Protein AF-A0A8J2AU71-F1 (afdb_monomer_lite)

Sequence (513 aa):
MVTVAEPLSDFKDLGPVVYQESKILDNEIHLLCVHDSREKKFVNFEAYSFETGKVSRIQWDYVNFDSHFRFNAELMNPNNREGRYHWVCERLNFVSDGKGGRKLELCEPTDDMPQVADRARNFKIPTGRMNYADRQRLRLEMERLPKKRVENIDRMAAEFKAAFVQEVTEMQEMDRKKAEIRAQRIEEERKVRYNEICEVRQAENMLKQDYGDKERKREQIIKNKDDARNAASLAEIRQLLKEHDVQRKATQVKVAEQRKAKKEEREETKRAAEERFATDQAAEDRRLENWEKREDRLEQKAIRLQAERASFLEGIERTEISRSERKKELAHDLQVIRQNLWAKASAKDEKRKADNKAALDALAQQKEHAKQAALLGMTKKKRERKSDARMDAVEAEMRQQLEAEGKQNENAKKRDSKFIRIEAKKNDREVQKVIGWKESKIEEAYAKQRERQEKAAQLAEAIKEKLAEEARSRDVQERKDKMRNMAQDRKLGERMRRLVPGFKSEGSVFRPQ

pLDDT: mean 79.45, std 15.44, range [31.78, 96.12]

Foldseek 3Di:
DDDDDDPDPDPPPQADFPDWDWDQAPNFIWIWTWHQDPPQQKIKIWTATPPPRDIAIDMDHNVRLLVVCPPPPVLNDPVPPHVSVVVQVVQWYWDDPVPRDTHIDGHDDDPPDDDDDDPDDPDDDDPDDDDPVVVVVVVVVVVVVVVVVVVVVVVVVVVVVVVVVVVVVVVVVVVVVVVVVVVVVVVVVVVVVVVVVVVVVVVVVVVVVVVVVVVVVVVVVVVVVVVVVVVVVVVVVVVCVVVVVPPPPDCPPVVVVVVVVVVVVVVVVVVVVVVVVVVVVVVVVVVVVVVVVVVVVVVVVVVVVVVVVVVVVVVVVVVVVVVVVVVVVVVVVVVVVVVVVVVVVVVVVVVVVVVVVVVVVVVVVVVVVVVVCVVVPPDDDDDDDDDPPPVVVVVVVVVVVVVVVVVVVVVVVVVVVVVVVVVVVVVVVVVVVVVVVVVVVVVVVVVVVVVVVVVVVVVVVVVVVVVVVVVVVVVVVVVVVVVVVVVVVVVVQVVVCVVDVPDDPPDPPPDDD

Radius of gyration: 54.49 Å; chains: 1; bounding box: 108×82×171 Å

Structure (mmCIF, N/CA/C/O backbone):
data_AF-A0A8J2AU71-F1
#
_entry.id   AF-A0A8J2AU71-F1
#
loop_
_atom_site.group_PDB
_atom_site.id
_atom_site.type_symbol
_atom_site.label_atom_id
_atom_site.label_alt_id
_atom_site.label_comp_id
_atom_site.label_asym_id
_atom_site.label_entity_id
_atom_site.label_seq_id
_atom_site.pdbx_PDB_ins_code
_atom_site.Cartn_x
_atom_site.Cartn_y
_atom_site.Cartn_z
_atom_site.occupancy
_atom_site.B_iso_or_equiv
_atom_site.auth_seq_id
_atom_site.auth_comp_id
_atom_site.auth_asym_id
_atom_site.auth_atom_id
_atom_site.pdbx_PDB_model_num
ATOM 1 N N . MET A 1 1 ? 13.182 -50.235 -29.108 1.00 32.91 1 MET A N 1
ATOM 2 C CA . MET A 1 1 ? 14.279 -50.214 -28.117 1.00 32.91 1 MET A CA 1
ATOM 3 C C . MET A 1 1 ? 13.877 -49.228 -27.039 1.00 32.91 1 MET A C 1
ATOM 5 O O . MET A 1 1 ? 13.787 -48.047 -27.334 1.00 32.91 1 MET A O 1
ATOM 9 N N . VAL A 1 2 ? 13.512 -49.725 -25.857 1.00 31.78 2 VAL A N 1
ATOM 10 C CA . VAL A 1 2 ? 13.038 -48.909 -24.730 1.00 31.78 2 VAL A CA 1
ATOM 11 C C . VAL A 1 2 ? 14.256 -48.541 -23.892 1.00 31.78 2 VAL A C 1
ATOM 13 O O . VAL A 1 2 ? 14.796 -49.385 -23.183 1.00 31.78 2 VAL A O 1
ATOM 16 N N . THR A 1 3 ? 14.737 -47.309 -24.023 1.00 31.88 3 THR A N 1
ATOM 17 C CA . THR A 1 3 ? 15.756 -46.749 -23.131 1.00 31.88 3 THR A CA 1
ATOM 18 C C . THR A 1 3 ? 15.059 -46.218 -21.885 1.00 31.88 3 THR A C 1
ATOM 20 O O . THR A 1 3 ? 14.395 -45.186 -21.928 1.00 31.88 3 THR A O 1
ATOM 23 N N . VAL A 1 4 ? 15.177 -46.965 -20.789 1.00 35.28 4 VAL A N 1
ATOM 24 C CA . VAL A 1 4 ? 14.758 -46.544 -19.448 1.00 35.28 4 VAL A CA 1
ATOM 25 C C . VAL A 1 4 ? 15.741 -45.475 -18.972 1.00 35.28 4 VAL A C 1
ATOM 27 O O . VAL A 1 4 ? 16.933 -45.747 -18.861 1.00 35.28 4 VAL A O 1
ATOM 30 N N . ALA A 1 5 ? 15.256 -44.256 -18.740 1.00 33.91 5 ALA A N 1
ATOM 31 C CA . ALA A 1 5 ? 16.051 -43.178 -18.165 1.00 33.91 5 ALA A CA 1
ATOM 32 C C . ALA A 1 5 ? 16.221 -43.408 -16.653 1.00 33.91 5 ALA A C 1
ATOM 34 O O . ALA A 1 5 ? 15.237 -43.514 -15.920 1.00 33.91 5 ALA A O 1
ATOM 35 N N . GLU A 1 6 ? 17.468 -43.513 -16.196 1.00 33.56 6 GLU A N 1
ATOM 36 C CA . GLU A 1 6 ? 17.825 -43.577 -14.776 1.00 33.56 6 GLU A CA 1
ATOM 37 C C . GLU A 1 6 ? 17.594 -42.217 -14.082 1.00 33.56 6 GLU A C 1
ATOM 39 O O . GLU A 1 6 ? 17.840 -41.169 -14.688 1.00 33.56 6 GLU A O 1
ATOM 44 N N . PRO A 1 7 ? 17.168 -42.187 -12.804 1.00 37.22 7 PRO A N 1
ATOM 45 C CA . PRO A 1 7 ? 17.030 -40.945 -12.053 1.00 37.22 7 PRO A CA 1
ATOM 46 C C . PRO A 1 7 ? 18.406 -40.488 -11.535 1.00 37.22 7 PRO A C 1
ATOM 48 O O . PRO A 1 7 ? 18.841 -40.876 -10.453 1.00 37.22 7 PRO A O 1
ATOM 51 N N . LEU A 1 8 ? 19.101 -39.659 -12.317 1.00 41.38 8 LEU A N 1
ATOM 52 C CA . LEU A 1 8 ? 20.375 -39.032 -11.937 1.00 41.38 8 LEU A CA 1
ATOM 53 C C . LEU A 1 8 ? 20.160 -37.922 -10.899 1.00 41.38 8 LEU A C 1
ATOM 55 O O . LEU A 1 8 ? 19.524 -36.916 -11.167 1.00 41.38 8 LEU A O 1
ATOM 59 N N . SER A 1 9 ? 20.729 -38.088 -9.711 1.00 41.44 9 SER A N 1
ATOM 60 C CA . SER A 1 9 ? 20.565 -37.260 -8.509 1.00 41.44 9 SER A CA 1
ATOM 61 C C . SER A 1 9 ? 21.235 -35.867 -8.520 1.00 41.44 9 SER A C 1
ATOM 63 O O . SER A 1 9 ? 21.542 -35.347 -7.449 1.00 41.44 9 SER A O 1
ATOM 65 N N . ASP A 1 10 ? 21.425 -35.220 -9.676 1.00 47.16 10 ASP A N 1
ATOM 66 C CA . ASP A 1 10 ? 22.234 -33.990 -9.810 1.00 47.16 10 ASP A CA 1
ATOM 67 C C . ASP A 1 10 ? 21.461 -32.809 -10.438 1.00 47.16 10 ASP A C 1
ATOM 69 O O . ASP A 1 10 ? 21.820 -32.271 -11.485 1.00 47.16 10 ASP A O 1
ATOM 73 N N . PHE A 1 11 ? 20.387 -32.346 -9.790 1.00 61.31 11 PHE A N 1
ATOM 74 C CA . PHE A 1 11 ? 19.498 -31.308 -10.350 1.00 61.31 11 PHE A CA 1
ATOM 75 C C . PHE A 1 11 ? 19.623 -29.921 -9.691 1.00 61.31 11 PHE A C 1
ATOM 77 O O . PHE A 1 11 ? 18.617 -29.298 -9.352 1.00 61.31 11 PHE A O 1
ATOM 84 N N . LYS A 1 12 ? 20.851 -29.411 -9.503 1.00 58.50 12 LYS A N 1
ATOM 85 C CA . LYS A 1 12 ? 21.095 -28.030 -9.017 1.00 58.50 12 LYS A CA 1
ATOM 86 C C . LYS A 1 12 ? 21.267 -26.975 -10.121 1.00 58.50 12 LYS A C 1
ATOM 88 O O . LYS A 1 12 ? 21.196 -25.789 -9.821 1.00 58.50 12 LYS A O 1
ATOM 93 N N . ASP A 1 13 ? 21.390 -27.384 -11.385 1.00 66.06 13 ASP A N 1
ATOM 94 C CA . ASP A 1 13 ? 21.726 -26.482 -12.499 1.00 66.06 13 ASP A CA 1
ATOM 95 C C . ASP A 1 13 ? 20.699 -26.557 -13.641 1.00 66.06 13 ASP A C 1
ATOM 97 O O . ASP A 1 13 ? 21.009 -26.981 -14.753 1.00 66.06 13 ASP A O 1
ATOM 101 N N . LEU A 1 14 ? 19.456 -26.155 -13.365 1.00 70.25 14 LEU A N 1
ATOM 102 C CA . LEU A 1 14 ? 18.347 -26.219 -14.329 1.00 70.25 14 LEU A CA 1
ATOM 103 C C . LEU A 1 14 ? 18.512 -25.246 -15.512 1.00 70.25 14 LEU A C 1
ATOM 105 O O . LEU A 1 14 ? 17.994 -25.510 -16.589 1.00 70.25 14 LEU A O 1
ATOM 109 N N . GLY A 1 15 ? 19.280 -24.165 -15.353 1.00 78.25 15 GLY A N 1
ATOM 110 C CA . GLY A 1 15 ? 19.360 -23.081 -16.339 1.00 78.25 15 GLY A CA 1
ATOM 111 C C . GLY A 1 15 ? 18.178 -22.099 -16.236 1.00 78.25 15 GLY A C 1
ATOM 112 O O . GLY A 1 15 ? 17.236 -22.323 -15.468 1.00 78.25 15 GLY A O 1
ATOM 113 N N . PRO A 1 16 ? 18.230 -20.959 -16.951 1.00 88.69 16 PRO A N 1
ATOM 114 C CA . PRO A 1 16 ? 17.146 -19.980 -16.945 1.00 88.69 16 PRO A CA 1
ATOM 115 C C . PRO A 1 16 ? 15.885 -20.542 -17.612 1.00 88.69 16 PRO A C 1
ATOM 117 O O . PRO A 1 16 ? 15.979 -21.277 -18.595 1.00 88.69 16 PRO A O 1
ATOM 120 N N . VAL A 1 17 ? 14.713 -20.142 -17.111 1.00 90.06 17 VAL A N 1
ATOM 121 C CA . VAL A 1 17 ? 13.434 -20.368 -17.799 1.00 90.06 17 VAL A CA 1
ATOM 122 C C . VAL A 1 17 ? 13.438 -19.550 -19.091 1.00 90.06 17 VAL A C 1
ATOM 124 O O . VAL A 1 17 ? 13.675 -18.342 -19.058 1.00 90.06 17 VAL A O 1
ATOM 127 N N . VAL A 1 18 ? 13.221 -20.210 -20.226 1.00 92.06 18 VAL A N 1
ATOM 128 C CA . VAL A 1 18 ? 13.206 -19.588 -21.563 1.00 92.06 18 VAL A CA 1
ATOM 129 C C . VAL A 1 18 ? 11.802 -19.558 -22.159 1.00 92.06 18 VAL A C 1
ATOM 131 O O . VAL A 1 18 ? 11.518 -18.690 -22.978 1.00 92.06 18 VAL A O 1
ATOM 134 N N . TYR A 1 19 ? 10.921 -20.466 -21.741 1.00 92.62 19 TYR A N 1
ATOM 135 C CA . TYR A 1 19 ? 9.548 -20.544 -22.229 1.00 92.62 19 TYR A CA 1
ATOM 136 C C . TYR A 1 19 ? 8.612 -21.018 -21.116 1.00 92.62 19 TYR A C 1
ATOM 138 O O . TYR A 1 19 ? 9.015 -21.823 -20.274 1.00 92.62 19 TYR A O 1
ATOM 146 N N . GLN A 1 20 ? 7.384 -20.502 -21.098 1.00 93.06 20 GLN A N 1
ATOM 147 C CA . GLN A 1 20 ? 6.390 -20.817 -20.078 1.00 93.06 20 GLN A CA 1
ATOM 148 C C . GLN A 1 20 ? 4.983 -20.776 -20.678 1.00 93.06 20 GLN A C 1
ATOM 150 O O . GLN A 1 20 ? 4.637 -19.823 -21.374 1.00 93.06 20 GLN A O 1
ATOM 155 N N . GLU A 1 21 ? 4.176 -21.793 -20.390 1.00 91.94 21 GLU A N 1
ATOM 156 C CA . GLU A 1 21 ? 2.809 -21.929 -20.898 1.00 91.94 21 GLU A CA 1
ATOM 157 C C . GLU A 1 21 ? 1.936 -22.685 -19.883 1.00 91.94 21 GLU A C 1
ATOM 159 O O . GLU A 1 21 ? 2.420 -23.557 -19.164 1.00 91.94 21 GLU A O 1
ATOM 164 N N . SER A 1 22 ? 0.648 -22.352 -19.791 1.00 91.00 22 SER A N 1
ATOM 165 C CA . SER A 1 22 ? -0.312 -23.096 -18.965 1.00 91.00 22 SER A CA 1
ATOM 166 C C . SER A 1 22 ? -1.021 -24.165 -19.792 1.00 91.00 22 SER A C 1
ATOM 168 O O . SER A 1 22 ? -1.550 -23.851 -20.858 1.00 91.00 22 SER A O 1
ATOM 170 N N . LYS A 1 23 ? -1.111 -25.393 -19.278 1.00 89.94 23 LYS A N 1
ATOM 171 C CA . LYS A 1 23 ? -1.805 -26.503 -19.939 1.00 89.94 23 LYS A CA 1
ATOM 172 C C . LYS A 1 23 ? -2.618 -27.319 -18.941 1.00 89.94 23 LYS A C 1
ATOM 174 O O . LYS A 1 23 ? -2.180 -27.545 -17.818 1.00 89.94 23 LYS A O 1
ATOM 179 N N . ILE A 1 24 ? -3.787 -27.787 -19.365 1.00 88.50 24 ILE A N 1
ATOM 180 C CA . ILE A 1 24 ? -4.595 -28.729 -18.587 1.00 88.50 24 ILE A CA 1
ATOM 181 C C . ILE A 1 24 ? -4.063 -30.143 -18.852 1.00 88.50 24 ILE A C 1
ATOM 183 O O . ILE A 1 24 ? -4.066 -30.601 -19.994 1.00 88.50 24 ILE A O 1
ATOM 187 N N . LEU A 1 25 ? -3.584 -30.813 -17.805 1.00 86.56 25 LEU A N 1
ATOM 188 C CA . LEU A 1 25 ? -3.110 -32.201 -17.823 1.00 86.56 25 LEU A CA 1
ATOM 189 C C . LEU A 1 25 ? -3.870 -32.966 -16.736 1.00 86.56 25 LEU A C 1
ATOM 191 O O . LEU A 1 25 ? -3.957 -32.472 -15.617 1.00 86.56 25 LEU A O 1
ATOM 195 N N . ASP A 1 26 ? -4.424 -34.143 -17.044 1.00 84.38 26 ASP A N 1
ATOM 196 C CA . ASP A 1 26 ? -5.243 -34.931 -16.099 1.00 84.38 26 ASP A CA 1
ATOM 197 C C . ASP A 1 26 ? -6.381 -34.118 -15.428 1.00 84.38 26 ASP A C 1
ATOM 199 O O . ASP A 1 26 ? -6.647 -34.269 -14.241 1.00 84.38 26 ASP A O 1
ATOM 203 N N . ASN A 1 27 ? -7.060 -33.239 -16.181 1.00 84.56 27 ASN A N 1
ATOM 204 C CA . ASN A 1 27 ? -8.095 -32.308 -15.685 1.00 84.56 27 ASN A CA 1
ATOM 205 C C . ASN A 1 27 ? -7.622 -31.282 -14.635 1.00 84.56 27 ASN A C 1
ATOM 207 O O . ASN A 1 27 ? -8.442 -30.543 -14.096 1.00 84.56 27 ASN A O 1
ATOM 211 N N . GLU A 1 28 ? -6.317 -31.172 -14.401 1.00 86.38 28 GLU A N 1
ATOM 212 C CA . GLU A 1 28 ? -5.709 -30.184 -13.514 1.00 86.38 28 GLU A CA 1
ATOM 213 C C . GLU A 1 28 ? -4.920 -29.151 -14.331 1.00 86.38 28 GLU A C 1
ATOM 215 O O . GLU A 1 28 ? -4.210 -29.478 -15.292 1.00 86.38 28 GLU A O 1
ATOM 220 N N . ILE A 1 29 ? -4.991 -27.880 -13.930 1.00 89.06 29 ILE A N 1
ATOM 221 C CA . ILE A 1 29 ? -4.186 -26.825 -14.552 1.00 89.06 29 ILE A CA 1
ATOM 222 C C . ILE A 1 29 ? -2.737 -26.978 -14.086 1.00 89.06 29 ILE A C 1
ATOM 224 O O . ILE A 1 29 ? -2.432 -26.897 -12.895 1.00 89.06 29 ILE A O 1
ATOM 228 N N . HIS A 1 30 ? -1.840 -27.154 -15.049 1.00 90.31 30 HIS A N 1
ATOM 229 C CA . HIS A 1 30 ? -0.407 -27.224 -14.839 1.00 90.31 30 HIS A CA 1
ATOM 230 C C . HIS A 1 30 ? 0.292 -26.041 -15.505 1.00 90.31 30 HIS A C 1
ATOM 232 O O . HIS A 1 30 ? -0.074 -25.599 -16.597 1.00 90.31 30 HIS A O 1
ATOM 238 N N . LEU A 1 31 ? 1.337 -25.541 -14.853 1.00 93.31 31 LEU A N 1
ATOM 239 C CA . LEU A 1 31 ? 2.248 -24.568 -15.435 1.00 93.31 31 LEU A CA 1
ATOM 240 C C . LEU A 1 31 ? 3.475 -25.297 -15.986 1.00 93.31 31 LEU A C 1
ATOM 242 O O . LEU A 1 31 ? 4.222 -25.910 -15.223 1.00 93.31 31 LEU A O 1
ATOM 246 N N . LEU A 1 32 ? 3.668 -25.239 -17.303 1.00 93.12 32 LEU A N 1
ATOM 247 C CA . LEU A 1 32 ? 4.817 -25.814 -17.991 1.00 93.12 32 LEU A CA 1
ATOM 248 C C . LEU A 1 32 ? 5.931 -24.771 -18.089 1.00 93.12 32 LEU A C 1
ATOM 250 O O . LEU A 1 32 ? 5.748 -23.718 -18.699 1.00 93.12 32 LEU A O 1
ATOM 254 N N . CYS A 1 33 ? 7.089 -25.077 -17.513 1.00 93.00 33 CYS A N 1
ATOM 255 C CA . CYS A 1 33 ? 8.288 -24.248 -17.544 1.00 93.00 33 CYS A CA 1
ATOM 256 C C . CYS A 1 33 ? 9.396 -24.972 -18.307 1.00 93.00 33 CYS A C 1
ATOM 258 O O . CYS A 1 33 ? 9.735 -26.113 -17.993 1.00 93.00 33 CYS A O 1
ATOM 260 N N . VAL A 1 34 ? 9.994 -24.298 -19.288 1.00 93.25 34 VAL A N 1
ATOM 261 C CA . VAL A 1 34 ? 11.106 -24.837 -20.076 1.00 93.25 34 VAL A CA 1
ATOM 262 C C . VAL A 1 34 ? 12.391 -24.136 -19.677 1.00 93.25 34 VAL A C 1
ATOM 264 O O . VAL A 1 34 ? 12.517 -22.919 -19.832 1.00 93.25 34 VAL A O 1
ATOM 267 N N . HIS A 1 35 ? 13.363 -24.907 -19.206 1.00 92.00 35 HIS A N 1
ATOM 268 C CA . HIS A 1 35 ? 14.689 -24.424 -18.857 1.00 92.00 35 HIS A CA 1
ATOM 269 C C . HIS A 1 35 ? 15.712 -24.864 -19.908 1.00 92.00 35 HIS A C 1
ATOM 271 O O . HIS A 1 35 ? 15.823 -26.050 -20.220 1.00 92.00 35 HIS A O 1
ATOM 277 N N . ASP A 1 36 ? 16.474 -23.909 -20.448 1.00 90.56 36 ASP A N 1
ATOM 278 C CA . ASP A 1 36 ? 17.513 -24.167 -21.455 1.00 90.56 36 ASP A CA 1
ATOM 279 C C . ASP A 1 36 ? 18.906 -23.958 -20.843 1.00 90.56 36 ASP A C 1
ATOM 281 O O . ASP A 1 36 ? 19.352 -22.822 -20.634 1.00 90.56 36 ASP A O 1
ATOM 285 N N . SER A 1 37 ? 19.618 -25.055 -20.572 1.00 88.38 37 SER A N 1
ATOM 286 C CA . SER A 1 37 ? 20.986 -25.008 -20.054 1.00 88.38 37 SER A CA 1
ATOM 287 C C . SER A 1 37 ? 21.998 -25.102 -21.193 1.00 88.38 37 SER A C 1
ATOM 289 O O . SER A 1 37 ? 22.473 -26.176 -21.565 1.00 88.38 37 SER A O 1
ATOM 291 N N . ARG A 1 38 ? 22.382 -23.941 -21.738 1.00 83.62 38 ARG A N 1
ATOM 292 C CA . ARG A 1 38 ? 23.356 -23.853 -22.847 1.00 83.62 38 ARG A CA 1
ATOM 293 C C . ARG A 1 38 ? 24.735 -24.417 -22.507 1.00 83.62 38 ARG A C 1
ATOM 295 O O . ARG A 1 38 ? 25.441 -24.864 -23.405 1.00 83.62 38 ARG A O 1
ATOM 302 N N . GLU A 1 39 ? 25.129 -24.360 -21.237 1.00 82.31 39 GLU A N 1
ATOM 303 C CA . GLU A 1 39 ? 26.439 -24.834 -20.775 1.00 82.31 39 GLU A CA 1
ATOM 304 C C . GLU A 1 39 ? 26.511 -26.362 -20.771 1.00 82.31 39 GLU A C 1
ATOM 306 O O . GLU A 1 39 ? 27.522 -26.933 -21.174 1.00 82.31 39 GLU A O 1
ATOM 311 N N . LYS A 1 40 ? 25.414 -27.019 -20.377 1.00 82.00 40 LYS A N 1
ATOM 312 C CA . LYS A 1 40 ? 25.338 -28.477 -20.246 1.00 82.00 40 LYS A CA 1
ATOM 313 C C . LYS A 1 40 ? 24.624 -29.176 -21.414 1.00 82.00 40 LYS A C 1
ATOM 315 O O . LYS A 1 40 ? 24.644 -30.398 -21.474 1.00 82.00 40 LYS A O 1
ATOM 320 N N . LYS A 1 41 ? 24.068 -28.416 -22.368 1.00 86.56 41 LYS A N 1
ATOM 321 C CA . LYS A 1 41 ? 23.417 -28.894 -23.606 1.00 86.56 41 LYS A CA 1
ATOM 322 C C . LYS A 1 41 ? 22.203 -29.812 -23.383 1.00 86.56 41 LYS A C 1
ATOM 324 O O . LYS A 1 41 ? 21.972 -30.734 -24.167 1.00 86.56 41 LYS A O 1
ATOM 329 N N . PHE A 1 42 ? 21.407 -29.520 -22.358 1.00 89.69 42 PHE A N 1
ATOM 330 C CA . PHE A 1 42 ? 20.106 -30.151 -22.131 1.00 89.69 42 PHE A CA 1
ATOM 331 C C . PHE A 1 42 ? 18.990 -29.109 -22.026 1.00 89.69 42 PHE A C 1
ATOM 333 O O . PHE A 1 42 ? 19.225 -27.948 -21.675 1.00 89.69 42 PHE A O 1
ATOM 340 N N . VAL A 1 43 ? 17.772 -29.550 -22.324 1.00 90.69 43 VAL A N 1
ATOM 341 C CA . VAL A 1 43 ? 16.527 -28.807 -22.129 1.00 90.69 43 VAL A CA 1
ATOM 342 C C . VAL A 1 43 ? 15.672 -29.572 -21.124 1.00 90.69 43 VAL A C 1
ATOM 344 O O . VAL A 1 43 ? 15.446 -30.772 -21.288 1.00 90.69 43 VAL A O 1
ATOM 347 N N . ASN A 1 44 ? 15.187 -28.870 -20.102 1.00 92.31 44 ASN A N 1
ATOM 348 C CA . ASN A 1 44 ? 14.319 -29.432 -19.071 1.00 92.31 44 ASN A CA 1
ATOM 349 C C . ASN A 1 44 ? 12.920 -28.848 -19.191 1.00 92.31 44 ASN A C 1
ATOM 351 O O . ASN A 1 44 ? 12.765 -27.633 -19.294 1.00 92.31 44 ASN A O 1
ATOM 355 N N . PHE A 1 45 ? 11.913 -29.706 -19.119 1.00 93.38 45 PHE A N 1
ATOM 356 C CA . PHE A 1 45 ? 10.514 -29.316 -19.041 1.00 93.38 45 PHE A CA 1
ATOM 357 C C . PHE A 1 45 ? 9.989 -29.703 -17.662 1.00 93.38 45 PHE A C 1
ATOM 359 O O . PHE A 1 45 ? 10.072 -30.866 -17.264 1.00 93.38 45 PHE A O 1
ATOM 366 N N . GLU A 1 46 ? 9.459 -28.727 -16.935 1.00 92.75 46 GLU A N 1
ATOM 367 C CA . GLU A 1 46 ? 8.846 -28.914 -15.624 1.00 92.75 46 GLU A CA 1
ATOM 368 C C . GLU A 1 46 ? 7.349 -28.625 -15.711 1.00 92.75 46 GLU A C 1
ATOM 370 O O . GLU A 1 46 ? 6.952 -27.567 -16.188 1.00 92.75 46 GLU A O 1
ATOM 375 N N . ALA A 1 47 ? 6.524 -29.551 -15.232 1.00 92.50 47 ALA A N 1
ATOM 376 C CA . ALA A 1 47 ? 5.092 -29.369 -15.054 1.00 92.50 47 ALA A CA 1
ATOM 377 C C . ALA A 1 47 ? 4.795 -29.171 -13.566 1.00 92.50 47 ALA A C 1
ATOM 379 O O . ALA A 1 47 ? 4.971 -30.091 -12.761 1.00 92.50 47 ALA A O 1
ATOM 380 N N . TYR A 1 48 ? 4.359 -27.966 -13.208 1.00 91.62 48 TYR A N 1
ATOM 381 C CA . TYR A 1 48 ? 3.978 -27.592 -11.850 1.00 91.62 48 TYR A CA 1
ATOM 382 C C . TYR A 1 48 ? 2.456 -27.692 -11.684 1.00 91.62 48 TYR A C 1
ATOM 384 O O . TYR A 1 48 ? 1.724 -26.963 -12.353 1.00 91.62 48 TYR A O 1
ATOM 392 N N . SER A 1 49 ? 1.982 -28.584 -10.808 1.00 88.19 49 SER A N 1
ATOM 393 C CA . SER A 1 49 ? 0.555 -28.682 -10.448 1.00 88.19 49 SER A CA 1
ATOM 394 C C . SER A 1 49 ? 0.202 -27.608 -9.419 1.00 88.19 49 SER A C 1
ATOM 396 O O . SER A 1 49 ? 0.815 -27.549 -8.349 1.00 88.19 49 SER A O 1
ATOM 398 N N . PHE A 1 50 ? -0.803 -26.780 -9.716 1.00 85.19 50 PHE A N 1
ATOM 399 C CA . PHE A 1 50 ? -1.297 -25.772 -8.769 1.00 85.19 50 PHE A CA 1
ATOM 400 C C . PHE A 1 50 ? -2.073 -26.379 -7.594 1.00 85.19 50 PHE A C 1
ATOM 402 O O . PHE A 1 50 ? -2.095 -25.787 -6.518 1.00 85.19 50 PHE A O 1
ATOM 409 N N . GLU A 1 51 ? -2.687 -27.549 -7.776 1.00 84.44 51 GLU A N 1
ATOM 410 C CA . GLU A 1 51 ? -3.506 -28.186 -6.738 1.00 84.44 51 GLU A CA 1
ATOM 411 C C . GLU A 1 51 ? -2.670 -29.040 -5.786 1.00 84.44 51 GLU A C 1
ATOM 413 O O . GLU A 1 51 ? -2.827 -28.971 -4.568 1.00 84.44 51 GLU A O 1
ATOM 418 N N . THR A 1 52 ? -1.754 -29.843 -6.333 1.00 81.44 52 THR A N 1
ATOM 419 C CA . THR A 1 52 ? -0.988 -30.812 -5.535 1.00 81.44 52 THR A CA 1
ATOM 420 C C . THR A 1 52 ? 0.391 -30.305 -5.118 1.00 81.44 52 THR A C 1
ATOM 422 O O . THR A 1 52 ? 1.050 -30.945 -4.296 1.00 81.44 52 THR A O 1
ATOM 425 N N . GLY A 1 53 ? 0.863 -29.194 -5.700 1.00 82.88 53 GLY A N 1
ATOM 426 C CA . GLY A 1 53 ? 2.210 -28.655 -5.485 1.00 82.88 53 GLY A CA 1
ATOM 427 C C . GLY A 1 53 ? 3.334 -29.583 -5.965 1.00 82.88 53 GLY A C 1
ATOM 428 O O . GLY A 1 53 ? 4.505 -29.348 -5.660 1.00 82.88 53 GLY A O 1
ATOM 429 N N . LYS A 1 54 ? 3.000 -30.662 -6.688 1.00 85.06 54 LYS A N 1
ATOM 430 C CA . LYS A 1 54 ? 3.970 -31.619 -7.223 1.00 85.06 54 LYS A CA 1
ATOM 431 C C . LYS A 1 54 ? 4.584 -31.082 -8.509 1.00 85.06 54 LYS A C 1
ATOM 433 O O . LYS A 1 54 ? 3.892 -30.526 -9.361 1.00 85.06 54 LYS A O 1
ATOM 438 N N . VAL A 1 55 ? 5.888 -31.308 -8.651 1.00 88.38 55 VAL A N 1
ATOM 439 C CA . VAL A 1 55 ? 6.655 -30.943 -9.845 1.00 88.38 55 VAL A CA 1
ATOM 440 C C . VAL A 1 55 ? 7.082 -32.213 -10.554 1.00 88.38 55 VAL A C 1
ATOM 442 O O . VAL A 1 55 ? 7.824 -33.021 -9.996 1.00 88.38 55 VAL A O 1
ATOM 445 N N . SER A 1 56 ? 6.612 -32.381 -11.783 1.00 89.31 56 SER A N 1
ATOM 446 C CA . SER A 1 56 ? 7.021 -33.482 -12.655 1.00 89.31 56 SER A CA 1
ATOM 447 C C . SER A 1 56 ? 7.964 -32.955 -13.723 1.00 89.31 56 SER A C 1
ATOM 449 O O . SER A 1 56 ? 7.753 -31.860 -14.237 1.00 89.31 56 SER A O 1
ATOM 451 N N . ARG A 1 57 ? 9.024 -33.700 -14.041 1.00 89.00 57 ARG A N 1
ATOM 452 C CA . ARG A 1 57 ? 10.108 -33.207 -14.899 1.00 89.00 57 ARG A CA 1
ATOM 453 C C . ARG A 1 57 ? 10.469 -34.217 -15.975 1.00 89.00 57 ARG A C 1
ATOM 455 O O . ARG A 1 57 ? 10.483 -35.416 -15.707 1.00 89.00 57 ARG A O 1
ATOM 462 N N . ILE A 1 58 ? 10.806 -33.716 -17.157 1.00 90.69 58 ILE A N 1
ATOM 463 C CA . ILE A 1 58 ? 11.430 -34.479 -18.240 1.00 90.69 58 ILE A CA 1
ATOM 464 C C . ILE A 1 58 ? 12.635 -33.700 -18.771 1.00 90.69 58 ILE A C 1
ATOM 466 O O . ILE A 1 58 ? 12.575 -32.482 -18.952 1.00 90.69 58 ILE A O 1
ATOM 470 N N . GLN A 1 59 ? 13.740 -34.407 -18.984 1.00 90.62 59 GLN A N 1
ATOM 471 C CA . GLN A 1 59 ? 14.996 -33.848 -19.469 1.00 90.62 59 GLN A CA 1
ATOM 472 C C . GLN A 1 59 ? 15.370 -34.508 -20.792 1.00 90.62 59 GLN A C 1
ATOM 474 O O . GLN A 1 59 ? 15.373 -35.735 -20.902 1.00 90.62 59 GLN A O 1
ATOM 479 N N . TRP A 1 60 ? 15.749 -33.687 -21.769 1.00 92.06 60 TRP A N 1
ATOM 480 C CA . TRP A 1 60 ? 16.325 -34.149 -23.025 1.00 92.06 60 TRP A CA 1
ATOM 481 C C . TRP A 1 60 ? 17.649 -33.453 -23.306 1.00 92.06 60 TRP A C 1
ATOM 483 O O . TRP A 1 60 ? 17.755 -32.227 -23.246 1.00 92.06 60 TRP A O 1
ATOM 493 N N . ASP A 1 61 ? 18.646 -34.232 -23.706 1.00 90.25 61 ASP A N 1
ATOM 494 C CA . ASP A 1 61 ? 19.841 -33.690 -24.345 1.00 90.25 61 ASP A CA 1
ATOM 495 C C . ASP A 1 61 ? 19.474 -33.100 -25.708 1.00 90.25 61 ASP A C 1
ATOM 497 O O . ASP A 1 61 ? 18.546 -33.575 -26.363 1.00 90.25 61 ASP A O 1
ATOM 501 N N . TYR A 1 62 ? 20.222 -32.102 -26.183 1.00 89.69 62 TYR A N 1
ATOM 502 C CA . TYR A 1 62 ? 19.915 -31.428 -27.454 1.00 89.69 62 TYR A CA 1
ATOM 503 C C . TYR A 1 62 ? 19.772 -32.394 -28.641 1.00 89.69 62 TYR A C 1
ATOM 505 O O . TYR A 1 62 ? 18.925 -32.177 -29.499 1.00 89.69 62 TYR A O 1
ATOM 513 N N . VAL A 1 63 ? 20.547 -33.483 -28.668 1.00 87.81 63 VAL A N 1
ATOM 514 C CA . VAL A 1 63 ? 20.469 -34.505 -29.726 1.00 87.81 63 VAL A CA 1
ATOM 515 C C . VAL A 1 63 ? 19.133 -35.252 -29.684 1.00 87.81 63 VAL A C 1
ATOM 517 O O . VAL A 1 63 ? 18.485 -35.426 -30.716 1.00 87.81 63 VAL A O 1
ATOM 520 N N . ASN A 1 64 ? 18.697 -35.657 -28.489 1.00 87.31 64 ASN A N 1
ATOM 521 C CA . ASN A 1 64 ? 17.417 -36.338 -28.297 1.00 87.31 64 ASN A CA 1
ATOM 522 C C . ASN A 1 64 ? 16.252 -35.374 -28.546 1.00 87.31 64 ASN A C 1
ATOM 524 O O . ASN A 1 64 ? 15.290 -35.734 -29.219 1.00 87.31 64 ASN A O 1
ATOM 528 N N . PHE A 1 65 ? 16.387 -34.125 -28.102 1.00 89.56 65 PHE A N 1
ATOM 529 C CA . PHE A 1 65 ? 15.411 -33.070 -28.340 1.00 89.56 65 PHE A CA 1
ATOM 530 C C . PHE A 1 65 ? 15.221 -32.786 -29.837 1.00 89.56 65 PHE A C 1
ATOM 532 O O . PHE A 1 65 ? 14.094 -32.790 -30.325 1.00 89.56 65 PHE A O 1
ATOM 539 N N . ASP A 1 66 ? 16.309 -32.618 -30.595 1.00 87.44 66 ASP A N 1
ATOM 540 C CA . ASP A 1 66 ? 16.252 -32.377 -32.041 1.00 87.44 66 ASP A CA 1
ATOM 541 C C . ASP A 1 66 ? 15.666 -33.574 -32.811 1.00 87.44 66 ASP A C 1
ATOM 543 O O . ASP A 1 66 ? 15.006 -33.390 -33.839 1.00 87.44 66 ASP A O 1
ATOM 547 N N . SER A 1 67 ? 15.840 -34.798 -32.299 1.00 86.25 67 SER A N 1
ATOM 548 C CA . SER A 1 67 ? 15.306 -36.011 -32.929 1.00 86.25 67 SER A CA 1
ATOM 549 C C . SER A 1 67 ? 13.775 -36.009 -33.048 1.00 86.25 67 SER A C 1
ATOM 551 O O . SER A 1 67 ? 13.243 -36.552 -34.021 1.00 86.25 67 SER A O 1
ATOM 553 N N . HIS A 1 68 ? 13.071 -35.326 -32.136 1.00 84.25 68 HIS A N 1
ATOM 554 C CA . HIS A 1 68 ? 11.611 -35.202 -32.160 1.00 84.25 68 HIS A CA 1
ATOM 555 C C . HIS A 1 68 ? 11.096 -34.357 -33.336 1.00 84.25 68 HIS A C 1
ATOM 557 O O . HIS A 1 68 ? 9.950 -34.514 -33.751 1.00 84.25 68 HIS A O 1
ATOM 563 N N . PHE A 1 69 ? 11.942 -33.510 -33.930 1.00 86.06 69 PHE A N 1
ATOM 564 C CA . PHE A 1 69 ? 11.554 -32.600 -35.014 1.00 86.06 69 PHE A CA 1
ATOM 565 C C . PHE A 1 69 ? 12.043 -33.042 -36.397 1.00 86.06 69 PHE A C 1
ATOM 567 O O . PHE A 1 69 ? 11.817 -32.331 -37.375 1.00 86.06 69 PHE A O 1
ATOM 574 N N . ARG A 1 70 ? 12.677 -34.219 -36.517 1.00 80.19 70 ARG A N 1
ATOM 575 C CA . ARG A 1 70 ? 13.302 -34.696 -37.769 1.00 80.19 70 ARG A CA 1
ATOM 576 C C . ARG A 1 70 ? 12.351 -34.789 -38.970 1.00 80.19 70 ARG A C 1
ATOM 578 O O . ARG A 1 70 ? 12.811 -34.763 -40.105 1.00 80.19 70 ARG A O 1
ATOM 585 N N . PHE A 1 71 ? 11.044 -34.897 -38.725 1.00 76.62 71 PHE A N 1
ATOM 586 C CA . PHE A 1 71 ? 10.011 -34.985 -39.763 1.00 76.62 71 PHE A CA 1
ATOM 587 C C . PHE A 1 71 ? 9.228 -33.677 -39.982 1.00 76.62 71 PHE A C 1
ATOM 589 O O . PHE A 1 71 ? 8.403 -33.613 -40.886 1.00 76.62 71 PHE A O 1
ATOM 596 N N . ASN A 1 72 ? 9.504 -32.621 -39.205 1.00 78.00 72 ASN A N 1
ATOM 597 C CA . ASN A 1 72 ? 8.839 -31.319 -39.305 1.00 78.00 72 ASN A CA 1
ATOM 598 C C . ASN A 1 72 ? 9.813 -30.267 -39.855 1.00 78.00 72 ASN A C 1
ATOM 600 O O . ASN A 1 72 ? 10.601 -29.696 -39.103 1.00 78.00 72 ASN A O 1
ATOM 604 N N . ALA A 1 73 ? 9.747 -29.976 -41.160 1.00 73.69 73 ALA A N 1
ATOM 605 C CA . ALA A 1 73 ? 10.695 -29.088 -41.851 1.00 73.69 73 ALA A CA 1
ATOM 606 C C . ALA A 1 73 ? 10.802 -27.676 -41.233 1.00 73.69 73 ALA A C 1
ATOM 608 O O . ALA A 1 73 ? 11.882 -27.086 -41.221 1.00 73.69 73 ALA A O 1
ATOM 609 N N . GLU A 1 74 ? 9.709 -27.149 -40.675 1.00 74.00 74 GLU A N 1
ATOM 610 C CA . GLU A 1 74 ? 9.680 -25.822 -40.042 1.00 74.00 74 GLU A CA 1
ATOM 611 C C . GLU A 1 74 ? 10.278 -25.814 -38.629 1.00 74.00 74 GLU A C 1
ATOM 613 O O . GLU A 1 74 ? 10.965 -24.867 -38.236 1.00 74.00 74 GLU A O 1
ATOM 618 N N . LEU A 1 75 ? 10.063 -26.896 -37.877 1.00 81.00 75 LEU A N 1
ATOM 619 C CA . LEU A 1 75 ? 10.611 -27.079 -36.534 1.00 81.00 75 LEU A CA 1
ATOM 620 C C . LEU A 1 75 ? 12.038 -27.628 -36.573 1.00 81.00 75 LEU A C 1
ATOM 622 O O . LEU A 1 75 ? 12.760 -27.508 -35.594 1.00 81.00 75 LEU A O 1
ATOM 626 N N . MET A 1 76 ? 12.514 -28.127 -37.714 1.00 79.25 76 MET A N 1
ATOM 627 C CA . MET A 1 76 ? 13.910 -28.518 -37.917 1.00 79.25 76 MET A CA 1
ATOM 628 C C . MET A 1 76 ? 14.868 -27.313 -37.929 1.00 79.25 76 MET A C 1
ATOM 630 O O . MET A 1 76 ? 16.066 -27.489 -37.724 1.00 79.25 76 MET A O 1
ATOM 634 N N . ASN A 1 77 ? 14.366 -26.080 -38.065 1.00 79.00 77 ASN A N 1
ATOM 635 C CA . ASN A 1 77 ? 15.180 -24.867 -37.964 1.00 79.00 77 ASN A CA 1
ATOM 636 C C . ASN A 1 77 ? 15.536 -24.531 -36.494 1.00 79.00 77 ASN A C 1
ATOM 638 O O . ASN A 1 77 ? 14.635 -24.174 -35.729 1.00 79.00 77 ASN A O 1
ATOM 642 N N . PRO A 1 78 ? 16.825 -24.550 -36.088 1.00 76.00 78 PRO A N 1
ATOM 643 C CA . PRO A 1 78 ? 17.243 -24.261 -34.708 1.00 76.00 78 PRO A CA 1
ATOM 644 C C . PRO A 1 78 ? 16.939 -22.837 -34.227 1.00 76.00 78 PRO A C 1
ATOM 646 O O . PRO A 1 78 ? 16.979 -22.564 -33.025 1.00 76.00 78 PRO A O 1
ATOM 649 N N . ASN A 1 79 ? 16.647 -21.918 -35.152 1.00 80.12 79 ASN A N 1
ATOM 650 C CA . ASN A 1 79 ? 16.290 -20.539 -34.825 1.00 80.12 79 ASN A CA 1
ATOM 651 C C . ASN A 1 79 ? 14.833 -20.399 -34.358 1.00 80.12 79 ASN A C 1
ATOM 653 O O . ASN A 1 79 ? 14.516 -19.427 -33.676 1.00 80.12 79 ASN A O 1
ATOM 657 N N . ASN A 1 80 ? 13.960 -21.365 -34.666 1.00 83.88 80 ASN A N 1
ATOM 658 C CA . ASN A 1 80 ? 12.566 -21.370 -34.220 1.00 83.88 80 ASN A CA 1
ATOM 659 C C . ASN A 1 80 ? 12.420 -22.072 -32.857 1.00 83.88 80 ASN A C 1
ATOM 661 O O . ASN A 1 80 ? 11.802 -23.128 -32.741 1.00 83.88 80 ASN A O 1
ATOM 665 N N . ARG A 1 81 ? 13.059 -21.517 -31.821 1.00 84.38 81 ARG A N 1
ATOM 666 C CA . ARG A 1 81 ? 13.109 -22.145 -30.489 1.00 84.38 81 ARG A CA 1
ATOM 667 C C . ARG A 1 81 ? 11.747 -22.189 -29.802 1.00 84.38 81 ARG A C 1
ATOM 669 O O . ARG A 1 81 ? 11.367 -23.232 -29.291 1.00 84.38 81 ARG A O 1
ATOM 676 N N . GLU A 1 82 ? 11.005 -21.086 -29.835 1.00 85.62 82 GLU A N 1
ATOM 677 C CA . GLU A 1 82 ? 9.682 -20.995 -29.203 1.00 85.62 82 GLU A CA 1
ATOM 678 C C . GLU A 1 82 ? 8.675 -21.952 -29.846 1.00 85.62 82 GLU A C 1
ATOM 680 O O . GLU A 1 82 ? 7.993 -22.676 -29.128 1.00 85.62 82 GLU A O 1
ATOM 685 N N . GLY A 1 83 ? 8.650 -22.047 -31.183 1.00 85.25 83 GLY A N 1
ATOM 686 C CA . GLY A 1 83 ? 7.783 -22.998 -31.883 1.00 85.25 83 GLY A CA 1
ATOM 687 C C . GLY A 1 83 ? 8.086 -24.456 -31.525 1.00 85.25 83 GLY A C 1
ATOM 688 O O . GLY A 1 83 ? 7.168 -25.259 -31.382 1.00 85.25 83 GLY A O 1
ATOM 689 N N . ARG A 1 84 ? 9.364 -24.798 -31.308 1.00 88.19 84 ARG A N 1
ATOM 690 C CA . ARG A 1 84 ? 9.770 -26.132 -30.834 1.00 88.19 84 ARG A CA 1
ATOM 691 C C . ARG A 1 84 ? 9.311 -26.402 -29.404 1.00 88.19 84 ARG A C 1
ATOM 693 O O . ARG A 1 84 ? 8.822 -27.493 -29.131 1.00 88.19 84 ARG A O 1
ATOM 700 N N . TYR A 1 85 ? 9.477 -25.435 -28.499 1.00 91.81 85 TYR A N 1
ATOM 701 C CA . TYR A 1 85 ? 9.053 -25.582 -27.104 1.00 91.81 85 TYR A CA 1
ATOM 702 C C . TYR A 1 85 ? 7.538 -25.737 -26.997 1.00 91.81 85 TYR A C 1
ATOM 704 O O . TYR A 1 85 ? 7.074 -26.667 -26.345 1.00 91.81 85 TYR A O 1
ATOM 712 N N . HIS A 1 86 ? 6.788 -24.898 -27.709 1.00 89.44 86 HIS A N 1
ATOM 713 C CA . HIS A 1 86 ? 5.333 -24.969 -27.766 1.00 89.44 86 HIS A CA 1
ATOM 714 C C . HIS A 1 86 ? 4.842 -26.317 -28.317 1.00 89.44 86 HIS A C 1
ATOM 716 O O . HIS A 1 86 ? 4.052 -26.995 -27.668 1.00 89.44 86 HIS A O 1
ATOM 722 N N . TRP A 1 87 ? 5.396 -26.773 -29.451 1.00 89.81 87 TRP A N 1
ATOM 723 C CA . TRP A 1 87 ? 5.027 -28.058 -30.065 1.00 89.81 87 TRP A CA 1
ATOM 724 C C . TRP A 1 87 ? 5.173 -29.244 -29.104 1.00 89.81 87 TRP A C 1
ATOM 726 O O . TRP A 1 87 ? 4.365 -30.176 -29.128 1.00 89.81 87 TRP A O 1
ATOM 736 N N . VAL A 1 88 ? 6.209 -29.203 -28.262 1.00 90.12 88 VAL A N 1
ATOM 737 C CA . VAL A 1 88 ? 6.453 -30.199 -27.218 1.00 90.12 88 VAL A CA 1
ATOM 738 C C . VAL A 1 88 ? 5.469 -30.031 -26.065 1.00 90.12 88 VAL A C 1
ATOM 740 O O . VAL A 1 88 ? 4.822 -31.008 -25.702 1.00 90.12 88 VAL A O 1
ATOM 743 N N . CYS A 1 89 ? 5.305 -28.820 -25.522 1.00 89.75 89 CYS A N 1
ATOM 744 C CA . CYS A 1 89 ? 4.365 -28.532 -24.432 1.00 89.75 89 CYS A CA 1
ATOM 745 C C . CYS A 1 89 ? 2.940 -29.015 -24.753 1.00 89.75 89 CYS A C 1
ATOM 747 O O . CYS A 1 89 ? 2.301 -29.680 -23.932 1.00 89.75 89 CYS A O 1
ATOM 749 N N . GLU A 1 90 ? 2.476 -28.794 -25.982 1.00 87.38 90 GLU A N 1
ATOM 750 C CA . GLU A 1 90 ? 1.187 -29.284 -26.480 1.00 87.38 90 GLU A CA 1
ATOM 751 C C . GLU A 1 90 ? 1.043 -30.813 -26.446 1.00 87.38 90 GLU A C 1
ATOM 753 O O . GLU A 1 90 ? -0.063 -31.320 -26.275 1.00 87.38 90 GLU A O 1
ATOM 758 N N . ARG A 1 91 ? 2.140 -31.568 -26.530 1.00 88.38 91 ARG A N 1
ATOM 759 C CA . ARG A 1 91 ? 2.141 -33.041 -26.624 1.00 88.38 91 ARG A CA 1
ATOM 760 C C . ARG A 1 91 ? 2.587 -33.760 -25.353 1.00 88.38 91 ARG A C 1
ATOM 762 O O . ARG A 1 91 ? 2.503 -34.983 -25.282 1.00 88.38 91 ARG A O 1
ATOM 769 N N . LEU A 1 92 ? 3.046 -33.025 -24.341 1.00 90.62 92 LEU A N 1
ATOM 770 C CA . LEU A 1 92 ? 3.359 -33.598 -23.031 1.00 90.62 92 LEU A CA 1
ATOM 771 C C . LEU A 1 92 ? 2.083 -34.096 -22.344 1.00 90.62 92 LEU A C 1
ATOM 773 O O . LEU A 1 92 ? 1.100 -33.356 -22.267 1.00 90.62 92 LEU A O 1
ATOM 777 N N . ASN A 1 93 ? 2.105 -35.322 -21.825 1.00 90.38 93 ASN A N 1
ATOM 778 C CA . ASN A 1 93 ? 1.024 -35.876 -21.012 1.00 90.38 93 ASN A CA 1
ATOM 779 C C . ASN A 1 93 ? 1.574 -36.750 -19.871 1.00 90.38 93 ASN A C 1
ATOM 781 O O . ASN A 1 93 ? 2.745 -37.142 -19.888 1.00 90.38 93 ASN A O 1
ATOM 785 N N . PHE A 1 94 ? 0.744 -37.040 -18.867 1.00 89.19 94 PHE A N 1
ATOM 786 C CA . PHE A 1 94 ? 1.102 -37.967 -17.796 1.00 89.19 94 PHE A CA 1
ATOM 787 C C . PHE A 1 94 ? 0.858 -39.412 -18.220 1.00 89.19 94 PHE A C 1
ATOM 789 O O . PHE A 1 94 ? -0.234 -39.786 -18.637 1.00 89.19 94 PHE A O 1
ATOM 796 N N . VAL A 1 95 ? 1.887 -40.241 -18.066 1.00 86.31 95 VAL A N 1
ATOM 797 C CA . VAL A 1 95 ? 1.817 -41.687 -18.284 1.00 86.31 95 VAL A CA 1
ATOM 798 C C . VAL A 1 95 ? 2.117 -42.392 -16.964 1.00 86.31 95 VAL A C 1
ATOM 800 O O . VAL A 1 95 ? 2.956 -41.949 -16.172 1.00 86.31 95 VAL A O 1
ATOM 803 N N . SER A 1 96 ? 1.417 -43.492 -16.689 1.00 83.69 96 SER A N 1
ATOM 804 C CA . SER A 1 96 ? 1.664 -44.305 -15.498 1.00 83.69 96 SER A CA 1
ATOM 805 C C . SER A 1 96 ? 3.041 -44.972 -15.574 1.00 83.69 96 SER A C 1
ATOM 807 O O . SER A 1 96 ? 3.320 -45.710 -16.517 1.00 83.69 96 SER A O 1
ATOM 809 N N . ASP A 1 97 ? 3.874 -44.788 -14.552 1.00 79.25 97 ASP A N 1
ATOM 810 C CA . ASP A 1 97 ? 5.239 -45.336 -14.459 1.00 79.25 97 ASP A CA 1
ATOM 811 C C . ASP A 1 97 ? 5.268 -46.828 -14.042 1.00 79.25 97 ASP A C 1
ATOM 813 O O . ASP A 1 97 ? 6.287 -47.369 -13.620 1.00 79.25 97 ASP A O 1
ATOM 817 N N . GLY A 1 98 ? 4.118 -47.514 -14.065 1.00 72.25 98 GLY A N 1
ATOM 818 C CA . GLY A 1 98 ? 3.971 -48.929 -13.685 1.00 72.25 98 GLY A CA 1
ATOM 819 C C . GLY A 1 98 ? 4.186 -49.251 -12.194 1.00 72.25 98 GLY A C 1
ATOM 820 O O . GLY A 1 98 ? 3.732 -50.289 -11.726 1.00 72.25 98 GLY A O 1
ATOM 821 N N . LYS A 1 99 ? 4.816 -48.357 -11.420 1.00 75.19 99 LYS A N 1
ATOM 822 C CA . LYS A 1 99 ? 5.091 -48.488 -9.973 1.00 75.19 99 LYS A CA 1
ATOM 823 C C . LYS A 1 99 ? 4.175 -47.627 -9.087 1.00 75.19 99 LYS A C 1
ATOM 825 O O . LYS A 1 99 ? 4.505 -47.351 -7.939 1.00 75.19 99 LYS A O 1
ATOM 830 N N . GLY A 1 100 ? 3.050 -47.156 -9.628 1.00 67.38 100 GLY A N 1
ATOM 831 C CA . GLY A 1 100 ? 2.117 -46.252 -8.934 1.00 67.38 100 GLY A CA 1
ATOM 832 C C . GLY A 1 100 ? 2.500 -44.764 -8.977 1.00 67.38 100 GLY A C 1
ATOM 833 O O . GLY A 1 100 ? 1.781 -43.935 -8.426 1.00 67.38 100 GLY A O 1
ATOM 834 N N . GLY A 1 101 ? 3.604 -44.411 -9.646 1.00 73.88 101 GLY A N 1
ATOM 835 C CA . GLY A 1 101 ? 3.966 -43.030 -9.978 1.00 73.88 101 GLY A CA 1
ATOM 836 C C . GLY A 1 101 ? 3.402 -42.583 -11.332 1.00 73.88 101 GLY A C 1
ATOM 837 O O . GLY A 1 101 ? 3.071 -43.410 -12.182 1.00 73.88 101 GLY A O 1
ATOM 838 N N . ARG A 1 102 ? 3.311 -41.266 -11.540 1.00 81.75 102 ARG A N 1
ATOM 839 C CA . ARG A 1 102 ? 3.033 -40.641 -12.843 1.00 81.75 102 ARG A CA 1
ATOM 840 C C . ARG A 1 102 ? 4.321 -39.989 -13.344 1.00 81.75 102 ARG A C 1
ATOM 842 O O . ARG A 1 102 ? 4.975 -39.292 -12.569 1.00 81.75 102 ARG A O 1
ATOM 849 N N . LYS A 1 103 ? 4.682 -40.211 -14.608 1.00 86.75 103 LYS A N 1
ATOM 850 C CA . LYS A 1 103 ? 5.823 -39.565 -15.274 1.00 86.75 103 LYS A CA 1
ATOM 851 C C . LYS A 1 103 ? 5.327 -38.720 -16.443 1.00 86.75 103 LYS A C 1
ATOM 853 O O . LYS A 1 103 ? 4.313 -39.045 -17.057 1.00 86.75 103 LYS A O 1
ATOM 858 N N . LEU A 1 104 ? 6.027 -37.628 -16.726 1.00 88.50 104 LEU A N 1
ATOM 859 C CA . LEU A 1 104 ? 5.726 -36.770 -17.866 1.00 88.50 104 LEU A CA 1
ATOM 860 C C . LEU A 1 104 ? 6.396 -37.370 -19.108 1.00 88.50 104 LEU A C 1
ATOM 862 O O . LEU A 1 104 ? 7.599 -37.616 -19.082 1.00 88.50 104 LEU A O 1
ATOM 866 N N . GLU A 1 105 ? 5.637 -37.630 -20.169 1.00 88.25 105 GLU A N 1
ATOM 867 C CA . GLU A 1 105 ? 6.145 -38.229 -21.408 1.00 88.25 105 GLU A CA 1
ATOM 868 C C . GLU A 1 105 ? 5.518 -37.550 -22.634 1.00 88.25 105 GLU A C 1
ATOM 870 O O . GLU A 1 105 ? 4.412 -37.005 -22.576 1.00 88.25 105 GLU A O 1
ATOM 875 N N . LEU A 1 106 ? 6.252 -37.537 -23.749 1.00 88.38 106 LEU A N 1
ATOM 876 C CA . LEU A 1 106 ? 5.767 -37.004 -25.019 1.00 88.38 106 LEU A CA 1
ATOM 877 C C . LEU A 1 106 ? 4.865 -38.053 -25.683 1.00 88.38 106 LEU A C 1
ATOM 879 O O . LEU A 1 106 ? 5.347 -39.121 -26.051 1.00 88.38 106 LEU A O 1
ATOM 883 N N . CYS A 1 107 ? 3.575 -37.756 -25.830 1.00 81.94 107 CYS A N 1
ATOM 884 C CA . CYS A 1 107 ? 2.618 -38.667 -26.461 1.00 81.94 107 CYS A CA 1
ATOM 885 C C . CYS A 1 107 ? 2.495 -38.415 -27.972 1.00 81.94 107 CYS A C 1
ATOM 887 O O . CYS A 1 107 ? 2.716 -37.298 -28.453 1.00 81.94 107 CYS A O 1
ATOM 889 N N . GLU A 1 108 ? 2.126 -39.456 -28.724 1.00 67.62 108 GLU A N 1
ATOM 890 C CA . GLU A 1 108 ? 1.753 -39.312 -30.135 1.00 67.62 108 GLU A CA 1
ATOM 891 C C . GLU A 1 108 ? 0.451 -38.495 -30.254 1.00 67.62 108 GLU A C 1
ATOM 893 O O . GLU A 1 108 ? -0.421 -38.603 -29.389 1.00 67.62 108 GLU A O 1
ATOM 898 N N . PRO A 1 109 ? 0.325 -37.626 -31.271 1.00 56.50 109 PRO A N 1
ATOM 899 C CA . PRO A 1 109 ? -0.815 -36.726 -31.388 1.00 56.50 109 PRO A CA 1
ATOM 900 C C . PRO A 1 109 ? -2.114 -37.500 -31.641 1.00 56.50 109 PRO A C 1
ATOM 902 O O . PRO A 1 109 ? -2.228 -38.213 -32.633 1.00 56.50 109 PRO A O 1
ATOM 905 N N . THR A 1 110 ? -3.098 -37.324 -30.760 1.00 48.22 110 THR A N 1
ATOM 906 C CA . THR A 1 110 ? -4.485 -37.754 -30.982 1.00 48.22 110 THR A CA 1
ATOM 907 C C . THR A 1 110 ? -5.164 -36.797 -31.974 1.00 48.22 110 THR A C 1
ATOM 909 O O . THR A 1 110 ? -4.974 -35.584 -31.869 1.00 48.22 110 THR A O 1
ATOM 912 N N . ASP A 1 111 ? -5.962 -37.325 -32.909 1.00 52.00 111 ASP A N 1
ATOM 913 C CA . ASP A 1 111 ? -6.569 -36.634 -34.073 1.00 52.00 111 ASP A CA 1
ATOM 914 C C . ASP A 1 111 ? -7.475 -35.408 -33.773 1.00 52.00 111 ASP A C 1
ATOM 916 O O . ASP A 1 111 ? -7.918 -34.734 -34.700 1.00 52.00 111 ASP A O 1
ATOM 920 N N . ASP A 1 112 ? -7.721 -35.061 -32.506 1.00 44.12 112 ASP A N 1
ATOM 921 C CA . ASP A 1 112 ? -8.685 -34.024 -32.090 1.00 44.12 112 ASP A CA 1
ATOM 922 C C . ASP A 1 112 ? -8.085 -32.630 -31.807 1.00 44.12 112 ASP A C 1
ATOM 924 O O . ASP A 1 112 ? -8.783 -31.735 -31.325 1.00 44.12 112 ASP A O 1
ATOM 928 N N . MET A 1 113 ? -6.800 -32.390 -32.092 1.00 44.97 113 MET A N 1
ATOM 929 C CA . MET A 1 113 ? -6.185 -31.081 -31.828 1.00 44.97 113 MET A CA 1
ATOM 930 C C . MET A 1 113 ? -6.223 -30.133 -33.045 1.00 44.97 113 MET A C 1
ATOM 932 O O . MET A 1 113 ? -5.690 -30.473 -34.104 1.00 44.97 113 MET A O 1
ATOM 936 N N . PRO A 1 114 ? -6.785 -28.911 -32.915 1.00 46.81 114 PRO A N 1
ATOM 937 C CA . PRO A 1 114 ? -6.863 -27.953 -34.013 1.00 46.81 114 PRO A CA 1
ATOM 938 C C . PRO A 1 114 ? -5.468 -27.478 -34.433 1.00 46.81 114 PRO A C 1
ATOM 940 O O . PRO A 1 114 ? -4.734 -26.861 -33.664 1.00 46.81 114 PRO A O 1
ATOM 943 N N . GLN A 1 115 ? -5.117 -27.745 -35.689 1.00 45.16 115 GLN A N 1
ATOM 944 C CA . GLN A 1 115 ? -3.900 -27.256 -36.334 1.00 45.16 115 GLN A CA 1
ATOM 945 C C . GLN A 1 115 ? -3.921 -25.716 -36.383 1.00 45.16 115 GLN A C 1
ATOM 947 O O . GLN A 1 115 ? -4.777 -25.115 -37.036 1.00 45.16 115 GLN A O 1
ATOM 952 N N . VAL A 1 116 ? -3.001 -25.059 -35.673 1.00 47.41 116 VAL A N 1
ATOM 953 C CA . VAL A 1 116 ? -2.899 -23.592 -35.656 1.00 47.41 116 VAL A CA 1
ATOM 954 C C . VAL A 1 116 ? -2.391 -23.078 -37.007 1.00 47.41 116 VAL A C 1
ATOM 956 O O . VAL A 1 116 ? -1.409 -23.574 -37.549 1.00 47.41 116 VAL A O 1
ATOM 959 N N . ALA A 1 117 ? -3.068 -22.056 -37.538 1.00 44.75 117 ALA A N 1
ATOM 960 C CA . ALA A 1 117 ? -2.801 -21.451 -38.839 1.00 44.75 117 ALA A CA 1
ATOM 961 C C . ALA A 1 117 ? -1.445 -20.715 -38.927 1.00 44.75 117 ALA A C 1
ATOM 963 O O . ALA A 1 117 ? -1.151 -19.815 -38.133 1.00 44.75 117 ALA A O 1
ATOM 964 N N . ASP A 1 118 ? -0.685 -21.040 -39.976 1.00 43.78 118 ASP A N 1
ATOM 965 C CA . ASP A 1 118 ? 0.579 -20.429 -40.401 1.00 43.78 118 ASP A CA 1
ATOM 966 C C . ASP A 1 118 ? 0.534 -18.886 -40.419 1.00 43.78 118 ASP A C 1
ATOM 968 O O . ASP A 1 118 ? -0.095 -18.258 -41.281 1.00 43.78 118 ASP A O 1
ATOM 972 N N . ARG A 1 119 ? 1.264 -18.223 -39.514 1.00 42.50 119 ARG A N 1
ATOM 973 C CA . ARG A 1 119 ? 1.441 -16.762 -39.567 1.00 42.50 119 ARG A CA 1
ATOM 974 C C . ARG A 1 119 ? 2.582 -16.362 -40.514 1.00 42.50 119 ARG A C 1
ATOM 976 O O . ARG A 1 119 ? 3.755 -16.526 -40.213 1.00 42.50 119 ARG A O 1
ATOM 983 N N . ALA A 1 120 ? 2.171 -15.714 -41.608 1.00 41.84 120 ALA A N 1
ATOM 984 C CA . ALA A 1 120 ? 2.870 -14.698 -42.408 1.00 41.84 120 ALA A CA 1
ATOM 985 C C . ALA A 1 120 ? 4.181 -15.084 -43.134 1.00 41.84 120 ALA A C 1
ATOM 987 O O . ALA A 1 120 ? 5.297 -14.875 -42.661 1.00 41.84 120 ALA A O 1
ATOM 988 N N . ARG A 1 121 ? 4.025 -15.491 -44.402 1.00 46.03 121 ARG A N 1
ATOM 989 C CA . ARG A 1 121 ? 5.093 -15.590 -45.410 1.00 46.03 121 ARG A CA 1
ATOM 990 C C . ARG A 1 121 ? 5.431 -14.208 -45.993 1.00 46.03 121 ARG A C 1
ATOM 992 O O . ARG A 1 121 ? 4.564 -13.543 -46.557 1.00 46.03 121 ARG A O 1
ATOM 999 N N . ASN A 1 122 ? 6.702 -13.808 -45.964 1.00 41.69 122 ASN A N 1
ATOM 1000 C CA . ASN A 1 122 ? 7.217 -12.700 -46.779 1.00 41.69 122 ASN A CA 1
ATOM 1001 C C . ASN A 1 122 ? 7.424 -13.175 -48.230 1.00 41.69 122 ASN A C 1
ATOM 1003 O O . ASN A 1 122 ? 8.512 -13.613 -48.599 1.00 41.69 122 ASN A O 1
ATOM 1007 N N . PHE A 1 123 ? 6.381 -13.100 -49.061 1.00 43.38 123 PHE A N 1
ATOM 1008 C CA . PHE A 1 123 ? 6.474 -13.390 -50.496 1.00 43.38 123 PHE A CA 1
ATOM 1009 C C . PHE A 1 123 ? 7.019 -12.175 -51.262 1.00 43.38 123 PHE A C 1
ATOM 1011 O O . PHE A 1 123 ? 6.389 -11.119 -51.307 1.00 43.38 123 PHE A O 1
ATOM 1018 N N . LYS A 1 124 ? 8.177 -12.322 -51.911 1.00 47.81 124 LYS A N 1
ATOM 1019 C CA . LYS A 1 124 ? 8.672 -11.356 -52.903 1.00 47.81 124 LYS A CA 1
ATOM 1020 C C . LYS A 1 124 ? 8.186 -11.813 -54.280 1.00 47.81 124 LYS A C 1
ATOM 1022 O O . LYS A 1 124 ? 8.666 -12.814 -54.802 1.00 47.81 124 LYS A O 1
ATOM 1027 N N . ILE A 1 125 ? 7.197 -11.116 -54.838 1.00 50.06 125 ILE A N 1
ATOM 1028 C CA . ILE A 1 125 ? 6.588 -11.466 -56.131 1.00 50.06 125 ILE A CA 1
ATOM 1029 C C . ILE A 1 125 ? 7.571 -11.118 -57.272 1.00 50.06 125 ILE A C 1
ATOM 1031 O O . ILE A 1 125 ? 8.019 -9.969 -57.342 1.00 50.06 125 ILE A O 1
ATOM 1035 N N . PRO A 1 126 ? 7.912 -12.053 -58.181 1.00 51.97 126 PRO A N 1
ATOM 1036 C CA . PRO A 1 126 ? 8.805 -11.785 -59.308 1.00 51.97 126 PRO A CA 1
ATOM 1037 C C . PRO A 1 126 ? 8.113 -10.920 -60.377 1.00 51.97 126 PRO A C 1
ATOM 1039 O O . PRO A 1 126 ? 7.235 -11.372 -61.107 1.00 51.97 126 PRO A O 1
ATOM 1042 N N . THR A 1 127 ? 8.518 -9.658 -60.510 1.00 54.44 127 THR A N 1
ATOM 1043 C CA . THR A 1 127 ? 7.935 -8.665 -61.436 1.00 54.44 127 THR A CA 1
ATOM 1044 C C . THR A 1 127 ? 8.565 -8.696 -62.836 1.00 54.44 127 THR A C 1
ATOM 1046 O O . THR A 1 127 ? 8.966 -7.668 -63.383 1.00 54.44 127 THR A O 1
ATOM 1049 N N . GLY A 1 128 ? 8.648 -9.881 -63.447 1.00 52.00 128 GLY A N 1
ATOM 1050 C CA . GLY A 1 128 ? 9.305 -10.063 -64.749 1.00 52.00 128 GLY A CA 1
ATOM 1051 C C . GLY A 1 128 ? 8.447 -9.769 -65.989 1.00 52.00 128 GLY A C 1
ATOM 1052 O O . GLY A 1 128 ? 9.004 -9.460 -67.036 1.00 52.00 128 GLY A O 1
ATOM 1053 N N . ARG A 1 129 ? 7.106 -9.852 -65.913 1.00 56.72 129 ARG A N 1
ATOM 1054 C CA . ARG A 1 129 ? 6.223 -9.833 -67.109 1.00 56.72 129 ARG A CA 1
ATOM 1055 C C . ARG A 1 129 ? 4.957 -8.966 -66.998 1.00 56.72 129 ARG A C 1
ATOM 1057 O O . ARG A 1 129 ? 3.965 -9.249 -67.656 1.00 56.72 129 ARG A O 1
ATOM 1064 N N . MET A 1 130 ? 4.949 -7.928 -66.163 1.00 61.50 130 MET A N 1
ATOM 1065 C CA . MET A 1 130 ? 3.735 -7.126 -65.921 1.00 61.50 130 MET A CA 1
ATOM 1066 C C . MET A 1 130 ? 3.740 -5.800 -66.703 1.00 61.50 130 MET A C 1
ATOM 1068 O O . MET A 1 130 ? 4.782 -5.150 -66.805 1.00 61.50 130 MET A O 1
ATOM 1072 N N . ASN A 1 131 ? 2.602 -5.372 -67.257 1.00 72.06 131 ASN A N 1
ATOM 1073 C CA . ASN A 1 131 ? 2.487 -4.125 -68.028 1.00 72.06 131 ASN A CA 1
ATOM 1074 C C . ASN A 1 131 ? 2.750 -2.884 -67.136 1.00 72.06 131 ASN A C 1
ATOM 1076 O O . ASN A 1 131 ? 2.588 -2.936 -65.915 1.00 72.06 131 ASN A O 1
ATOM 1080 N N . TYR A 1 132 ? 3.212 -1.764 -67.707 1.00 74.56 132 TYR A N 1
ATOM 1081 C CA . TYR A 1 132 ? 3.569 -0.550 -66.951 1.00 74.56 132 TYR A CA 1
ATOM 1082 C C . TYR A 1 132 ? 2.371 0.038 -66.186 1.00 74.56 132 TYR A C 1
ATOM 1084 O O . TYR A 1 132 ? 2.524 0.464 -65.040 1.00 74.56 132 TYR A O 1
ATOM 1092 N N . ALA A 1 133 ? 1.174 -0.016 -66.778 1.00 75.75 133 ALA A N 1
ATOM 1093 C CA . ALA A 1 133 ? -0.064 0.432 -66.140 1.00 75.75 133 ALA A CA 1
ATOM 1094 C C . ALA A 1 133 ? -0.395 -0.383 -64.876 1.00 75.75 133 ALA A C 1
ATOM 1096 O O . ALA A 1 133 ? -0.699 0.189 -63.828 1.00 75.75 133 ALA A O 1
ATOM 1097 N N . ASP A 1 134 ? -0.241 -1.706 -64.938 1.00 74.19 134 ASP A N 1
ATOM 1098 C CA . ASP A 1 134 ? -0.480 -2.585 -63.791 1.00 74.19 134 ASP A CA 1
ATOM 1099 C C . ASP A 1 134 ? 0.598 -2.405 -62.718 1.00 74.19 134 ASP A C 1
ATOM 1101 O O . ASP A 1 134 ? 0.295 -2.426 -61.527 1.00 74.19 134 ASP A O 1
ATOM 1105 N N . ARG A 1 135 ? 1.856 -2.145 -63.113 1.00 74.44 135 ARG A N 1
ATOM 1106 C CA . ARG A 1 135 ? 2.939 -1.808 -62.169 1.00 74.44 135 ARG A CA 1
ATOM 1107 C C . ARG A 1 135 ? 2.667 -0.505 -61.420 1.00 74.44 135 ARG A C 1
ATOM 1109 O O . ARG A 1 135 ? 2.981 -0.425 -60.235 1.00 74.44 135 ARG A O 1
ATOM 1116 N N . GLN A 1 136 ? 2.088 0.498 -62.079 1.00 75.69 136 GLN A N 1
ATOM 1117 C CA . GLN A 1 136 ? 1.697 1.749 -61.427 1.00 75.69 136 GLN A CA 1
ATOM 1118 C C . GLN A 1 136 ? 0.490 1.566 -60.499 1.00 75.69 136 GLN A C 1
ATOM 1120 O O . GLN A 1 136 ? 0.520 2.060 -59.374 1.00 75.69 136 GLN A O 1
ATOM 1125 N N . ARG A 1 137 ? -0.524 0.782 -60.899 1.00 79.25 137 ARG A N 1
ATOM 1126 C CA . ARG A 1 137 ? -1.646 0.426 -60.009 1.00 79.25 137 ARG A CA 1
ATOM 1127 C C . ARG A 1 137 ? -1.171 -0.307 -58.756 1.00 79.25 137 ARG A C 1
ATOM 1129 O O . ARG A 1 137 ? -1.537 0.096 -57.658 1.00 79.25 137 ARG A O 1
ATOM 1136 N N . LEU A 1 138 ? -0.285 -1.294 -58.903 1.00 77.69 138 LEU A N 1
ATOM 1137 C CA . LEU A 1 138 ? 0.295 -2.019 -57.769 1.00 77.69 138 LEU A CA 1
ATOM 1138 C C . LEU A 1 138 ? 1.172 -1.131 -56.881 1.00 77.69 138 LEU A C 1
ATOM 1140 O O . LEU A 1 138 ? 1.157 -1.303 -55.670 1.00 77.69 138 LEU A O 1
ATOM 1144 N N . ARG A 1 139 ? 1.899 -0.151 -57.434 1.00 79.06 139 ARG A N 1
ATOM 1145 C CA . ARG A 1 139 ? 2.627 0.835 -56.614 1.00 79.06 139 ARG A CA 1
ATOM 1146 C C . ARG A 1 139 ? 1.680 1.700 -55.787 1.00 79.06 139 ARG A C 1
ATOM 1148 O O . ARG A 1 139 ? 1.885 1.815 -54.585 1.00 79.06 139 ARG A O 1
ATOM 1155 N N . LEU A 1 140 ? 0.630 2.240 -56.402 1.00 81.12 140 LEU A N 1
ATOM 1156 C CA . LEU A 1 140 ? -0.375 3.043 -55.699 1.00 81.12 140 LEU A CA 1
ATOM 1157 C C . LEU A 1 140 ? -1.124 2.223 -54.639 1.00 81.12 140 LEU A C 1
ATOM 1159 O O . LEU A 1 140 ? -1.416 2.720 -53.552 1.00 81.12 140 LEU A O 1
ATOM 1163 N N . GLU A 1 141 ? -1.403 0.952 -54.917 1.00 79.12 141 GLU A N 1
ATOM 1164 C CA . GLU A 1 141 ? -2.024 0.038 -53.960 1.00 79.12 141 GLU A CA 1
ATOM 1165 C C . GLU A 1 141 ? -1.072 -0.309 -52.803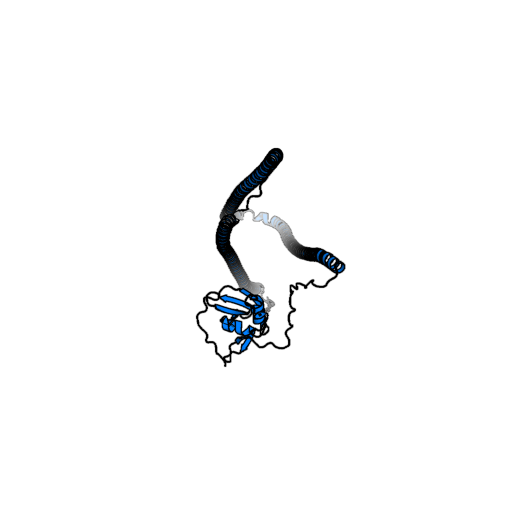 1.00 79.12 141 GLU A C 1
ATOM 1167 O O . GLU A 1 141 ? -1.477 -0.271 -51.639 1.00 79.12 141 GLU A O 1
ATOM 1172 N N . MET A 1 142 ? 0.217 -0.514 -53.092 1.00 74.19 142 MET A N 1
ATOM 1173 C CA . MET A 1 142 ? 1.270 -0.703 -52.089 1.00 74.19 142 MET A CA 1
ATOM 1174 C C . MET A 1 142 ? 1.529 0.543 -51.239 1.00 74.19 142 MET A C 1
ATOM 1176 O O . MET A 1 142 ? 1.861 0.392 -50.069 1.00 74.19 142 MET A O 1
ATOM 1180 N N . GLU A 1 143 ? 1.343 1.754 -51.768 1.00 78.12 143 GLU A N 1
ATOM 1181 C CA . GLU A 1 143 ? 1.388 3.004 -50.991 1.00 78.12 143 GLU A CA 1
ATOM 1182 C C . GLU A 1 143 ? 0.116 3.229 -50.157 1.00 78.12 143 GLU A C 1
ATOM 1184 O O . GLU A 1 143 ? 0.152 3.885 -49.113 1.00 78.12 143 GLU A O 1
ATOM 1189 N N . ARG A 1 144 ? -1.019 2.651 -50.570 1.00 81.12 144 ARG A N 1
ATOM 1190 C CA . ARG A 1 144 ? -2.291 2.727 -49.837 1.00 81.12 144 ARG A CA 1
ATOM 1191 C C . ARG A 1 144 ? -2.377 1.719 -48.690 1.00 81.12 144 ARG A C 1
ATOM 1193 O O . ARG A 1 144 ? -3.015 2.008 -47.681 1.00 81.12 144 ARG A O 1
ATOM 1200 N N . LEU A 1 145 ? -1.729 0.562 -48.809 1.00 77.44 145 LEU A N 1
ATOM 1201 C CA . LEU A 1 145 ? -1.663 -0.460 -47.758 1.00 77.44 145 LEU A CA 1
ATOM 1202 C C . LEU A 1 145 ? -1.084 0.034 -46.416 1.00 77.44 145 LEU A C 1
ATOM 1204 O O . LEU A 1 145 ? -1.711 -0.248 -45.396 1.00 77.44 145 LEU A O 1
ATOM 1208 N N . PRO A 1 146 ? 0.043 0.773 -46.347 1.00 78.62 146 PRO A N 1
ATOM 1209 C CA . PRO A 1 146 ? 0.535 1.312 -45.084 1.00 78.62 146 PRO A CA 1
ATOM 1210 C C . PRO A 1 146 ? -0.427 2.349 -44.499 1.00 78.62 146 PRO A C 1
ATOM 1212 O O . PRO A 1 146 ? -0.638 2.330 -43.293 1.00 78.62 146 PRO A O 1
ATOM 1215 N N . LYS A 1 147 ? -1.090 3.174 -45.327 1.00 81.00 147 LYS A N 1
ATOM 1216 C CA . LYS A 1 147 ? -2.125 4.112 -44.853 1.00 81.00 147 LYS A CA 1
ATOM 1217 C C . LYS A 1 147 ? -3.313 3.377 -44.227 1.00 81.00 147 LYS A C 1
ATOM 1219 O O . LYS A 1 147 ? -3.667 3.669 -43.095 1.00 81.00 147 LYS A O 1
ATOM 1224 N N . LYS A 1 148 ? -3.829 2.335 -44.891 1.00 82.81 148 LYS A N 1
ATOM 1225 C CA . LYS A 1 148 ? -4.888 1.469 -44.339 1.00 82.81 148 LYS A CA 1
ATOM 1226 C C . LYS A 1 148 ? -4.460 0.728 -43.068 1.00 82.81 148 LYS A C 1
ATOM 1228 O O . LYS A 1 148 ? -5.287 0.472 -42.202 1.00 82.81 148 LYS A O 1
ATOM 1233 N N . ARG A 1 149 ? -3.181 0.348 -42.950 1.00 80.75 149 ARG A N 1
ATOM 1234 C CA . ARG A 1 149 ? -2.644 -0.260 -41.722 1.00 80.75 149 ARG A CA 1
ATOM 1235 C C . ARG A 1 149 ? -2.617 0.740 -40.576 1.00 80.75 149 ARG A C 1
ATOM 1237 O O . ARG A 1 149 ? -3.040 0.372 -39.492 1.00 80.75 149 ARG A O 1
ATOM 1244 N N . VAL A 1 150 ? -2.158 1.966 -40.820 1.00 84.19 150 VAL A N 1
ATOM 1245 C CA . VAL A 1 150 ? -2.176 3.039 -39.815 1.00 84.19 150 VAL A CA 1
ATOM 1246 C C . VAL A 1 150 ? -3.615 3.346 -39.400 1.00 84.19 150 VAL A C 1
ATOM 1248 O O . VAL A 1 150 ? -3.909 3.280 -38.219 1.00 84.19 150 VAL A O 1
ATOM 1251 N N . GLU A 1 151 ? -4.539 3.510 -40.351 1.00 88.06 151 GLU A N 1
ATOM 1252 C CA . GLU A 1 151 ? -5.969 3.717 -40.065 1.00 88.06 151 GLU A CA 1
ATOM 1253 C C . GLU A 1 151 ? -6.585 2.567 -39.246 1.00 88.06 151 GLU A C 1
ATOM 1255 O O . GLU A 1 151 ? -7.339 2.811 -38.309 1.00 88.06 151 GLU A O 1
ATOM 1260 N N . ASN A 1 152 ? -6.251 1.306 -39.550 1.00 85.06 152 ASN A N 1
ATOM 1261 C CA . ASN A 1 152 ? -6.715 0.160 -38.760 1.00 85.06 152 ASN A CA 1
ATOM 1262 C C . ASN A 1 152 ? -6.079 0.108 -37.363 1.00 85.06 152 ASN A C 1
ATOM 1264 O O . ASN A 1 152 ? -6.759 -0.275 -36.415 1.00 85.06 152 ASN A O 1
ATOM 1268 N N . ILE A 1 153 ? -4.798 0.463 -37.228 1.00 80.62 153 ILE A N 1
ATOM 1269 C CA . ILE A 1 153 ? -4.120 0.551 -35.928 1.00 80.62 153 ILE A CA 1
ATOM 1270 C C . ILE A 1 153 ? -4.764 1.654 -35.088 1.00 80.62 153 ILE A C 1
ATOM 1272 O O . ILE A 1 153 ? -5.087 1.407 -33.931 1.00 80.62 153 ILE A O 1
ATOM 1276 N N . ASP A 1 154 ? -5.020 2.821 -35.677 1.00 86.94 154 ASP A N 1
ATOM 1277 C CA . ASP A 1 154 ? -5.671 3.949 -35.011 1.00 86.94 154 ASP A CA 1
ATOM 1278 C C . ASP A 1 154 ? -7.112 3.607 -34.618 1.00 86.94 154 ASP A C 1
ATOM 1280 O O . ASP A 1 154 ? -7.542 3.925 -33.509 1.00 86.94 154 ASP A O 1
ATOM 1284 N N . ARG A 1 155 ? -7.846 2.889 -35.480 1.00 92.44 155 ARG A N 1
ATOM 1285 C CA . ARG A 1 155 ? -9.188 2.388 -35.164 1.00 92.44 155 ARG A CA 1
ATOM 1286 C C . ARG A 1 155 ? -9.160 1.410 -33.992 1.00 92.44 155 ARG A C 1
ATOM 1288 O O . ARG A 1 155 ? -9.920 1.596 -33.049 1.00 92.44 155 ARG A O 1
ATOM 1295 N N . MET A 1 156 ? -8.264 0.420 -34.010 1.00 86.25 156 MET A N 1
ATOM 1296 C CA . MET A 1 156 ? -8.130 -0.512 -32.885 1.00 86.25 156 MET A CA 1
ATOM 1297 C C . MET A 1 156 ? -7.705 0.220 -31.610 1.00 86.25 156 MET A C 1
ATOM 1299 O O . MET A 1 156 ? -8.260 -0.033 -30.549 1.00 86.25 156 MET A O 1
ATOM 1303 N N . ALA A 1 157 ? -6.775 1.173 -31.697 1.00 86.50 157 ALA A N 1
ATOM 1304 C CA . ALA A 1 157 ? -6.363 1.980 -30.553 1.00 86.50 157 ALA A CA 1
ATOM 1305 C C . ALA A 1 157 ? -7.527 2.809 -29.978 1.00 86.50 157 ALA A C 1
ATOM 1307 O O . ALA A 1 157 ? -7.644 2.934 -28.759 1.00 86.50 157 ALA A O 1
ATOM 1308 N N . ALA A 1 158 ? -8.410 3.341 -30.829 1.00 90.62 158 ALA A N 1
ATOM 1309 C CA . ALA A 1 158 ? -9.616 4.044 -30.404 1.00 90.62 158 ALA A CA 1
ATOM 1310 C C . ALA A 1 158 ? -10.638 3.104 -29.741 1.00 90.62 158 ALA A C 1
ATOM 1312 O O . ALA A 1 158 ? -11.176 3.452 -28.692 1.00 90.62 158 ALA A O 1
ATOM 1313 N N . GLU A 1 159 ? -10.858 1.910 -30.298 1.00 89.56 159 GLU A N 1
ATOM 1314 C CA . GLU A 1 159 ? -11.725 0.871 -29.720 1.00 89.56 159 GLU A CA 1
ATOM 1315 C C . GLU A 1 159 ? -11.203 0.403 -28.351 1.00 89.56 159 GLU A C 1
ATOM 1317 O O . GLU A 1 159 ? -11.960 0.377 -27.382 1.00 89.56 159 GLU A O 1
ATOM 1322 N N . PHE A 1 160 ? -9.897 0.141 -28.225 1.00 87.31 160 PHE A N 1
ATOM 1323 C CA . PHE A 1 160 ? -9.266 -0.203 -26.946 1.00 87.31 160 PHE A CA 1
ATOM 1324 C C . PHE A 1 160 ? -9.382 0.924 -25.923 1.00 87.31 160 PHE A C 1
ATOM 1326 O O . PHE A 1 160 ? -9.679 0.673 -24.757 1.00 87.31 160 PHE A O 1
ATOM 1333 N N . LYS A 1 161 ? -9.176 2.178 -26.341 1.00 90.94 161 LYS A N 1
ATOM 1334 C CA . LYS A 1 161 ? -9.335 3.332 -25.452 1.00 90.94 161 LYS A CA 1
ATOM 1335 C C . LYS A 1 161 ? -10.785 3.485 -24.990 1.00 90.94 161 LYS A C 1
ATOM 1337 O O . LYS A 1 161 ? -11.001 3.797 -23.824 1.00 90.94 161 LYS A O 1
ATOM 1342 N N . ALA A 1 162 ? -11.758 3.267 -25.871 1.00 91.81 162 ALA A N 1
ATOM 1343 C CA . ALA A 1 162 ? -13.174 3.312 -25.520 1.00 91.81 162 ALA A CA 1
ATOM 1344 C C . ALA A 1 162 ? -13.543 2.200 -24.526 1.00 91.81 162 ALA A C 1
ATOM 1346 O O . ALA A 1 162 ? -14.147 2.497 -23.499 1.00 91.81 162 ALA A O 1
ATOM 1347 N N . ALA A 1 163 ? -13.103 0.962 -24.776 1.00 89.38 163 ALA A N 1
ATOM 1348 C CA . ALA A 1 163 ? -13.309 -0.166 -23.867 1.00 89.38 163 ALA A CA 1
ATOM 1349 C C . ALA A 1 163 ? -12.664 0.078 -22.492 1.00 89.38 163 ALA A C 1
ATOM 1351 O O . ALA A 1 163 ? -13.296 -0.141 -21.465 1.00 89.38 163 ALA A O 1
ATOM 1352 N N . PHE A 1 164 ? -11.443 0.617 -22.467 1.00 91.25 164 PHE A N 1
ATOM 1353 C CA . PHE A 1 164 ? -10.759 0.967 -21.224 1.00 91.25 164 PHE A CA 1
ATOM 1354 C C . PHE A 1 164 ? -11.490 2.064 -20.442 1.00 91.25 164 PHE A C 1
ATOM 1356 O O . PHE A 1 164 ? -11.652 1.963 -19.230 1.00 91.25 164 PHE A O 1
ATOM 1363 N N . VAL A 1 165 ? -11.948 3.123 -21.118 1.00 91.94 165 VAL A N 1
ATOM 1364 C CA . VAL A 1 165 ? -12.726 4.186 -20.462 1.00 91.94 165 VAL A CA 1
ATOM 1365 C C . VAL A 1 165 ? -14.025 3.621 -19.894 1.00 91.94 165 VAL A C 1
ATOM 1367 O O . VAL A 1 165 ? -14.366 3.956 -18.764 1.00 91.94 165 VAL A O 1
ATOM 1370 N N . GLN A 1 166 ? -14.701 2.738 -20.631 1.00 93.81 166 GLN A N 1
ATOM 1371 C CA . GLN A 1 166 ? -15.907 2.068 -20.159 1.00 93.81 166 GLN A CA 1
ATOM 1372 C C . GLN A 1 166 ? -15.634 1.230 -18.899 1.00 93.81 166 GLN A C 1
ATOM 1374 O O . GLN A 1 166 ? -16.317 1.409 -17.892 1.00 93.81 166 GLN A O 1
ATOM 1379 N N . GLU A 1 167 ? -14.591 0.399 -18.903 1.00 89.94 167 GLU A N 1
ATOM 1380 C CA . GLU A 1 167 ? -14.195 -0.411 -17.743 1.00 89.94 167 GLU A CA 1
ATOM 1381 C C . GLU A 1 167 ? -13.863 0.461 -16.519 1.00 89.94 167 GLU A C 1
ATOM 1383 O O . GLU A 1 167 ? -14.301 0.182 -15.402 1.00 89.94 167 GLU A O 1
ATOM 1388 N N . VAL A 1 168 ? -13.147 1.574 -16.720 1.00 92.94 168 VAL A N 1
ATOM 1389 C CA . VAL A 1 168 ? -12.843 2.531 -15.646 1.00 92.94 168 VAL A CA 1
ATOM 1390 C C . VAL A 1 168 ? -14.118 3.176 -15.101 1.00 92.94 168 VAL A C 1
ATOM 1392 O O . VAL A 1 168 ? -14.249 3.320 -13.885 1.00 92.94 168 VAL A O 1
ATOM 1395 N N . THR A 1 169 ? -15.068 3.552 -15.961 1.00 91.12 169 THR A N 1
ATOM 1396 C CA . THR A 1 169 ? -16.349 4.111 -15.506 1.00 91.12 169 THR A CA 1
ATOM 1397 C C . THR A 1 169 ? -17.184 3.084 -14.744 1.00 91.12 169 THR A C 1
ATOM 1399 O O . THR A 1 169 ? -17.701 3.408 -13.678 1.00 91.12 169 THR A O 1
ATOM 1402 N N . GLU A 1 170 ? -17.239 1.832 -15.204 1.00 91.00 170 GLU A N 1
ATOM 1403 C CA . GLU A 1 170 ? -17.936 0.743 -14.510 1.00 91.00 170 GLU A CA 1
ATOM 1404 C C . GLU A 1 170 ? -17.302 0.462 -13.137 1.00 91.00 170 GLU A C 1
ATOM 1406 O O . GLU A 1 170 ? -18.009 0.294 -12.139 1.00 91.00 170 GLU A O 1
ATOM 1411 N N . MET A 1 171 ? -15.969 0.498 -13.043 1.00 88.88 171 MET A N 1
ATOM 1412 C CA . MET A 1 171 ? -15.249 0.367 -11.774 1.00 88.88 171 MET A CA 1
ATOM 1413 C C . MET A 1 171 ? -15.575 1.519 -10.812 1.00 88.88 171 MET A C 1
ATOM 1415 O O . MET A 1 171 ? -15.874 1.277 -9.640 1.00 88.88 171 MET A O 1
ATOM 1419 N N . GLN A 1 172 ? -15.589 2.762 -11.303 1.00 90.06 172 GLN A N 1
ATOM 1420 C CA . GLN A 1 172 ? -15.968 3.935 -10.509 1.00 90.06 172 GLN A CA 1
ATOM 1421 C C . GLN A 1 172 ? -17.425 3.869 -10.035 1.00 90.06 172 GLN A C 1
ATOM 1423 O O . GLN A 1 172 ? -17.711 4.202 -8.883 1.00 90.06 172 GLN A O 1
ATOM 1428 N N . GLU A 1 173 ? -18.349 3.412 -10.880 1.00 92.12 173 GLU A N 1
ATOM 1429 C CA . GLU A 1 173 ? -19.748 3.207 -10.501 1.00 92.12 173 GLU A CA 1
ATOM 1430 C C . GLU A 1 173 ? -19.901 2.115 -9.441 1.00 92.12 173 GLU A C 1
ATOM 1432 O O . GLU A 1 173 ? -20.661 2.284 -8.485 1.00 92.12 173 GLU A O 1
ATOM 1437 N N . MET A 1 174 ? -19.161 1.011 -9.561 1.00 90.12 174 MET A N 1
ATOM 1438 C CA . MET A 1 174 ? -19.152 -0.049 -8.554 1.00 90.12 174 MET A CA 1
ATOM 1439 C C . MET A 1 174 ? -18.595 0.439 -7.218 1.00 90.12 174 MET A C 1
ATOM 1441 O O . MET A 1 174 ? -19.152 0.122 -6.164 1.00 90.12 174 MET A O 1
ATOM 1445 N N . ASP A 1 175 ? -17.539 1.247 -7.234 1.00 86.94 175 ASP A N 1
ATOM 1446 C CA . ASP A 1 175 ? -16.984 1.838 -6.019 1.00 86.94 175 ASP A CA 1
ATOM 1447 C C . ASP A 1 175 ? -17.922 2.876 -5.400 1.00 86.94 175 ASP A C 1
ATOM 1449 O O . ASP A 1 175 ? -18.080 2.901 -4.174 1.00 86.94 175 ASP A O 1
ATOM 1453 N N . ARG A 1 176 ? -18.630 3.656 -6.225 1.00 91.50 176 ARG A N 1
ATOM 1454 C CA . ARG A 1 176 ? -19.696 4.555 -5.775 1.00 91.50 176 ARG A CA 1
ATOM 1455 C C . ARG A 1 176 ? -20.842 3.779 -5.125 1.00 91.50 176 ARG A C 1
ATOM 1457 O O . ARG A 1 176 ? -21.211 4.104 -4.001 1.00 91.50 176 ARG A O 1
ATOM 1464 N N . LYS A 1 177 ? -21.325 2.695 -5.742 1.00 91.75 177 LYS A N 1
ATOM 1465 C CA . LYS A 1 177 ? -22.348 1.808 -5.153 1.00 91.75 177 LYS A CA 1
ATOM 1466 C C . LYS A 1 177 ? -21.875 1.196 -3.831 1.00 91.75 177 LYS A C 1
ATOM 1468 O O . LYS A 1 177 ? -22.617 1.181 -2.854 1.00 91.75 177 LYS A O 1
ATOM 1473 N N . LYS A 1 178 ? -20.615 0.752 -3.738 1.00 90.75 178 LYS A N 1
ATOM 1474 C CA . LYS A 1 178 ? -20.025 0.265 -2.474 1.00 90.75 178 LYS A CA 1
ATOM 1475 C C . LYS A 1 178 ? -19.920 1.362 -1.413 1.00 90.75 178 LYS A C 1
ATOM 1477 O O . LYS A 1 178 ? -19.991 1.061 -0.220 1.00 90.75 178 LYS A O 1
ATOM 1482 N N . ALA A 1 179 ? -19.668 2.609 -1.804 1.00 89.81 179 ALA A N 1
ATOM 1483 C CA . ALA A 1 179 ? -19.657 3.745 -0.888 1.00 89.81 179 ALA A CA 1
ATOM 1484 C C . ALA A 1 179 ? -21.077 4.075 -0.397 1.00 89.81 179 ALA A C 1
ATOM 1486 O O . ALA A 1 179 ? -21.264 4.271 0.800 1.00 89.81 179 ALA A O 1
ATOM 1487 N N . GLU A 1 180 ? -22.073 4.039 -1.283 1.00 92.69 180 GLU A N 1
ATOM 1488 C CA . GLU A 1 180 ? -23.491 4.239 -0.957 1.00 92.69 180 GLU A CA 1
ATOM 1489 C C . GLU A 1 180 ? -24.018 3.145 -0.015 1.00 92.69 180 GLU A C 1
ATOM 1491 O O . GLU A 1 180 ? -24.610 3.469 1.010 1.00 92.69 180 GLU A O 1
ATOM 1496 N N . ILE A 1 181 ? -23.707 1.866 -0.263 1.00 89.94 181 ILE A N 1
ATOM 1497 C CA . ILE A 1 181 ? -24.061 0.754 0.644 1.00 89.94 181 ILE A CA 1
ATOM 1498 C C . ILE A 1 181 ? -23.413 0.939 2.024 1.00 89.94 181 ILE A C 1
ATOM 1500 O O . ILE A 1 181 ? -24.052 0.727 3.054 1.00 89.94 181 ILE A O 1
ATOM 1504 N N . ARG A 1 182 ? -22.142 1.362 2.073 1.00 87.62 182 ARG A N 1
ATOM 1505 C CA . ARG A 1 182 ? -21.467 1.671 3.344 1.00 87.62 182 ARG A CA 1
ATOM 1506 C C . ARG A 1 182 ? -22.137 2.837 4.068 1.00 87.62 182 ARG A C 1
ATOM 1508 O O . ARG A 1 182 ? -22.310 2.761 5.280 1.00 87.62 182 ARG A O 1
ATOM 1515 N N . ALA A 1 183 ? -22.531 3.884 3.346 1.00 88.88 183 ALA A N 1
ATOM 1516 C CA . ALA A 1 183 ? -23.244 5.022 3.915 1.00 88.88 183 ALA A CA 1
ATOM 1517 C C . ALA A 1 183 ? -24.622 4.617 4.465 1.00 88.88 183 ALA A C 1
ATOM 1519 O O . ALA A 1 183 ? -24.940 4.980 5.595 1.00 88.88 183 ALA A O 1
ATOM 1520 N N . GLN A 1 184 ? -25.386 3.805 3.726 1.00 91.75 184 GLN A N 1
ATOM 1521 C CA . GLN A 1 184 ? -26.674 3.261 4.171 1.00 91.75 184 GLN A CA 1
ATOM 1522 C C . GLN A 1 184 ? -26.521 2.421 5.439 1.00 91.75 184 GLN A C 1
ATOM 1524 O O . GLN A 1 184 ? -27.228 2.661 6.412 1.00 91.75 184 GLN A O 1
ATOM 1529 N N . ARG A 1 185 ? -25.531 1.522 5.489 1.00 91.69 185 ARG A N 1
ATOM 1530 C CA . ARG A 1 185 ? -25.248 0.722 6.689 1.00 91.69 185 ARG A CA 1
ATOM 1531 C C . ARG A 1 185 ? -24.876 1.587 7.895 1.00 91.69 185 ARG A C 1
ATOM 1533 O O . ARG A 1 185 ? -25.340 1.331 8.999 1.00 91.69 185 ARG A O 1
ATOM 1540 N N . ILE A 1 186 ? -24.067 2.631 7.695 1.00 88.00 186 ILE A N 1
ATOM 1541 C CA . ILE A 1 186 ? -23.740 3.593 8.760 1.00 88.00 186 ILE A CA 1
ATOM 1542 C C . ILE A 1 186 ? -25.001 4.325 9.229 1.00 88.00 186 ILE A C 1
ATOM 1544 O O . ILE A 1 186 ? -25.154 4.581 10.422 1.00 88.00 186 ILE A O 1
ATOM 1548 N N . GLU A 1 187 ? -25.901 4.687 8.318 1.00 91.38 187 GLU A N 1
ATOM 1549 C CA . GLU A 1 187 ? -27.154 5.352 8.664 1.00 91.38 187 GLU A CA 1
ATOM 1550 C C . GLU A 1 187 ? -28.112 4.420 9.420 1.00 91.38 187 GLU A C 1
ATOM 1552 O O . GLU A 1 187 ? -28.705 4.837 10.413 1.00 91.38 187 GLU A O 1
ATOM 1557 N N . GLU A 1 188 ? -28.216 3.155 9.017 1.00 91.00 188 GLU A N 1
ATOM 1558 C CA . GLU A 1 188 ? -28.959 2.119 9.740 1.00 91.00 188 GLU A CA 1
ATOM 1559 C C . GLU A 1 188 ? -28.385 1.899 11.143 1.00 91.00 188 GLU A C 1
ATOM 1561 O O . GLU A 1 188 ? -29.128 1.962 12.118 1.00 91.00 188 GLU A O 1
ATOM 1566 N N . GLU A 1 189 ? -27.063 1.754 11.282 1.00 88.75 189 GLU A N 1
ATOM 1567 C CA . GLU A 1 189 ? -26.401 1.643 12.588 1.00 88.75 189 GLU A CA 1
ATOM 1568 C C . GLU A 1 189 ? -26.635 2.891 13.457 1.00 88.75 189 GLU A C 1
ATOM 1570 O O . GLU A 1 189 ? -26.850 2.779 14.665 1.00 88.75 189 GLU A O 1
ATOM 1575 N N . ARG A 1 190 ? -26.647 4.093 12.862 1.00 91.12 190 ARG A N 1
ATOM 1576 C CA . ARG A 1 190 ? -27.001 5.337 13.567 1.00 91.12 190 ARG A CA 1
ATOM 1577 C C . ARG A 1 190 ? -28.458 5.340 14.024 1.00 91.12 190 ARG A C 1
ATOM 1579 O O . ARG A 1 190 ? -28.712 5.763 15.149 1.00 91.12 190 ARG A O 1
ATOM 1586 N N . LYS A 1 191 ? -29.394 4.875 13.191 1.00 90.19 191 LYS A N 1
ATOM 1587 C CA . LYS A 1 191 ? -30.819 4.753 13.544 1.00 90.19 191 LYS A CA 1
ATOM 1588 C C . LYS A 1 191 ? -31.026 3.737 14.665 1.00 90.19 191 LYS A C 1
ATOM 1590 O O . LYS A 1 191 ? -31.732 4.047 15.616 1.00 90.19 191 LYS A O 1
ATOM 1595 N N . VAL A 1 192 ? -30.358 2.584 14.605 1.00 87.81 192 VAL A N 1
ATOM 1596 C CA . VAL A 1 192 ? -30.397 1.566 15.669 1.00 87.81 192 VAL A CA 1
ATOM 1597 C C . VAL A 1 192 ? -29.867 2.142 16.980 1.00 87.81 192 VAL A C 1
ATOM 1599 O O . VAL A 1 192 ? -30.584 2.116 17.972 1.00 87.81 192 VAL A O 1
ATOM 1602 N N . ARG A 1 193 ? -28.686 2.777 16.977 1.00 86.88 193 ARG A N 1
ATOM 1603 C CA . ARG A 1 193 ? -28.146 3.431 18.184 1.00 86.88 193 ARG A CA 1
ATOM 1604 C C . ARG A 1 193 ? -29.066 4.519 18.726 1.00 86.88 193 ARG A C 1
ATOM 1606 O O . ARG A 1 193 ? -29.198 4.664 19.936 1.00 86.88 193 ARG A O 1
ATOM 1613 N N . TYR A 1 194 ? -29.679 5.312 17.851 1.00 88.69 194 TYR A N 1
ATOM 1614 C CA . TYR A 1 194 ? -30.630 6.336 18.270 1.00 88.69 194 TYR A CA 1
ATOM 1615 C C . TYR A 1 194 ? -31.863 5.715 18.937 1.00 88.69 194 TYR A C 1
ATOM 1617 O O . TYR A 1 194 ? -32.265 6.173 20.005 1.00 88.69 194 TYR A O 1
ATOM 1625 N N . ASN A 1 195 ? -32.411 4.645 18.357 1.00 89.69 195 ASN A N 1
ATOM 1626 C CA . ASN A 1 195 ? -33.541 3.914 18.923 1.00 89.69 195 ASN A CA 1
ATOM 1627 C C . ASN A 1 195 ? -33.185 3.285 20.275 1.00 89.69 195 ASN A C 1
ATOM 1629 O O . ASN A 1 195 ? -33.928 3.481 21.228 1.00 89.69 195 ASN A O 1
ATOM 1633 N N . GLU A 1 196 ? -32.020 2.643 20.399 1.00 86.94 196 GLU A N 1
ATOM 1634 C CA . GLU A 1 196 ? -31.522 2.100 21.671 1.00 86.94 196 GLU A CA 1
ATOM 1635 C C . GLU A 1 196 ? -31.400 3.196 22.741 1.00 86.94 196 GLU A C 1
ATOM 1637 O O . GLU A 1 196 ? -31.850 3.026 23.872 1.00 86.94 196 GLU A O 1
ATOM 1642 N N . ILE A 1 197 ? -30.854 4.367 22.391 1.00 85.12 197 ILE A N 1
ATOM 1643 C CA . ILE A 1 197 ? -30.770 5.514 23.311 1.00 85.12 197 ILE A CA 1
ATOM 1644 C C . ILE A 1 197 ? -32.169 6.008 23.709 1.00 85.12 197 ILE A C 1
ATOM 1646 O O . ILE A 1 197 ? -32.393 6.373 24.867 1.00 85.12 197 ILE A O 1
ATOM 1650 N N . CYS A 1 198 ? -33.116 6.043 22.771 1.00 86.44 198 CYS A N 1
ATOM 1651 C CA . CYS A 1 198 ? -34.503 6.409 23.045 1.00 86.44 198 CYS A CA 1
ATOM 1652 C C . CYS A 1 198 ? -35.197 5.397 23.965 1.00 86.44 198 CYS A C 1
ATOM 1654 O O . CYS A 1 198 ? -35.861 5.821 24.909 1.00 86.44 198 CYS A O 1
ATOM 1656 N N . GLU A 1 199 ? -35.012 4.097 23.744 1.00 85.06 199 GLU A N 1
ATOM 1657 C CA . GLU A 1 199 ? -35.546 3.022 24.586 1.00 85.06 199 GLU A CA 1
ATOM 1658 C C . GLU A 1 199 ? -34.959 3.075 25.999 1.00 85.06 199 GLU A C 1
ATOM 1660 O O . GLU A 1 199 ? -35.707 3.033 26.974 1.00 85.06 199 GLU A O 1
ATOM 1665 N N . VAL A 1 200 ? -33.642 3.279 26.129 1.00 86.19 200 VAL A N 1
ATOM 1666 C CA . VAL A 1 200 ? -32.984 3.473 27.430 1.00 86.19 200 VAL A CA 1
ATOM 1667 C C . VAL A 1 200 ? -33.549 4.702 28.142 1.00 86.19 200 VAL A C 1
ATOM 1669 O O . VAL A 1 200 ? -33.906 4.615 29.314 1.00 86.19 200 VAL A O 1
ATOM 1672 N N . ARG A 1 201 ? -33.726 5.834 27.445 1.00 86.56 201 ARG A N 1
ATOM 1673 C CA . ARG A 1 201 ? -34.357 7.030 28.033 1.00 86.56 201 ARG A CA 1
ATOM 1674 C C . ARG A 1 201 ? -35.807 6.795 28.447 1.00 86.56 201 ARG A C 1
ATOM 1676 O O . ARG A 1 201 ? -36.231 7.317 29.476 1.00 86.56 201 ARG A O 1
ATOM 1683 N N . GLN A 1 202 ? -36.583 6.051 27.662 1.00 80.50 202 GLN A N 1
ATOM 1684 C CA . GLN A 1 202 ? -37.956 5.694 28.022 1.00 80.50 202 GLN A CA 1
ATOM 1685 C C . GLN A 1 202 ? -37.977 4.794 29.260 1.00 80.50 202 GLN A C 1
ATOM 1687 O O . GLN A 1 202 ? -38.739 5.070 30.185 1.00 80.50 202 GLN A O 1
ATOM 1692 N N . ALA A 1 203 ? -37.099 3.792 29.328 1.00 81.50 203 ALA A N 1
ATOM 1693 C CA . ALA A 1 203 ? -36.951 2.923 30.489 1.00 81.50 203 ALA A CA 1
ATOM 1694 C C . ALA A 1 203 ? -36.511 3.703 31.740 1.00 81.50 203 ALA A C 1
ATOM 1696 O O . ALA A 1 203 ? -37.094 3.523 32.805 1.00 81.50 203 ALA A O 1
ATOM 1697 N N . GLU A 1 204 ? -35.552 4.626 31.620 1.00 83.00 204 GLU A N 1
ATOM 1698 C CA . GLU A 1 204 ? -35.140 5.515 32.714 1.00 83.00 204 GLU A CA 1
ATOM 1699 C C . GLU A 1 204 ? -36.278 6.429 33.181 1.00 83.00 204 GLU A C 1
ATOM 1701 O O . GLU A 1 204 ? -36.448 6.637 34.382 1.00 83.00 204 GLU A O 1
ATOM 1706 N N . ASN A 1 205 ? -37.075 6.973 32.256 1.00 80.75 205 ASN A N 1
ATOM 1707 C CA . ASN A 1 205 ? -38.228 7.808 32.591 1.00 80.75 205 ASN A CA 1
ATOM 1708 C C . ASN A 1 205 ? -39.331 7.003 33.290 1.00 80.75 205 ASN A C 1
ATOM 1710 O O . ASN A 1 205 ? -39.884 7.483 34.279 1.00 80.75 205 ASN A O 1
ATOM 1714 N N . MET A 1 206 ? -39.606 5.779 32.831 1.00 81.38 206 MET A N 1
ATOM 1715 C CA . MET A 1 206 ? -40.517 4.844 33.499 1.00 81.38 206 MET A CA 1
ATOM 1716 C C . MET A 1 206 ? -40.015 4.501 34.906 1.00 81.38 206 MET A C 1
ATOM 1718 O O . MET A 1 206 ? -40.773 4.579 35.868 1.00 81.38 206 MET A O 1
ATOM 1722 N N . LEU A 1 207 ? -38.714 4.229 35.059 1.00 82.25 207 LEU A N 1
ATOM 1723 C CA . LEU A 1 207 ? -38.105 3.961 36.361 1.00 82.25 207 LEU A CA 1
ATOM 1724 C C . LEU A 1 207 ? -38.239 5.173 37.295 1.00 82.25 207 LEU A C 1
ATOM 1726 O O . LEU A 1 207 ? -38.619 5.024 38.453 1.00 82.25 207 LEU A O 1
ATOM 1730 N N . LYS A 1 208 ? -37.968 6.388 36.800 1.00 82.56 208 LYS A N 1
ATOM 1731 C CA . LYS A 1 208 ? -38.136 7.637 37.563 1.00 82.56 208 LYS A CA 1
ATOM 1732 C C . LYS A 1 208 ? -39.585 7.861 37.989 1.00 82.56 208 LYS A C 1
ATOM 1734 O O . LYS A 1 208 ? -39.806 8.290 39.119 1.00 82.56 208 LYS A O 1
ATOM 1739 N N . GLN A 1 209 ? -40.557 7.558 37.129 1.00 77.62 209 GLN A N 1
ATOM 1740 C CA . GLN A 1 209 ? -41.977 7.609 37.488 1.00 77.62 209 GLN A CA 1
ATOM 1741 C C . GLN A 1 209 ? -42.317 6.581 38.570 1.00 77.62 209 GLN A C 1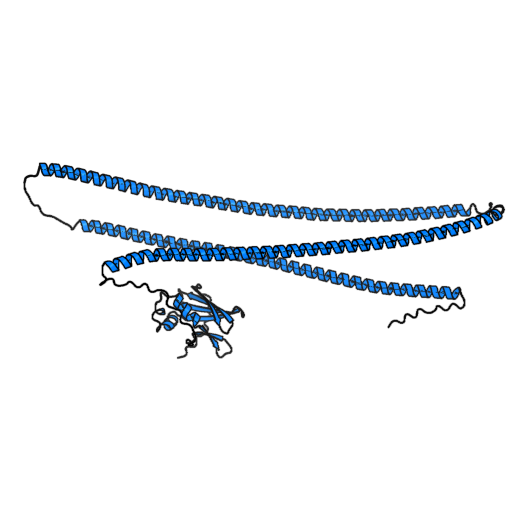
ATOM 1743 O O . GLN A 1 209 ? -42.907 6.952 39.581 1.00 77.62 209 GLN A O 1
ATOM 1748 N N . ASP A 1 210 ? -41.847 5.340 38.439 1.00 77.69 210 ASP A N 1
ATOM 1749 C CA . ASP A 1 210 ? -42.037 4.296 39.451 1.00 77.69 210 ASP A CA 1
ATOM 1750 C C . ASP A 1 210 ? -41.416 4.672 40.805 1.00 77.69 210 ASP A C 1
ATOM 1752 O O . ASP A 1 210 ? -41.998 4.402 41.861 1.00 77.69 210 ASP A O 1
ATOM 1756 N N . TYR A 1 211 ? -40.229 5.287 40.802 1.00 79.50 211 TYR A N 1
ATOM 1757 C CA . TYR A 1 211 ? -39.598 5.816 42.012 1.00 79.50 211 TYR A CA 1
ATOM 1758 C C . TYR A 1 211 ? -40.410 6.972 42.601 1.00 79.50 211 TYR A C 1
ATOM 1760 O O . TYR A 1 211 ? -40.692 6.941 43.799 1.00 79.50 211 TYR A O 1
ATOM 1768 N N . GLY A 1 212 ? -40.857 7.921 41.775 1.00 80.50 212 GLY A N 1
ATOM 1769 C CA . GLY A 1 212 ? -41.706 9.034 42.200 1.00 80.50 212 GLY A CA 1
ATOM 1770 C C . GLY A 1 212 ? -43.046 8.575 42.780 1.00 80.50 212 GLY A C 1
ATOM 1771 O O . GLY A 1 212 ? -43.490 9.095 43.798 1.00 80.50 212 GLY A O 1
ATOM 1772 N N . ASP A 1 213 ? -43.672 7.544 42.215 1.00 82.44 213 ASP A N 1
ATOM 1773 C CA . ASP A 1 213 ? -44.925 6.991 42.729 1.00 82.44 213 ASP A CA 1
ATOM 1774 C C . ASP A 1 213 ? -44.722 6.173 44.010 1.00 82.44 213 ASP A C 1
ATOM 1776 O O . ASP A 1 213 ? -45.557 6.218 44.917 1.00 82.44 213 ASP A O 1
ATOM 1780 N N . LYS A 1 214 ? -43.597 5.457 44.144 1.00 80.94 214 LYS A N 1
ATOM 1781 C CA . LYS A 1 214 ? -43.203 4.824 45.415 1.00 80.94 214 LYS A CA 1
ATOM 1782 C C . LYS A 1 214 ? -42.922 5.868 46.492 1.00 80.94 214 LYS A C 1
ATOM 1784 O O . LYS A 1 214 ? -43.275 5.640 47.648 1.00 80.94 214 LYS A O 1
ATOM 1789 N N . GLU A 1 215 ? -42.316 6.992 46.130 1.00 80.31 215 GLU A N 1
ATOM 1790 C CA . GLU A 1 215 ? -42.034 8.103 47.035 1.00 80.31 215 GLU A CA 1
ATOM 1791 C C . GLU A 1 215 ? -43.321 8.816 47.456 1.00 80.31 215 GLU A C 1
ATOM 1793 O O . GLU A 1 215 ? -43.570 8.912 48.650 1.00 80.31 215 GLU A O 1
ATOM 1798 N N . ARG A 1 216 ? -44.236 9.124 46.529 1.00 80.94 216 ARG A N 1
ATOM 1799 C CA . ARG A 1 216 ? -45.587 9.631 46.843 1.00 80.94 216 ARG A CA 1
ATOM 1800 C C . ARG A 1 216 ? -46.380 8.687 47.741 1.00 80.94 216 ARG A C 1
ATOM 1802 O O . ARG A 1 216 ? -47.048 9.136 48.668 1.00 80.94 216 ARG A O 1
ATOM 1809 N N . LYS A 1 217 ? -46.304 7.370 47.511 1.00 80.62 217 LYS A N 1
ATOM 1810 C CA . LYS A 1 217 ? -46.923 6.367 48.399 1.00 80.62 217 LYS A CA 1
ATOM 1811 C C . LYS A 1 217 ? -46.273 6.371 49.779 1.00 80.62 217 LYS A C 1
ATOM 1813 O O . LYS A 1 217 ? -46.979 6.271 50.777 1.00 80.62 217 LYS A O 1
ATOM 1818 N N . ARG A 1 218 ? -44.945 6.499 49.862 1.00 80.12 218 ARG A N 1
ATOM 1819 C CA . ARG A 1 218 ? -44.234 6.647 51.141 1.00 80.12 218 ARG A CA 1
ATOM 1820 C C . ARG A 1 218 ? -44.636 7.933 51.851 1.00 80.12 218 ARG A C 1
ATOM 1822 O O . ARG A 1 218 ? -44.945 7.860 53.031 1.00 80.12 218 ARG A O 1
ATOM 1829 N N . GLU A 1 219 ? -44.700 9.061 51.155 1.00 79.06 219 GLU A N 1
ATOM 1830 C CA . GLU A 1 219 ? -45.156 10.347 51.684 1.00 79.06 219 GLU A CA 1
ATOM 1831 C C . GLU A 1 219 ? -46.608 10.283 52.150 1.00 79.06 219 GLU A C 1
ATOM 1833 O O . GLU A 1 219 ? -46.904 10.751 53.239 1.00 79.06 219 GLU A O 1
ATOM 1838 N N . GLN A 1 220 ? -47.508 9.637 51.403 1.00 78.81 220 GLN A N 1
ATOM 1839 C CA . GLN A 1 220 ? -48.883 9.390 51.849 1.00 78.81 220 GLN A CA 1
ATOM 1840 C C . GLN A 1 220 ? -48.929 8.489 53.083 1.00 78.81 220 GLN A C 1
ATOM 1842 O O . GLN A 1 220 ? -49.691 8.761 54.001 1.00 78.81 220 GLN A O 1
ATOM 1847 N N . ILE A 1 221 ? -48.107 7.439 53.154 1.00 78.00 221 ILE A N 1
ATOM 1848 C CA . ILE A 1 221 ? -48.016 6.585 54.348 1.00 78.00 221 ILE A CA 1
ATOM 1849 C C . ILE A 1 221 ? -47.464 7.376 55.540 1.00 78.00 221 ILE A C 1
ATOM 1851 O O . ILE A 1 221 ? -47.949 7.197 56.654 1.00 78.00 221 ILE A O 1
ATOM 1855 N N . ILE A 1 222 ? -46.463 8.234 55.328 1.00 77.19 222 ILE A N 1
ATOM 1856 C CA . ILE A 1 222 ? -45.895 9.110 56.359 1.00 77.19 222 ILE A CA 1
ATOM 1857 C C . ILE A 1 222 ? -46.950 10.114 56.813 1.00 77.19 222 ILE A C 1
ATOM 1859 O O . ILE A 1 222 ? -47.209 10.192 58.004 1.00 77.19 222 ILE A O 1
ATOM 1863 N N . LYS A 1 223 ? -47.635 10.781 55.883 1.00 78.94 223 LYS A N 1
ATOM 1864 C CA . LYS A 1 223 ? -48.713 11.728 56.165 1.00 78.94 223 LYS A CA 1
ATOM 1865 C C . LYS A 1 223 ? -49.864 11.063 56.910 1.00 78.94 223 LYS A C 1
ATOM 1867 O O . LYS A 1 223 ? -50.266 11.564 57.942 1.00 78.94 223 LYS A O 1
ATOM 1872 N N . ASN A 1 224 ? -50.306 9.877 56.492 1.00 78.44 224 ASN A N 1
ATOM 1873 C CA . ASN A 1 224 ? -51.332 9.111 57.204 1.00 78.44 224 ASN A CA 1
ATOM 1874 C C . ASN A 1 224 ? -50.869 8.698 58.610 1.00 78.44 224 ASN A C 1
ATOM 1876 O O . ASN A 1 224 ? -51.667 8.677 59.544 1.00 78.44 224 ASN A O 1
ATOM 1880 N N . LYS A 1 225 ? -49.582 8.364 58.783 1.00 77.62 225 LYS A N 1
ATOM 1881 C CA . LYS A 1 225 ? -49.000 8.072 60.101 1.00 77.62 225 LYS A CA 1
ATOM 1882 C C . LYS A 1 225 ? -48.882 9.321 60.963 1.00 77.62 225 LYS A C 1
ATOM 1884 O O . LYS A 1 225 ? -49.095 9.217 62.165 1.00 77.62 225 LYS A O 1
ATOM 1889 N N . ASP A 1 226 ? -48.553 10.465 60.384 1.00 76.31 226 ASP A N 1
ATOM 1890 C CA . ASP A 1 226 ? -48.439 11.734 61.094 1.00 76.31 226 ASP A CA 1
ATOM 1891 C C . ASP A 1 226 ? -49.819 12.308 61.424 1.00 76.31 226 ASP A C 1
ATOM 1893 O O . ASP A 1 226 ? -50.013 12.772 62.537 1.00 76.31 226 ASP A O 1
ATOM 1897 N N . ASP A 1 227 ? -50.819 12.147 60.561 1.00 75.69 227 ASP A N 1
ATOM 1898 C CA . ASP A 1 227 ? -52.221 12.464 60.842 1.00 75.69 227 ASP A CA 1
ATOM 1899 C C . ASP A 1 227 ? -52.784 11.538 61.932 1.00 75.69 227 ASP A C 1
ATOM 1901 O O . ASP A 1 227 ? -53.446 12.005 62.858 1.00 75.69 227 ASP A O 1
ATOM 1905 N N . ALA A 1 228 ? -52.451 10.241 61.909 1.00 73.31 228 ALA A N 1
ATOM 1906 C CA . ALA A 1 228 ? -52.804 9.307 62.981 1.00 73.31 228 ALA A CA 1
ATOM 1907 C C . ALA A 1 228 ? -52.084 9.632 64.301 1.00 73.31 228 ALA A C 1
ATOM 1909 O O . ALA A 1 228 ? -52.686 9.534 65.369 1.00 73.31 228 ALA A O 1
ATOM 1910 N N . ARG A 1 229 ? -50.815 10.057 64.247 1.00 72.19 229 ARG A N 1
ATOM 1911 C CA . ARG A 1 229 ? -50.059 10.540 65.414 1.00 72.19 229 ARG A CA 1
ATOM 1912 C C . ARG A 1 229 ? -50.593 11.863 65.933 1.00 72.19 229 ARG A C 1
ATOM 1914 O O . ARG A 1 229 ? -50.605 12.038 67.138 1.00 72.19 229 ARG A O 1
ATOM 1921 N N . ASN A 1 230 ? -51.044 12.761 65.066 1.00 74.50 230 ASN A N 1
ATOM 1922 C CA . ASN A 1 230 ? -51.647 14.036 65.440 1.00 74.50 230 ASN A CA 1
ATOM 1923 C C . ASN A 1 230 ? -53.044 13.829 66.035 1.00 74.50 230 ASN A C 1
ATOM 1925 O O . ASN A 1 230 ? -53.403 14.477 67.010 1.00 74.50 230 ASN A O 1
ATOM 1929 N N . ALA A 1 231 ? -53.820 12.876 65.518 1.00 69.81 231 ALA A N 1
ATOM 1930 C CA . ALA A 1 231 ? -55.087 12.465 66.116 1.00 69.81 231 ALA A CA 1
ATOM 1931 C C . ALA A 1 231 ? -54.876 11.788 67.481 1.00 69.81 231 ALA A C 1
ATOM 1933 O O . ALA A 1 231 ? -55.589 12.093 68.438 1.00 69.81 231 ALA A O 1
ATOM 1934 N N . ALA A 1 232 ? -53.865 10.918 67.590 1.00 67.75 232 ALA A N 1
ATOM 1935 C CA . ALA A 1 232 ? -53.475 10.288 68.846 1.00 67.75 232 ALA A CA 1
ATOM 1936 C C . ALA A 1 232 ? -52.918 11.308 69.845 1.00 67.75 232 ALA A C 1
ATOM 1938 O O . ALA A 1 232 ? -53.308 11.267 71.001 1.00 67.75 232 ALA A O 1
ATOM 1939 N N . SER A 1 233 ? -52.096 12.267 69.414 1.00 64.81 233 SER A N 1
ATOM 1940 C CA . SER A 1 233 ? -51.540 13.311 70.277 1.00 64.81 233 SER A CA 1
ATOM 1941 C C . SER A 1 233 ? -52.595 14.330 70.695 1.00 64.81 233 SER A C 1
ATOM 1943 O O . SER A 1 233 ? -52.553 14.802 71.819 1.00 64.81 233 SER A O 1
ATOM 1945 N N . LEU A 1 234 ? -53.606 14.626 69.873 1.00 67.69 234 LEU A N 1
ATOM 1946 C CA . LEU A 1 234 ? -54.764 15.427 70.286 1.00 67.69 234 LEU A CA 1
ATOM 1947 C C . LEU A 1 234 ? -55.653 14.683 71.297 1.00 67.69 234 LEU A C 1
ATOM 1949 O O . LEU A 1 234 ? -56.219 15.315 72.191 1.00 67.69 234 LEU A O 1
ATOM 1953 N N . ALA A 1 235 ? -55.763 13.355 71.194 1.00 62.22 235 ALA A N 1
ATOM 1954 C CA . ALA A 1 235 ? -56.429 12.520 72.196 1.00 62.22 235 ALA A CA 1
ATOM 1955 C C . ALA A 1 235 ? -55.601 12.408 73.492 1.00 62.22 235 ALA A C 1
ATOM 1957 O O . ALA A 1 235 ? -56.148 12.520 74.588 1.00 62.22 235 ALA A O 1
ATOM 1958 N N . GLU A 1 236 ? -54.280 12.292 73.361 1.00 60.66 236 GLU A N 1
ATOM 1959 C CA . GLU A 1 236 ? -53.311 12.237 74.452 1.00 60.66 236 GLU A CA 1
ATOM 1960 C C . GLU A 1 236 ? -53.182 13.595 75.150 1.00 60.66 236 GLU A C 1
ATOM 1962 O O . GLU A 1 236 ? -53.131 13.627 76.364 1.00 60.66 236 GLU A O 1
ATOM 1967 N N . ILE A 1 237 ? -53.255 14.733 74.451 1.00 57.88 237 ILE A N 1
ATOM 1968 C CA . ILE A 1 237 ? -53.307 16.084 75.042 1.00 57.88 237 ILE A CA 1
ATOM 1969 C C . ILE A 1 237 ? -54.607 16.278 75.840 1.00 57.88 237 ILE A C 1
ATOM 1971 O O . ILE A 1 237 ? -54.590 16.905 76.899 1.00 57.88 237 ILE A O 1
ATOM 1975 N N . ARG A 1 238 ? -55.728 15.691 75.394 1.00 60.47 238 ARG A N 1
ATOM 1976 C CA . ARG A 1 238 ? -56.997 15.679 76.151 1.00 60.47 238 ARG A CA 1
ATOM 1977 C C . ARG A 1 238 ? -56.947 14.780 77.397 1.00 60.47 238 ARG A C 1
ATOM 1979 O O . ARG A 1 238 ? -57.680 15.053 78.347 1.00 60.47 238 ARG A O 1
ATOM 1986 N N . GLN A 1 239 ? -56.100 13.749 77.414 1.00 55.66 239 GLN A N 1
ATOM 1987 C CA . GLN A 1 239 ? -55.823 12.914 78.595 1.00 55.66 239 GLN A CA 1
ATOM 1988 C C . GLN A 1 239 ? -54.745 13.526 79.510 1.00 55.66 239 GLN A C 1
ATOM 1990 O O . GLN A 1 239 ? -54.928 13.578 80.723 1.00 55.66 239 GLN A O 1
ATOM 1995 N N . LEU A 1 240 ? -53.685 14.106 78.948 1.00 50.94 240 LEU A N 1
ATOM 1996 C CA . LEU A 1 240 ? -52.591 14.779 79.650 1.00 50.94 240 LEU A CA 1
ATOM 1997 C C . LEU A 1 240 ? -53.067 16.029 80.390 1.00 50.94 240 LEU A C 1
ATOM 1999 O O . LEU A 1 240 ? -52.593 16.279 81.489 1.00 50.94 240 LEU A O 1
ATOM 2003 N N . LEU A 1 241 ? -54.055 16.773 79.882 1.00 53.28 241 LEU A N 1
ATOM 2004 C CA . LEU A 1 241 ? -54.690 17.864 80.641 1.00 53.28 241 LEU A CA 1
ATOM 2005 C C . LEU A 1 241 ? -55.387 17.390 81.933 1.00 53.28 241 LEU A C 1
ATOM 2007 O O . LEU A 1 241 ? -55.641 18.214 82.804 1.00 53.28 241 LEU A O 1
ATOM 2011 N N . LYS A 1 242 ? -55.670 16.086 82.080 1.00 53.53 242 LYS A N 1
ATOM 2012 C CA . LYS A 1 242 ? -56.231 15.484 83.303 1.00 53.53 242 LYS A CA 1
ATOM 2013 C C . LYS A 1 242 ? -55.178 14.818 84.197 1.00 53.53 242 LYS A C 1
ATOM 2015 O O . LYS A 1 242 ? -55.411 14.678 85.391 1.00 53.53 242 LYS A O 1
ATOM 2020 N N . GLU A 1 243 ? -54.027 14.426 83.652 1.00 51.53 243 GLU A N 1
ATOM 2021 C CA . GLU A 1 243 ? -52.975 13.696 84.386 1.00 51.53 243 GLU A CA 1
ATOM 2022 C C . GLU A 1 243 ? -51.766 14.576 84.774 1.00 51.53 243 GLU A C 1
ATOM 2024 O O . GLU A 1 243 ? -50.993 14.244 85.680 1.00 51.53 243 GLU A O 1
ATOM 2029 N N . HIS A 1 244 ? -51.609 15.742 84.140 1.00 46.44 244 HIS A N 1
ATOM 2030 C CA . HIS A 1 244 ? -50.447 16.624 84.286 1.00 46.44 244 HIS A CA 1
ATOM 2031 C C . HIS A 1 244 ? -50.461 17.522 85.545 1.00 46.44 244 HIS A C 1
ATOM 2033 O O . HIS A 1 244 ? -49.444 18.154 85.842 1.00 46.44 244 HIS A O 1
ATOM 2039 N N . ASP A 1 245 ? -51.532 17.501 86.349 1.00 49.78 245 ASP A N 1
ATOM 2040 C CA . ASP A 1 245 ? -51.536 18.091 87.702 1.00 49.78 245 ASP A CA 1
ATOM 2041 C C . ASP A 1 245 ? -50.809 17.212 88.739 1.00 49.78 245 ASP A C 1
ATOM 2043 O O . ASP A 1 245 ? -50.364 17.711 89.773 1.00 49.78 245 ASP A O 1
ATOM 2047 N N . VAL A 1 246 ? -50.600 15.917 88.459 1.00 54.25 246 VAL A N 1
ATOM 2048 C CA . VAL A 1 246 ? -50.088 14.964 89.466 1.00 54.25 246 VAL A CA 1
ATOM 2049 C C . VAL A 1 246 ? -48.628 14.555 89.232 1.00 54.25 246 VAL A C 1
ATOM 2051 O O . VAL A 1 246 ? -47.889 14.332 90.189 1.00 54.25 246 VAL A O 1
ATOM 2054 N N . GLN A 1 247 ? -48.143 14.504 87.988 1.00 50.94 247 GLN A N 1
ATOM 2055 C CA . GLN A 1 247 ? -46.836 13.884 87.690 1.00 50.94 247 GLN A CA 1
ATOM 2056 C C . GLN A 1 247 ? -45.662 14.855 87.464 1.00 50.94 247 GLN A C 1
ATOM 2058 O O . GLN A 1 247 ? -44.534 14.423 87.211 1.00 50.94 247 GLN A O 1
ATOM 2063 N N . ARG A 1 248 ? -45.867 16.172 87.618 1.00 47.41 248 ARG A N 1
ATOM 2064 C CA . ARG A 1 248 ? -44.844 17.197 87.326 1.00 47.41 248 ARG A CA 1
ATOM 2065 C C . ARG A 1 248 ? -43.607 17.200 88.242 1.00 47.41 248 ARG A C 1
ATOM 2067 O O . ARG A 1 248 ? -42.656 17.911 87.938 1.00 47.41 248 ARG A O 1
ATOM 2074 N N . LYS A 1 249 ? -43.575 16.422 89.332 1.00 51.03 249 LYS A N 1
ATOM 2075 C CA . LYS A 1 249 ? -42.472 16.457 90.318 1.00 51.03 249 LYS A CA 1
ATOM 2076 C C . LYS A 1 249 ? -41.484 15.279 90.277 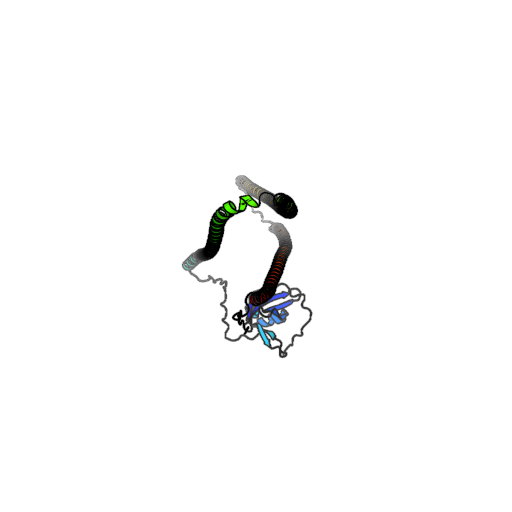1.00 51.03 249 LYS A C 1
ATOM 2078 O O . LYS A 1 249 ? -40.507 15.332 91.012 1.00 51.03 249 LYS A O 1
ATOM 2083 N N . ALA A 1 250 ? -41.658 14.258 89.426 1.00 50.69 250 ALA A N 1
ATOM 2084 C CA . ALA A 1 250 ? -40.833 13.035 89.517 1.00 50.69 250 ALA A CA 1
ATOM 2085 C C . ALA A 1 250 ? -39.945 12.689 88.298 1.00 50.69 250 ALA A C 1
ATOM 2087 O O . ALA A 1 250 ? -39.025 11.885 88.431 1.00 50.69 250 ALA A O 1
ATOM 2088 N N . THR A 1 251 ? -40.160 13.265 87.109 1.00 54.91 251 THR A N 1
ATOM 2089 C CA . THR A 1 251 ? -39.548 12.750 85.857 1.00 54.91 251 THR A CA 1
ATOM 2090 C C . THR A 1 251 ? -38.493 13.649 85.202 1.00 54.91 251 THR A C 1
ATOM 2092 O O . THR A 1 251 ? -37.900 13.254 84.198 1.00 54.91 251 THR A O 1
ATOM 2095 N N . GLN A 1 252 ? -38.183 14.824 85.761 1.00 53.44 252 GLN A N 1
ATOM 2096 C CA . GLN A 1 252 ? -37.258 15.777 85.122 1.00 53.44 252 GLN A CA 1
ATOM 2097 C C . GLN A 1 252 ? -35.777 15.356 85.138 1.00 53.44 252 GLN A C 1
ATOM 2099 O O . GLN A 1 252 ? -35.025 15.789 84.269 1.00 53.44 252 GLN A O 1
ATOM 2104 N N . VAL A 1 253 ? -35.351 14.467 86.043 1.00 56.06 253 VAL A N 1
ATOM 2105 C CA . VAL A 1 253 ? -33.931 14.071 86.153 1.00 56.06 253 VAL A CA 1
ATOM 2106 C C . VAL A 1 253 ? -33.558 12.939 85.180 1.00 56.06 253 VAL A C 1
ATOM 2108 O O . VAL A 1 253 ? -32.531 13.016 84.511 1.00 56.06 253 VAL A O 1
ATOM 2111 N N . LYS A 1 254 ? -34.434 11.944 84.970 1.00 55.75 254 LYS A N 1
ATOM 2112 C CA . LYS A 1 254 ? -34.164 10.800 84.066 1.00 55.75 254 LYS A CA 1
ATOM 2113 C C . LYS A 1 254 ? -34.159 11.167 82.574 1.00 55.75 254 LYS A C 1
ATOM 2115 O O . LYS A 1 254 ? -33.474 10.531 81.777 1.00 55.75 254 LYS A O 1
ATOM 2120 N N . VAL A 1 255 ? -34.895 12.209 82.183 1.00 59.22 255 VAL A N 1
ATOM 2121 C CA . VAL A 1 255 ? -34.970 12.666 80.782 1.00 59.22 255 VAL A CA 1
ATOM 2122 C C . VAL A 1 255 ? -33.717 13.452 80.371 1.00 59.22 255 VAL A C 1
ATOM 2124 O O . VAL A 1 255 ? -33.349 13.447 79.196 1.00 59.22 255 VAL A O 1
ATOM 2127 N N . ALA A 1 256 ? -33.024 14.096 81.315 1.00 58.22 256 ALA A N 1
ATOM 2128 C CA . ALA A 1 256 ? -31.798 14.845 81.038 1.00 58.22 256 ALA A CA 1
ATOM 2129 C C . ALA A 1 256 ? -30.598 13.923 80.742 1.00 58.22 256 ALA A C 1
ATOM 2131 O O . ALA A 1 256 ? -29.829 14.199 79.819 1.00 58.22 256 ALA A O 1
ATOM 2132 N N . GLU A 1 257 ? -30.481 12.795 81.450 1.00 58.91 257 GLU A N 1
ATOM 2133 C CA . GLU A 1 257 ? -29.416 11.800 81.235 1.00 58.91 257 GLU A CA 1
ATOM 2134 C C . GLU A 1 257 ? -29.597 11.029 79.920 1.00 58.91 257 GLU A C 1
ATOM 2136 O O . GLU A 1 257 ? -28.651 10.894 79.146 1.00 58.91 257 GLU A O 1
ATOM 2141 N N . GLN A 1 258 ? -30.831 10.638 79.578 1.00 60.19 258 GLN A N 1
ATOM 2142 C CA . GLN A 1 258 ? -31.122 10.001 78.284 1.00 60.19 258 GLN A CA 1
ATOM 2143 C C . GLN A 1 258 ? -30.892 10.940 77.089 1.00 60.19 258 GLN A C 1
ATOM 2145 O O . GLN A 1 258 ? -30.545 10.486 75.999 1.00 60.19 258 GLN A O 1
ATOM 2150 N N . ARG A 1 259 ? -31.056 12.258 77.272 1.00 63.44 259 ARG A N 1
ATOM 2151 C CA . ARG A 1 259 ? -30.763 13.256 76.230 1.00 63.44 259 ARG A CA 1
ATOM 2152 C C . ARG A 1 259 ? -29.265 13.482 76.028 1.00 63.44 259 ARG A C 1
ATOM 2154 O O . ARG A 1 259 ? -28.878 13.748 74.895 1.00 63.44 259 ARG A O 1
ATOM 2161 N N . LYS A 1 260 ? -28.441 13.359 77.076 1.00 64.19 260 LYS A N 1
ATOM 2162 C CA . LYS A 1 260 ? -26.974 13.409 76.955 1.00 64.19 260 LYS A CA 1
ATOM 2163 C C . LYS A 1 260 ? -26.428 12.168 76.249 1.00 64.19 260 LYS A C 1
ATOM 2165 O O . LYS A 1 260 ? -25.778 12.327 75.223 1.00 64.19 260 LYS A O 1
ATOM 2170 N N . ALA A 1 261 ? -26.829 10.968 76.677 1.00 67.56 261 ALA A N 1
ATOM 2171 C CA . ALA A 1 261 ? -26.399 9.716 76.042 1.00 67.56 261 ALA A CA 1
ATOM 2172 C C . ALA A 1 261 ? -26.781 9.648 74.549 1.00 67.56 261 ALA A C 1
ATOM 2174 O O . ALA A 1 261 ? -25.971 9.302 73.696 1.00 67.56 261 ALA A O 1
ATOM 2175 N N . LYS A 1 262 ? -27.997 10.086 74.196 1.00 72.75 262 LYS A N 1
ATOM 2176 C CA . LYS A 1 262 ? -28.462 10.116 72.798 1.00 72.75 262 LYS A CA 1
ATOM 2177 C C . LYS A 1 262 ? -27.817 11.227 71.958 1.00 72.75 262 LYS A C 1
ATOM 2179 O O . LYS A 1 262 ? -27.904 11.197 70.731 1.00 72.75 262 LYS A O 1
ATOM 2184 N N . LYS A 1 263 ? -27.226 12.244 72.594 1.00 72.38 263 LYS A N 1
ATOM 2185 C CA . LYS A 1 263 ? -26.454 13.292 71.913 1.00 72.38 263 LYS A CA 1
ATOM 2186 C C . LYS A 1 263 ? -25.030 12.808 71.639 1.00 72.38 263 LYS A C 1
ATOM 2188 O O . LYS A 1 263 ? -24.559 13.002 70.526 1.00 72.38 263 LYS A O 1
ATOM 2193 N N . GLU A 1 264 ? -24.414 12.116 72.591 1.00 72.62 264 GLU A N 1
ATOM 2194 C CA . GLU A 1 264 ? -23.096 11.485 72.434 1.00 72.62 264 GLU A CA 1
ATOM 2195 C C . GLU A 1 264 ? -23.120 10.396 71.348 1.00 72.62 264 GLU A C 1
ATOM 2197 O O . GLU A 1 264 ? -22.301 10.438 70.437 1.00 72.62 264 GLU A O 1
ATOM 2202 N N . GLU A 1 265 ? -24.148 9.540 71.311 1.00 73.12 265 GLU A N 1
ATOM 2203 C CA . GLU A 1 265 ? -24.336 8.538 70.241 1.00 73.12 265 GLU A CA 1
ATOM 2204 C C . GLU A 1 265 ? -24.486 9.183 68.841 1.00 73.12 265 GLU A C 1
ATOM 2206 O O . GLU A 1 265 ? -24.023 8.660 67.824 1.00 73.12 265 GLU A O 1
ATOM 2211 N N . ARG A 1 266 ? -25.106 10.369 68.761 1.00 73.31 266 ARG A N 1
ATOM 2212 C CA . ARG A 1 266 ? -25.231 11.136 67.506 1.00 73.31 266 ARG A CA 1
ATOM 2213 C C . ARG A 1 266 ? -23.925 11.803 67.087 1.00 73.31 266 ARG A C 1
ATOM 2215 O O . ARG A 1 266 ? -23.703 11.990 65.895 1.00 73.31 266 ARG A O 1
ATOM 2222 N N . GLU A 1 267 ? -23.096 12.204 68.041 1.00 76.69 267 GLU A N 1
ATOM 2223 C CA . GLU A 1 267 ? -21.784 12.785 67.755 1.00 76.69 267 GLU A CA 1
ATOM 2224 C C . GLU A 1 267 ? -20.773 11.700 67.363 1.00 76.69 267 GLU A C 1
ATOM 2226 O O . GLU A 1 267 ? -20.022 11.902 66.412 1.00 76.69 267 GLU A O 1
ATOM 2231 N N . GLU A 1 268 ? -20.823 10.516 67.978 1.00 77.00 268 GLU A N 1
ATOM 2232 C CA . GLU A 1 268 ? -20.019 9.357 67.564 1.00 77.00 268 GLU A CA 1
ATOM 2233 C C . GLU A 1 268 ? -20.401 8.853 66.170 1.00 77.00 268 GLU A C 1
ATOM 2235 O O . GLU A 1 268 ? -19.528 8.612 65.339 1.00 77.00 268 GLU A O 1
ATOM 2240 N N . THR A 1 269 ? -21.697 8.757 65.859 1.00 77.12 269 THR A N 1
ATOM 2241 C CA . THR A 1 269 ? -22.142 8.363 64.509 1.00 77.12 269 THR A CA 1
ATOM 2242 C C . THR A 1 269 ? -21.786 9.398 63.444 1.00 77.12 269 THR A C 1
ATOM 2244 O O . THR A 1 269 ? -21.454 9.015 62.322 1.00 77.12 269 THR A O 1
ATOM 2247 N N . LYS A 1 270 ? -21.794 10.696 63.779 1.00 79.12 270 LYS A N 1
ATOM 2248 C CA . LYS A 1 270 ? -21.300 11.752 62.883 1.00 79.12 270 LYS A CA 1
ATOM 2249 C C . LYS A 1 270 ? -19.798 11.656 62.653 1.00 79.12 270 LYS A C 1
ATOM 2251 O O . LYS A 1 270 ? -19.389 11.653 61.499 1.00 79.12 270 LYS A O 1
ATOM 2256 N N . ARG A 1 271 ? -18.995 11.492 63.709 1.00 78.44 271 ARG A N 1
ATOM 2257 C CA . ARG A 1 271 ? -17.541 11.309 63.574 1.00 78.44 271 ARG A CA 1
ATOM 2258 C C . ARG A 1 271 ? -17.200 10.069 62.753 1.00 78.44 271 ARG A C 1
ATOM 2260 O O . ARG A 1 271 ? -16.393 10.155 61.839 1.00 78.44 271 ARG A O 1
ATOM 2267 N N . ALA A 1 272 ? -17.886 8.950 62.988 1.00 80.25 272 ALA A N 1
ATOM 2268 C CA . ALA A 1 272 ? -17.696 7.736 62.197 1.00 80.25 272 ALA A CA 1
ATOM 2269 C C . ALA A 1 272 ? -18.101 7.914 60.718 1.00 80.25 272 ALA A C 1
ATOM 2271 O O . ALA A 1 272 ? -17.522 7.276 59.839 1.00 80.25 272 ALA A O 1
ATOM 2272 N N . ALA A 1 273 ? -19.093 8.760 60.419 1.00 80.69 273 ALA A N 1
ATOM 2273 C CA . ALA A 1 273 ? -19.470 9.092 59.046 1.00 80.69 273 ALA A CA 1
ATOM 2274 C C . ALA A 1 273 ? -18.458 10.038 58.376 1.00 80.69 273 ALA A C 1
ATOM 2276 O O . ALA A 1 273 ? -18.127 9.835 57.211 1.00 80.69 273 ALA A O 1
ATOM 2277 N N . GLU A 1 274 ? -17.941 11.026 59.108 1.00 82.25 274 GLU A N 1
ATOM 2278 C CA . GLU A 1 274 ? -16.902 11.954 58.644 1.00 82.25 274 GLU A CA 1
ATOM 2279 C C . GLU A 1 274 ? -15.577 11.229 58.375 1.00 82.25 274 GLU A C 1
ATOM 2281 O O . GLU A 1 274 ? -14.965 11.450 57.334 1.00 82.25 274 GLU A O 1
ATOM 2286 N N . GLU A 1 275 ? -15.172 10.297 59.242 1.00 84.44 275 GLU A N 1
ATOM 2287 C CA . GLU A 1 275 ? -13.992 9.453 59.023 1.00 84.44 275 GLU A CA 1
ATOM 2288 C C . GLU A 1 275 ? -14.149 8.567 57.785 1.00 84.44 275 GLU A C 1
ATOM 2290 O O . GLU A 1 275 ? -13.229 8.483 56.974 1.00 84.44 275 GLU A O 1
ATOM 2295 N N . ARG A 1 276 ? -15.326 7.956 57.584 1.00 81.31 276 ARG A N 1
ATOM 2296 C CA . ARG A 1 276 ? -15.608 7.170 56.370 1.00 81.31 276 ARG A CA 1
ATOM 2297 C C . ARG A 1 276 ? -15.554 8.028 55.112 1.00 81.31 276 ARG A C 1
ATOM 2299 O O . ARG A 1 276 ? -14.910 7.644 54.141 1.00 81.31 276 ARG A O 1
ATOM 2306 N N . PHE A 1 277 ? -16.169 9.206 55.152 1.00 84.38 277 PHE A N 1
ATOM 2307 C CA . PHE A 1 277 ? -16.140 10.145 54.037 1.00 84.38 277 PHE A CA 1
ATOM 2308 C C . PHE A 1 277 ? -14.711 10.606 53.719 1.00 84.38 277 PHE A C 1
ATOM 2310 O O . PHE A 1 277 ? -14.324 10.626 52.555 1.00 84.38 277 PHE A O 1
ATOM 2317 N N . ALA A 1 278 ? -13.896 10.889 54.738 1.00 87.62 278 ALA A N 1
ATOM 2318 C CA . ALA A 1 278 ? -12.490 11.237 54.561 1.00 87.62 278 ALA A CA 1
ATOM 2319 C C . ALA A 1 278 ? -11.673 10.073 53.971 1.00 87.62 278 ALA A C 1
ATOM 2321 O O . ALA A 1 278 ? -10.829 10.291 53.101 1.00 87.62 278 ALA A O 1
ATOM 2322 N N . THR A 1 279 ? -11.931 8.827 54.392 1.00 88.31 279 THR A N 1
ATOM 2323 C CA . THR A 1 279 ? -11.274 7.655 53.791 1.00 88.31 279 THR A CA 1
ATOM 2324 C C . THR A 1 279 ? -11.693 7.425 52.343 1.00 88.31 279 THR A C 1
ATOM 2326 O O . THR A 1 279 ? -10.847 7.065 51.524 1.00 88.31 279 THR A O 1
ATOM 2329 N N . ASP A 1 280 ? -12.963 7.669 52.015 1.00 82.75 280 ASP A N 1
ATOM 2330 C CA . ASP A 1 280 ? -13.482 7.539 50.655 1.00 82.75 280 ASP A CA 1
ATOM 2331 C C . ASP A 1 280 ? -12.911 8.636 49.746 1.00 82.75 280 ASP A C 1
ATOM 2333 O O . ASP A 1 280 ? -12.434 8.323 48.656 1.00 82.75 280 ASP A O 1
ATOM 2337 N N . GLN A 1 281 ? -12.836 9.888 50.216 1.00 88.94 281 GLN A N 1
ATOM 2338 C CA . GLN A 1 281 ? -12.169 10.981 49.498 1.00 88.94 281 GLN A CA 1
ATOM 2339 C C . GLN A 1 281 ? -10.692 10.678 49.240 1.00 88.94 281 GLN A C 1
ATOM 2341 O O . GLN A 1 281 ? -10.243 10.748 48.102 1.00 88.94 281 GLN A O 1
ATOM 2346 N N . ALA A 1 282 ? -9.947 10.230 50.255 1.00 89.44 282 ALA A N 1
ATOM 2347 C CA . ALA A 1 282 ? -8.546 9.854 50.073 1.00 89.44 282 ALA A CA 1
ATOM 2348 C C . ALA A 1 282 ? -8.371 8.676 49.090 1.00 89.44 282 ALA A C 1
ATOM 2350 O O . ALA A 1 282 ? -7.344 8.565 48.414 1.00 89.44 282 ALA A O 1
ATOM 2351 N N . ALA A 1 283 ? -9.352 7.772 49.004 1.00 88.62 283 ALA A N 1
ATOM 2352 C CA . ALA A 1 283 ? -9.357 6.700 48.016 1.00 88.62 283 ALA A CA 1
ATOM 2353 C C . ALA A 1 283 ? -9.677 7.213 46.600 1.00 88.62 283 ALA A C 1
ATOM 2355 O O . ALA A 1 283 ? -9.084 6.715 45.640 1.00 88.62 283 ALA A O 1
ATOM 2356 N N . GLU A 1 284 ? -10.570 8.194 46.457 1.00 87.94 284 GLU A N 1
ATOM 2357 C CA . GLU A 1 284 ? -10.867 8.859 45.182 1.00 87.94 284 GLU A CA 1
ATOM 2358 C C . GLU A 1 284 ? -9.674 9.673 44.674 1.00 87.94 284 GLU A C 1
ATOM 2360 O O . GLU A 1 284 ? -9.280 9.498 43.522 1.00 87.94 284 GLU A O 1
ATOM 2365 N N . ASP A 1 285 ? -9.016 10.444 45.539 1.00 90.44 285 ASP A N 1
ATOM 2366 C CA . ASP A 1 285 ? -7.818 11.215 45.189 1.00 90.44 285 ASP A CA 1
ATOM 2367 C C . ASP A 1 285 ? -6.695 10.298 44.688 1.00 90.44 285 ASP A C 1
ATOM 2369 O O . ASP A 1 285 ? -6.072 10.553 43.658 1.00 90.44 285 ASP A O 1
ATOM 2373 N N . ARG A 1 286 ? -6.493 9.142 45.339 1.00 92.38 286 ARG A N 1
ATOM 2374 C CA . ARG A 1 286 ? -5.544 8.119 44.861 1.00 92.38 286 ARG A CA 1
ATOM 2375 C C . ARG A 1 286 ? -5.947 7.517 43.516 1.00 92.38 286 ARG A C 1
ATOM 2377 O O . ARG A 1 286 ? -5.078 7.090 42.754 1.00 92.38 286 ARG A O 1
ATOM 2384 N N . ARG A 1 287 ? -7.244 7.401 43.218 1.00 89.94 287 ARG A N 1
ATOM 2385 C CA . ARG A 1 287 ? -7.713 6.931 41.903 1.00 89.94 287 ARG A CA 1
ATOM 2386 C C . ARG A 1 287 ? -7.456 7.985 40.833 1.00 89.94 287 ARG A C 1
ATOM 2388 O O . ARG A 1 287 ? -6.976 7.607 39.767 1.00 89.94 287 ARG A O 1
ATOM 2395 N N . LEU A 1 288 ? -7.720 9.256 41.132 1.00 92.19 288 LEU A N 1
ATOM 2396 C CA . LEU A 1 288 ? -7.451 10.388 40.248 1.00 92.19 288 LEU A CA 1
ATOM 2397 C C . LEU A 1 288 ? -5.956 10.513 39.950 1.00 92.19 288 LEU A C 1
ATOM 2399 O O . LEU A 1 288 ? -5.577 10.473 38.787 1.00 92.19 288 LEU A O 1
ATOM 2403 N N . GLU A 1 289 ? -5.094 10.496 40.967 1.00 92.62 289 GLU A N 1
ATOM 2404 C CA . GLU A 1 289 ? -3.639 10.576 40.778 1.00 92.62 289 GLU A CA 1
ATOM 2405 C C . GLU A 1 289 ? -3.105 9.401 39.930 1.00 92.62 289 GLU A C 1
ATOM 2407 O O . GLU A 1 289 ? -2.228 9.554 39.079 1.00 92.62 289 GLU A O 1
ATOM 2412 N N . ASN A 1 290 ? -3.649 8.194 40.120 1.00 92.75 290 ASN A N 1
ATOM 2413 C CA . ASN A 1 290 ? -3.297 7.037 39.291 1.00 92.75 290 ASN A CA 1
ATOM 2414 C C . ASN A 1 290 ? -3.807 7.158 37.849 1.00 92.75 290 ASN A C 1
ATOM 2416 O O . ASN A 1 290 ? -3.174 6.624 36.929 1.00 92.75 290 ASN A O 1
ATOM 2420 N N . TRP A 1 291 ? -4.955 7.806 37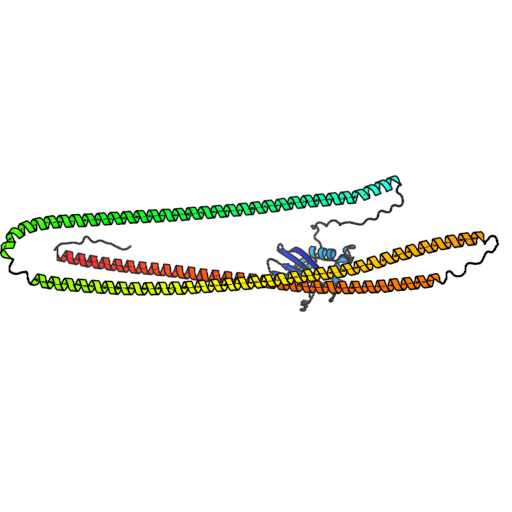.658 1.00 91.69 291 TRP A N 1
ATOM 2421 C CA . TRP A 1 291 ? -5.532 8.081 36.351 1.00 91.69 291 TRP A CA 1
ATOM 2422 C C . TRP A 1 291 ? -4.710 9.137 35.604 1.00 91.69 291 TRP A C 1
ATOM 2424 O O . TRP A 1 291 ? -4.277 8.851 34.490 1.00 91.69 291 TRP A O 1
ATOM 2434 N N . GLU A 1 292 ? -4.350 10.244 36.252 1.00 92.88 292 GLU A N 1
ATOM 2435 C CA . GLU A 1 292 ? -3.454 11.278 35.713 1.00 92.88 292 GLU A CA 1
ATOM 2436 C C . GLU A 1 292 ? -2.088 10.686 35.341 1.00 92.88 292 GLU A C 1
ATOM 2438 O O . GLU A 1 292 ? -1.665 10.762 34.192 1.00 92.88 292 GLU A O 1
ATOM 2443 N N . LYS A 1 293 ? -1.452 9.916 36.239 1.00 94.38 293 LYS A N 1
ATOM 2444 C CA . LYS A 1 293 ? -0.191 9.207 35.926 1.00 94.38 293 LYS A CA 1
ATOM 2445 C C . LYS A 1 293 ? -0.317 8.233 34.756 1.00 94.38 293 LYS A C 1
ATOM 2447 O O . LYS A 1 293 ? 0.685 7.841 34.148 1.00 94.38 293 LYS A O 1
ATOM 2452 N N . ARG A 1 294 ? -1.509 7.696 34.491 1.00 91.12 294 ARG A N 1
ATOM 2453 C CA . ARG A 1 294 ? -1.754 6.843 33.320 1.00 91.12 294 ARG A CA 1
ATOM 2454 C C . ARG A 1 294 ? -1.906 7.697 32.067 1.00 91.12 294 ARG A C 1
ATOM 2456 O O . ARG A 1 294 ? -1.358 7.303 31.039 1.00 91.12 294 ARG A O 1
ATOM 2463 N N . GLU A 1 295 ? -2.619 8.809 32.153 1.00 92.69 295 GLU A N 1
ATOM 2464 C CA . GLU A 1 295 ? -2.807 9.758 31.062 1.00 92.69 295 GLU A CA 1
ATOM 2465 C C . GLU A 1 295 ? -1.472 10.382 30.637 1.00 92.69 295 GLU A C 1
ATOM 2467 O O . GLU A 1 295 ? -1.108 10.243 29.472 1.00 92.69 295 GLU A O 1
ATOM 2472 N N . ASP A 1 296 ? -0.648 10.843 31.581 1.00 92.88 296 ASP A N 1
ATOM 2473 C CA . ASP A 1 296 ? 0.715 11.337 31.336 1.00 92.88 296 ASP A CA 1
ATOM 2474 C C . ASP A 1 296 ? 1.581 10.308 30.599 1.00 92.88 296 ASP A C 1
ATOM 2476 O O . ASP A 1 296 ? 2.314 10.622 29.659 1.00 92.88 296 ASP A O 1
ATOM 2480 N N . ARG A 1 297 ? 1.501 9.028 30.994 1.00 94.06 297 ARG A N 1
ATOM 2481 C CA . ARG A 1 297 ? 2.238 7.945 30.318 1.00 94.06 297 ARG A CA 1
ATOM 2482 C C . ARG A 1 297 ? 1.747 7.724 28.891 1.00 94.06 297 ARG A C 1
ATOM 2484 O O . ARG A 1 297 ? 2.550 7.380 28.019 1.00 94.06 297 ARG A O 1
ATOM 2491 N N . LEU A 1 298 ? 0.445 7.867 28.650 1.00 90.00 298 LEU A N 1
ATOM 2492 C CA . LEU A 1 298 ? -0.135 7.762 27.314 1.00 90.00 298 LEU A CA 1
ATOM 2493 C C . LEU A 1 298 ? 0.250 8.967 26.454 1.00 90.00 298 LEU A C 1
ATOM 2495 O O . LEU A 1 298 ? 0.637 8.767 25.303 1.00 90.00 298 LEU A O 1
ATOM 2499 N N . GLU A 1 299 ? 0.227 10.173 27.012 1.00 92.62 299 GLU A N 1
ATOM 2500 C CA . GLU A 1 299 ? 0.621 11.404 26.332 1.00 92.62 299 GLU A CA 1
ATOM 2501 C C . GLU A 1 299 ? 2.111 11.388 25.977 1.00 92.62 299 GLU A C 1
ATOM 2503 O O . GLU A 1 299 ? 2.468 11.544 24.810 1.00 92.62 299 GLU A O 1
ATOM 2508 N N . GLN A 1 300 ? 2.993 11.053 26.924 1.00 94.38 300 GLN A N 1
ATOM 2509 C CA . GLN A 1 300 ? 4.426 10.894 26.652 1.00 94.38 300 GLN A CA 1
ATOM 2510 C C . GLN A 1 300 ? 4.693 9.843 25.571 1.00 94.38 300 GLN A C 1
ATOM 2512 O O . GLN A 1 300 ? 5.574 10.019 24.726 1.00 94.38 300 GLN A O 1
ATOM 2517 N N . LYS A 1 301 ? 3.932 8.742 25.565 1.00 94.44 301 LYS A N 1
ATOM 2518 C CA . LYS A 1 301 ? 4.027 7.728 24.511 1.00 94.44 301 LYS A CA 1
ATOM 2519 C C . LYS A 1 301 ? 3.547 8.271 23.163 1.00 94.44 301 LYS A C 1
ATOM 2521 O O . LYS A 1 301 ? 4.182 7.984 22.151 1.00 94.44 301 LYS A O 1
ATOM 2526 N N . ALA A 1 302 ? 2.468 9.049 23.137 1.00 89.94 302 ALA A N 1
ATOM 2527 C CA . ALA A 1 302 ? 1.963 9.685 21.925 1.00 89.94 302 ALA A CA 1
ATOM 2528 C C . ALA A 1 302 ? 2.975 10.692 21.354 1.00 89.94 302 ALA A C 1
ATOM 2530 O O . ALA A 1 302 ? 3.272 10.630 20.162 1.00 89.94 302 ALA A O 1
ATOM 2531 N N . ILE A 1 303 ? 3.575 11.531 22.204 1.00 92.62 303 ILE A N 1
ATOM 2532 C CA . ILE A 1 303 ? 4.631 12.481 21.827 1.00 92.62 303 ILE A CA 1
ATOM 2533 C C . ILE A 1 303 ? 5.839 11.740 21.244 1.00 92.62 303 ILE A C 1
ATOM 2535 O O . ILE A 1 303 ? 6.322 12.104 20.173 1.00 92.62 303 ILE A O 1
ATOM 2539 N N . ARG A 1 304 ? 6.304 10.659 21.888 1.00 94.06 304 ARG A N 1
ATOM 2540 C CA . ARG A 1 304 ? 7.416 9.843 21.363 1.00 94.06 304 ARG A CA 1
ATOM 2541 C C . ARG A 1 304 ? 7.100 9.253 19.993 1.00 94.06 304 ARG A C 1
ATOM 2543 O O . ARG A 1 304 ? 7.914 9.373 19.087 1.00 94.06 304 ARG A O 1
ATOM 2550 N N . LEU A 1 305 ? 5.909 8.679 19.816 1.00 91.56 305 LEU A N 1
ATOM 2551 C CA . LEU A 1 305 ? 5.488 8.124 18.526 1.00 91.56 305 LEU A CA 1
ATOM 2552 C C . LEU A 1 305 ? 5.370 9.201 17.439 1.00 91.56 305 LEU A C 1
ATOM 2554 O O . LEU A 1 305 ? 5.710 8.950 16.284 1.00 91.56 305 LEU A O 1
ATOM 2558 N N . GLN A 1 306 ? 4.909 10.404 17.788 1.00 90.00 306 GLN A N 1
ATOM 2559 C CA . GLN A 1 306 ? 4.885 11.533 16.858 1.00 90.00 306 GLN A CA 1
ATOM 2560 C C . GLN A 1 306 ? 6.297 11.989 16.480 1.00 90.00 306 GLN A C 1
ATOM 2562 O O . GLN A 1 306 ? 6.549 12.218 15.299 1.00 90.00 306 GLN A O 1
ATOM 2567 N N . ALA A 1 307 ? 7.221 12.060 17.440 1.00 92.38 307 ALA A N 1
ATOM 2568 C CA . ALA A 1 307 ? 8.618 12.404 17.188 1.00 92.38 307 ALA A CA 1
ATOM 2569 C C . ALA A 1 307 ? 9.331 11.350 16.321 1.00 92.38 307 ALA A C 1
ATOM 2571 O O . ALA A 1 307 ? 10.034 11.706 15.378 1.00 92.38 307 ALA A O 1
ATOM 2572 N N . GLU A 1 308 ? 9.107 10.057 16.577 1.00 90.94 308 GLU A N 1
ATOM 2573 C CA . GLU A 1 308 ? 9.608 8.953 15.742 1.00 90.94 308 GLU A CA 1
ATOM 2574 C C . GLU A 1 308 ? 9.042 9.013 14.319 1.00 90.94 308 GLU A C 1
ATOM 2576 O O . GLU A 1 308 ? 9.766 8.824 13.342 1.00 90.94 308 GLU A O 1
ATOM 2581 N N . ARG A 1 309 ? 7.748 9.321 14.173 1.00 91.69 309 ARG A N 1
ATOM 2582 C CA . ARG A 1 309 ? 7.132 9.517 12.857 1.00 91.69 309 ARG A CA 1
ATOM 2583 C C . ARG A 1 309 ? 7.732 10.721 12.131 1.00 91.69 309 ARG A C 1
ATOM 2585 O O . ARG A 1 309 ? 7.981 10.626 10.933 1.00 91.69 309 ARG A O 1
ATOM 2592 N N . ALA A 1 310 ? 7.945 11.833 12.830 1.00 92.12 310 ALA A N 1
ATOM 2593 C CA . ALA A 1 310 ? 8.526 13.040 12.253 1.00 92.12 310 ALA A CA 1
ATOM 2594 C C . ALA A 1 310 ? 9.968 12.802 11.780 1.00 92.12 310 ALA A C 1
ATOM 2596 O O . ALA A 1 310 ? 10.284 13.121 10.639 1.00 92.12 310 ALA A O 1
ATOM 2597 N N . SER A 1 311 ? 10.808 12.158 12.597 1.00 93.00 311 SER A N 1
ATOM 2598 C CA . SER A 1 311 ? 12.191 11.839 12.215 1.00 93.00 311 SER A CA 1
ATOM 2599 C C . SER A 1 311 ? 12.266 10.836 11.061 1.00 93.00 311 SER A C 1
ATOM 2601 O O . SER A 1 311 ? 13.126 10.952 10.189 1.00 93.00 311 SER A O 1
ATOM 2603 N N . PHE A 1 312 ? 11.334 9.880 11.001 1.00 91.62 312 PHE A N 1
ATOM 2604 C CA . PHE A 1 312 ? 11.216 8.962 9.872 1.00 91.62 312 PHE A CA 1
ATOM 2605 C C . PHE A 1 312 ? 10.838 9.686 8.571 1.00 91.62 312 PHE A C 1
ATOM 2607 O O . PHE A 1 312 ? 11.451 9.431 7.533 1.00 91.62 312 PHE A O 1
ATOM 2614 N N . LEU A 1 313 ? 9.864 10.602 8.622 1.00 88.81 313 LEU A N 1
ATOM 2615 C CA . LEU A 1 313 ? 9.468 11.418 7.468 1.00 88.81 313 LEU A CA 1
ATOM 2616 C C . LEU A 1 313 ? 10.610 12.325 7.002 1.00 88.81 313 LEU A C 1
ATOM 2618 O O . LEU A 1 313 ? 10.909 12.351 5.813 1.00 88.81 313 LEU A O 1
ATOM 2622 N N . GLU A 1 314 ? 11.309 12.977 7.929 1.00 93.38 314 GLU A N 1
ATOM 2623 C CA . GLU A 1 314 ? 12.484 13.793 7.612 1.00 93.38 314 GLU A CA 1
ATOM 2624 C C . GLU A 1 314 ? 13.600 12.949 6.970 1.00 93.38 314 GLU A C 1
ATOM 2626 O O . GLU A 1 314 ? 14.256 13.374 6.019 1.00 93.38 314 GLU A O 1
ATOM 2631 N N . GLY A 1 315 ? 13.792 11.711 7.438 1.00 92.19 315 GLY A N 1
ATOM 2632 C CA . GLY A 1 315 ? 14.698 10.750 6.811 1.00 92.19 315 GLY A CA 1
ATOM 2633 C C . GLY A 1 315 ? 14.323 10.458 5.356 1.00 92.19 315 GLY A C 1
ATOM 2634 O O . GLY A 1 315 ? 15.195 10.489 4.485 1.00 92.19 315 GLY A O 1
ATOM 2635 N N . ILE A 1 316 ? 13.036 10.227 5.074 1.00 90.44 316 ILE A N 1
ATOM 2636 C CA . ILE A 1 316 ? 12.533 10.036 3.705 1.00 90.44 316 ILE A CA 1
ATOM 2637 C C . ILE A 1 316 ? 12.795 11.287 2.862 1.00 90.44 316 ILE A C 1
ATOM 2639 O O . ILE A 1 316 ? 13.416 11.163 1.806 1.00 90.44 316 ILE A O 1
ATOM 2643 N N . GLU A 1 317 ? 12.412 12.471 3.340 1.00 91.62 317 GLU A N 1
ATOM 2644 C CA . GLU A 1 317 ? 12.607 13.740 2.626 1.00 91.62 317 GLU A CA 1
ATOM 2645 C C . GLU A 1 317 ? 14.080 13.980 2.287 1.00 91.62 317 GLU A C 1
ATOM 2647 O O . GLU A 1 317 ? 14.409 14.280 1.141 1.00 91.62 317 GLU A O 1
ATOM 2652 N N . ARG A 1 318 ? 15.000 13.745 3.232 1.00 92.12 318 ARG A N 1
ATOM 2653 C CA . ARG A 1 318 ? 16.446 13.831 2.972 1.00 92.12 318 ARG A CA 1
ATOM 2654 C C . ARG A 1 318 ? 16.880 12.870 1.867 1.00 92.12 318 ARG A C 1
ATOM 2656 O O . ARG A 1 318 ? 17.630 13.264 0.976 1.00 92.12 318 ARG A O 1
ATOM 2663 N N . THR A 1 319 ? 16.396 11.624 1.875 1.00 90.69 319 THR A N 1
ATOM 2664 C CA . THR A 1 319 ? 16.725 10.676 0.797 1.00 90.69 319 THR A CA 1
ATOM 2665 C C . THR A 1 319 ? 16.133 11.078 -0.554 1.00 90.69 319 THR A C 1
ATOM 2667 O O . THR A 1 319 ? 16.774 10.861 -1.585 1.00 90.69 319 THR A O 1
ATOM 2670 N N . GLU A 1 320 ? 14.941 11.673 -0.578 1.00 90.50 320 GLU A N 1
ATOM 2671 C CA . GLU A 1 320 ? 14.311 12.182 -1.796 1.00 90.50 320 GLU A CA 1
ATOM 2672 C C . GLU A 1 320 ? 15.053 13.397 -2.348 1.00 90.50 320 GLU A C 1
ATOM 2674 O O . GLU A 1 320 ? 15.334 13.432 -3.549 1.00 90.50 320 GLU A O 1
ATOM 2679 N N . ILE A 1 321 ? 15.462 14.326 -1.480 1.00 91.81 321 ILE A N 1
ATOM 2680 C CA . ILE A 1 321 ? 16.307 15.469 -1.833 1.00 91.81 321 ILE A CA 1
ATOM 2681 C C . ILE A 1 321 ? 17.615 14.965 -2.446 1.00 91.81 321 ILE A C 1
ATOM 2683 O O . ILE A 1 321 ? 17.888 15.293 -3.600 1.00 91.81 321 ILE A O 1
ATOM 2687 N N . SER A 1 322 ? 18.344 14.063 -1.778 1.00 92.50 322 SER A N 1
ATOM 2688 C CA . SER A 1 322 ? 19.588 13.498 -2.324 1.00 92.50 322 SER A CA 1
ATOM 2689 C C . SER A 1 322 ? 19.382 12.752 -3.649 1.00 92.50 322 SER A C 1
ATOM 2691 O O . SER A 1 322 ? 20.226 12.812 -4.542 1.00 92.50 322 SER A O 1
ATOM 2693 N N . ARG A 1 323 ? 18.259 12.042 -3.828 1.00 92.62 323 ARG A N 1
ATOM 2694 C CA . ARG A 1 323 ? 17.918 11.411 -5.118 1.00 92.62 323 ARG A CA 1
ATOM 2695 C C . ARG A 1 323 ? 17.634 12.452 -6.196 1.00 92.62 323 ARG A C 1
ATOM 2697 O O . ARG A 1 323 ? 18.010 12.243 -7.347 1.00 92.62 323 ARG A O 1
ATOM 2704 N N . SER A 1 324 ? 16.955 13.541 -5.848 1.00 91.62 324 SER A N 1
ATOM 2705 C CA . SER A 1 324 ? 16.645 14.631 -6.771 1.00 91.62 324 SER A CA 1
ATOM 2706 C C . SER A 1 324 ? 17.908 15.378 -7.205 1.00 91.62 324 SER A C 1
ATOM 2708 O O . SER A 1 324 ? 18.057 15.669 -8.389 1.00 91.62 324 SER A O 1
ATOM 2710 N N . GLU A 1 325 ? 18.847 15.602 -6.285 1.00 93.75 325 GLU A N 1
ATOM 2711 C CA . GLU A 1 325 ? 20.152 16.211 -6.551 1.00 93.75 325 GLU A CA 1
ATOM 2712 C C . GLU A 1 325 ? 20.976 15.330 -7.487 1.00 93.75 325 GLU A C 1
ATOM 2714 O O . GLU A 1 325 ? 21.362 15.793 -8.555 1.00 93.75 325 GLU A O 1
ATOM 2719 N N . ARG A 1 326 ? 21.095 14.026 -7.201 1.00 92.75 326 ARG A N 1
ATOM 2720 C CA . ARG A 1 326 ? 21.769 13.074 -8.105 1.00 92.75 326 ARG A CA 1
ATOM 2721 C C . ARG A 1 326 ? 21.151 13.033 -9.501 1.00 92.75 326 ARG A C 1
ATOM 2723 O O . ARG A 1 326 ? 21.861 12.906 -10.493 1.00 92.75 326 ARG A O 1
ATOM 2730 N N . LYS A 1 327 ? 19.821 13.135 -9.608 1.00 92.12 327 LYS A N 1
ATOM 2731 C CA . LYS A 1 327 ? 19.140 13.217 -10.912 1.00 92.12 327 LYS A CA 1
ATOM 2732 C C . LYS A 1 327 ? 19.478 14.515 -11.649 1.00 92.12 327 LYS A C 1
ATOM 2734 O O . LYS A 1 327 ? 19.646 14.474 -12.865 1.00 92.12 327 LYS A O 1
ATOM 2739 N N . LYS A 1 328 ? 19.570 15.645 -10.940 1.00 92.81 328 LYS A N 1
ATOM 2740 C CA . LYS A 1 328 ? 19.980 16.937 -11.516 1.00 92.81 328 LYS A CA 1
ATOM 2741 C C . LYS A 1 328 ? 21.437 16.902 -11.977 1.00 92.81 328 LYS A C 1
ATOM 2743 O O . LYS A 1 328 ? 21.709 17.349 -13.085 1.00 92.81 328 LYS A O 1
ATOM 2748 N N . GLU A 1 329 ? 22.333 16.327 -11.179 1.00 93.69 329 GLU A N 1
ATOM 2749 C CA . GLU A 1 329 ? 23.743 16.115 -11.533 1.00 93.69 329 GLU A CA 1
ATOM 2750 C C . GLU A 1 329 ? 23.871 15.238 -12.783 1.00 93.69 329 GLU A C 1
ATOM 2752 O O . GLU A 1 329 ? 24.483 15.649 -13.762 1.00 93.69 329 GLU A O 1
ATOM 2757 N N . LEU A 1 330 ? 23.184 14.091 -12.821 1.00 93.75 330 LEU A N 1
ATOM 2758 C CA . LEU A 1 330 ? 23.176 13.217 -13.996 1.00 93.75 330 LEU A CA 1
ATOM 2759 C C . LEU A 1 330 ? 22.643 13.939 -15.244 1.00 93.75 330 LEU A C 1
ATOM 2761 O O . LEU A 1 330 ? 23.200 13.805 -16.333 1.00 93.75 330 LEU A O 1
ATOM 2765 N N . ALA A 1 331 ? 21.556 14.704 -15.106 1.00 92.94 331 ALA A N 1
ATOM 2766 C CA . ALA A 1 331 ? 20.999 15.477 -16.212 1.00 92.94 331 ALA A CA 1
ATOM 2767 C C . ALA A 1 331 ? 21.985 16.546 -16.710 1.00 92.94 331 ALA A C 1
ATOM 2769 O O . ALA A 1 331 ? 22.117 16.736 -17.920 1.00 92.94 331 ALA A O 1
ATOM 2770 N N . HIS A 1 332 ? 22.697 17.206 -15.795 1.00 94.50 332 HIS A N 1
ATOM 2771 C CA . HIS A 1 332 ? 23.760 18.148 -16.121 1.00 94.50 332 HIS A CA 1
ATOM 2772 C C . HIS A 1 332 ? 24.913 17.457 -16.864 1.00 94.50 332 HIS A C 1
ATOM 2774 O O . HIS A 1 332 ? 25.314 17.920 -17.929 1.00 94.50 332 HIS A O 1
ATOM 2780 N N . ASP A 1 333 ? 25.387 16.308 -16.387 1.00 93.69 333 ASP A N 1
ATOM 2781 C CA . ASP A 1 333 ? 26.472 15.562 -17.033 1.00 93.69 333 ASP A CA 1
ATOM 2782 C C . ASP A 1 333 ? 26.087 15.099 -18.442 1.00 93.69 333 ASP A C 1
ATOM 2784 O O . ASP A 1 333 ? 26.853 15.259 -19.395 1.00 93.69 333 ASP A O 1
ATOM 2788 N N . LEU A 1 334 ? 24.860 14.597 -18.616 1.00 94.25 334 LEU A N 1
ATOM 2789 C CA . LEU A 1 334 ? 24.324 14.243 -19.932 1.00 94.25 334 LEU A CA 1
ATOM 2790 C C . LEU A 1 334 ? 24.214 15.464 -20.855 1.00 94.25 334 LEU A C 1
ATOM 2792 O O . LEU A 1 334 ? 24.516 15.361 -22.047 1.00 94.25 334 LEU A O 1
ATOM 2796 N N . GLN A 1 335 ? 23.822 16.623 -20.321 1.00 94.88 335 GLN A N 1
ATOM 2797 C CA . GLN A 1 335 ? 23.778 17.883 -21.062 1.00 94.88 335 GLN A CA 1
ATOM 2798 C C . GLN A 1 335 ? 25.184 18.303 -21.517 1.00 94.88 335 GLN A C 1
ATOM 2800 O O . GLN A 1 335 ? 25.358 18.657 -22.683 1.00 94.88 335 GLN A O 1
ATOM 2805 N N . VAL A 1 336 ? 26.193 18.202 -20.648 1.00 96.12 336 VAL A N 1
ATOM 2806 C CA . VAL A 1 336 ? 27.599 18.498 -20.973 1.00 96.12 336 VAL A CA 1
ATOM 2807 C C . VAL A 1 336 ? 28.123 17.542 -22.047 1.00 96.12 336 VAL A C 1
ATOM 2809 O O . VAL A 1 336 ? 28.712 17.980 -23.038 1.00 96.12 336 VAL A O 1
ATOM 2812 N N . ILE A 1 337 ? 27.856 16.237 -21.923 1.00 94.44 337 ILE A N 1
ATOM 2813 C CA . ILE A 1 337 ? 28.216 15.243 -22.948 1.00 94.44 337 ILE A CA 1
ATOM 2814 C C . ILE A 1 337 ? 27.564 15.603 -24.287 1.00 94.44 337 ILE A C 1
ATOM 2816 O O . ILE A 1 337 ? 28.233 15.608 -25.324 1.00 94.44 337 ILE A O 1
ATOM 2820 N N . ARG A 1 338 ? 26.273 15.952 -24.277 1.00 94.12 338 ARG A N 1
ATOM 2821 C CA . ARG A 1 338 ? 25.537 16.356 -25.478 1.00 94.12 338 ARG A CA 1
ATOM 2822 C C . ARG A 1 338 ? 26.118 17.621 -26.109 1.00 94.12 338 ARG A C 1
ATOM 2824 O O . ARG A 1 338 ? 26.293 17.645 -27.325 1.00 94.12 338 ARG A O 1
ATOM 2831 N N . GLN A 1 339 ? 26.443 18.639 -25.314 1.00 94.38 339 GLN A N 1
ATOM 2832 C CA . GLN A 1 339 ? 27.084 19.867 -25.792 1.00 94.38 339 GLN A CA 1
ATOM 2833 C C . GLN A 1 339 ? 28.443 19.575 -26.434 1.00 94.38 339 GLN A C 1
ATOM 2835 O O . GLN A 1 339 ? 28.710 20.053 -27.532 1.00 94.38 339 GLN A O 1
ATOM 2840 N N . ASN A 1 340 ? 29.256 18.714 -25.820 1.00 95.50 340 ASN A N 1
ATOM 2841 C CA . ASN A 1 340 ? 30.547 18.303 -26.371 1.00 95.50 340 ASN A CA 1
ATOM 2842 C C . ASN A 1 340 ? 30.402 17.544 -27.698 1.00 95.50 340 ASN A C 1
ATOM 2844 O O . ASN A 1 340 ? 31.166 17.776 -28.638 1.00 95.50 340 ASN A O 1
ATOM 2848 N N . LEU A 1 341 ? 29.422 16.641 -27.804 1.00 93.31 341 LEU A N 1
ATOM 2849 C CA . LEU A 1 341 ? 29.114 15.948 -29.059 1.00 93.31 341 LEU A CA 1
ATOM 2850 C C . LEU A 1 341 ? 28.642 16.926 -30.138 1.00 93.31 341 LEU A C 1
ATOM 2852 O O . LEU A 1 341 ? 29.062 16.814 -31.291 1.00 93.31 341 LEU A O 1
ATOM 2856 N N . TRP A 1 342 ? 27.813 17.900 -29.766 1.00 94.88 342 TRP A N 1
ATOM 2857 C CA . TRP A 1 342 ? 27.311 18.905 -30.693 1.00 94.88 342 TRP A CA 1
ATOM 2858 C C . TRP A 1 342 ? 28.415 19.852 -31.172 1.00 94.88 342 TRP A C 1
ATOM 2860 O O . TRP A 1 342 ? 28.523 20.082 -32.372 1.00 94.88 342 TRP A O 1
ATOM 2870 N N . ALA A 1 343 ? 29.306 20.298 -30.284 1.00 95.44 343 ALA A N 1
ATOM 2871 C CA . ALA A 1 343 ? 30.482 21.086 -30.644 1.00 95.44 343 ALA A CA 1
ATOM 2872 C C . ALA A 1 343 ? 31.401 20.327 -31.618 1.00 95.44 343 ALA A C 1
ATOM 2874 O O . ALA A 1 343 ? 31.821 20.879 -32.634 1.00 95.44 343 ALA A O 1
ATOM 2875 N N . LYS A 1 344 ? 31.647 19.029 -31.376 1.00 94.38 344 LYS A N 1
ATOM 2876 C CA . LYS A 1 344 ? 32.410 18.172 -32.303 1.00 94.38 344 LYS A CA 1
ATOM 2877 C C . LYS A 1 344 ? 31.729 18.034 -33.667 1.00 94.38 344 LYS A C 1
ATOM 2879 O O . LYS A 1 344 ? 32.416 18.034 -34.687 1.00 94.38 344 LYS A O 1
ATOM 2884 N N . ALA A 1 345 ? 30.405 17.886 -33.697 1.00 93.69 345 ALA A N 1
ATOM 2885 C CA . ALA A 1 345 ? 29.645 17.818 -34.943 1.00 93.69 345 ALA A CA 1
ATOM 2886 C C . ALA A 1 345 ? 29.696 19.153 -35.705 1.00 93.69 345 ALA A C 1
ATOM 2888 O O . ALA A 1 345 ? 30.004 19.156 -36.893 1.00 93.69 345 ALA A O 1
ATOM 2889 N N . SER A 1 346 ? 29.505 20.274 -35.005 1.00 94.31 346 SER A N 1
ATOM 2890 C CA . SER A 1 346 ? 29.585 21.622 -35.576 1.00 94.31 346 SER A CA 1
ATOM 2891 C C . SER A 1 346 ? 30.961 21.899 -36.178 1.00 94.31 346 SER A C 1
ATOM 2893 O O . SER A 1 346 ? 31.048 22.312 -37.329 1.00 94.31 346 SER A O 1
ATOM 2895 N N . ALA A 1 347 ? 32.043 21.569 -35.464 1.00 94.62 347 ALA A N 1
ATOM 2896 C CA . ALA A 1 347 ? 33.406 21.723 -35.972 1.00 94.62 347 ALA A CA 1
ATOM 2897 C C . ALA A 1 347 ? 33.663 20.879 -37.237 1.00 94.62 347 ALA A C 1
ATOM 2899 O O . ALA A 1 347 ? 34.344 21.323 -38.162 1.00 94.62 347 ALA A O 1
ATOM 2900 N N . LYS A 1 348 ? 33.098 19.663 -37.318 1.00 94.25 348 LYS A N 1
ATOM 2901 C CA . LYS A 1 348 ? 33.172 18.836 -38.536 1.00 94.25 348 LYS A CA 1
ATOM 2902 C C . LYS A 1 348 ? 32.408 19.463 -39.698 1.00 94.25 348 LYS A C 1
ATOM 2904 O O . LYS A 1 348 ? 32.900 19.427 -40.822 1.00 94.25 348 LYS A O 1
ATOM 2909 N N . ASP A 1 349 ? 31.228 20.017 -39.449 1.00 92.94 349 ASP A N 1
ATOM 2910 C CA . ASP A 1 349 ? 30.432 20.662 -40.492 1.00 92.94 349 ASP A CA 1
ATOM 2911 C C . ASP A 1 349 ? 31.057 21.977 -40.966 1.00 92.94 349 ASP A C 1
ATOM 2913 O O . ASP A 1 349 ? 31.063 22.246 -42.166 1.00 92.94 349 ASP A O 1
ATOM 2917 N N . GLU A 1 350 ? 31.657 22.763 -40.072 1.00 94.50 350 GLU A N 1
ATOM 2918 C CA . GLU A 1 350 ? 32.469 23.928 -40.439 1.00 94.50 350 GLU A CA 1
ATOM 2919 C C . GLU A 1 350 ? 33.668 23.529 -41.294 1.00 94.50 350 GLU A C 1
ATOM 2921 O O . GLU A 1 350 ? 33.897 24.138 -42.339 1.00 94.50 350 GLU A O 1
ATOM 2926 N N . LYS A 1 351 ? 34.371 22.451 -40.923 1.00 94.44 351 LYS A N 1
ATOM 2927 C CA . LYS A 1 351 ? 35.466 21.913 -41.734 1.00 94.44 351 LYS A CA 1
ATOM 2928 C C . LYS A 1 351 ? 34.984 21.479 -43.119 1.00 94.44 351 LYS A C 1
ATOM 2930 O O . LYS A 1 351 ? 35.570 21.892 -44.107 1.00 94.44 351 LYS A O 1
ATOM 2935 N N . ARG A 1 352 ? 33.869 20.746 -43.220 1.00 92.31 352 ARG A N 1
ATOM 2936 C CA . ARG A 1 352 ? 33.268 20.375 -44.518 1.00 92.31 352 ARG A CA 1
ATOM 2937 C C . ARG A 1 352 ? 32.895 21.594 -45.356 1.00 92.31 352 ARG A C 1
ATOM 2939 O O . ARG A 1 352 ? 33.089 21.582 -46.567 1.00 92.31 352 ARG A O 1
ATOM 2946 N N . LYS A 1 353 ? 32.350 22.646 -44.738 1.00 93.31 353 LYS A N 1
ATOM 2947 C CA . LYS A 1 353 ? 32.038 23.904 -45.432 1.00 93.31 353 LYS A CA 1
ATOM 2948 C C . LYS A 1 353 ? 33.308 24.594 -45.930 1.00 93.31 353 LYS A C 1
ATOM 2950 O O . LYS A 1 353 ? 33.312 25.071 -47.061 1.00 93.31 353 LYS A O 1
ATOM 2955 N N . ALA A 1 354 ? 34.367 24.621 -45.121 1.00 94.06 354 ALA A N 1
ATOM 2956 C CA . ALA A 1 354 ? 35.664 25.167 -45.507 1.00 94.06 354 ALA A CA 1
ATOM 2957 C C . ALA A 1 354 ? 36.304 24.358 -46.647 1.00 94.06 354 ALA A C 1
ATOM 2959 O O . ALA A 1 354 ? 36.718 24.952 -47.637 1.00 94.06 354 ALA A O 1
ATOM 2960 N N . ASP A 1 355 ? 36.294 23.026 -46.561 1.00 91.94 355 ASP A N 1
ATOM 2961 C CA . ASP A 1 355 ? 36.809 22.119 -47.593 1.00 91.94 355 ASP A CA 1
ATOM 2962 C C . ASP A 1 355 ? 36.023 22.276 -48.907 1.00 91.94 355 ASP A C 1
ATOM 2964 O O . ASP A 1 355 ? 36.614 22.409 -49.977 1.00 91.94 355 ASP A O 1
ATOM 2968 N N . ASN A 1 356 ? 34.688 22.351 -48.839 1.00 92.25 356 ASN A N 1
ATOM 2969 C CA . ASN A 1 356 ? 33.840 22.609 -50.007 1.00 92.25 356 ASN A CA 1
ATOM 2970 C C . ASN A 1 356 ? 34.132 23.976 -50.634 1.00 92.25 356 ASN A C 1
ATOM 2972 O O . ASN A 1 356 ? 34.178 24.092 -51.858 1.00 92.25 356 ASN A O 1
ATOM 2976 N N . LYS A 1 357 ? 34.335 25.012 -49.813 1.00 93.25 357 LYS A N 1
ATOM 2977 C CA . LYS A 1 357 ? 34.702 26.345 -50.299 1.00 93.25 357 LYS A CA 1
ATOM 2978 C C . LYS A 1 357 ? 36.074 26.320 -50.976 1.00 93.25 357 LYS A C 1
ATOM 2980 O O . LYS A 1 357 ? 36.187 26.784 -52.102 1.00 93.25 357 LYS A O 1
ATOM 2985 N N . ALA A 1 358 ? 37.072 25.696 -50.352 1.00 91.38 358 ALA A N 1
ATOM 2986 C CA . ALA A 1 358 ? 38.404 25.536 -50.927 1.00 91.38 358 ALA A CA 1
ATOM 2987 C C . ALA A 1 358 ? 38.376 24.745 -52.247 1.00 91.38 358 ALA A C 1
ATOM 2989 O O . ALA A 1 358 ? 39.072 25.105 -53.192 1.00 91.38 358 ALA A O 1
ATOM 2990 N N . ALA A 1 359 ? 37.539 23.707 -52.352 1.00 89.69 359 ALA A N 1
ATOM 2991 C CA . ALA A 1 359 ? 37.352 22.954 -53.590 1.00 89.69 359 ALA A CA 1
ATOM 2992 C C . ALA A 1 359 ? 36.715 23.807 -54.701 1.00 89.69 359 ALA A C 1
ATOM 2994 O O . ALA A 1 359 ? 37.139 23.731 -55.856 1.00 89.69 359 ALA A O 1
ATOM 2995 N N . LEU A 1 360 ? 35.724 24.641 -54.366 1.00 90.75 360 LEU A N 1
ATOM 2996 C CA . LEU A 1 360 ? 35.122 25.587 -55.309 1.00 90.75 360 LEU A CA 1
ATOM 2997 C C . LEU A 1 360 ? 36.123 26.658 -55.759 1.00 90.75 360 LEU A C 1
ATOM 2999 O O . LEU A 1 360 ? 36.204 26.938 -56.956 1.00 90.75 360 LEU A O 1
ATOM 3003 N N . ASP A 1 361 ? 36.914 27.202 -54.834 1.00 90.44 361 ASP A N 1
ATOM 3004 C CA . ASP A 1 361 ? 37.950 28.196 -55.124 1.00 90.44 361 ASP A CA 1
ATOM 3005 C C . ASP A 1 361 ? 39.062 27.592 -56.003 1.00 90.44 361 ASP A C 1
ATOM 3007 O O . ASP A 1 361 ? 39.463 28.191 -57.002 1.00 90.44 361 ASP A O 1
ATOM 3011 N N . ALA A 1 362 ? 39.498 26.359 -55.721 1.00 87.94 362 ALA A N 1
ATOM 3012 C CA . ALA A 1 362 ? 40.458 25.630 -56.552 1.00 87.94 362 ALA A CA 1
ATOM 3013 C C . ALA A 1 362 ? 39.911 25.353 -57.963 1.00 87.94 362 ALA A C 1
ATOM 3015 O O . ALA A 1 362 ? 40.631 25.494 -58.951 1.00 87.94 362 ALA A O 1
ATOM 3016 N N . LEU A 1 363 ? 38.626 25.004 -58.086 1.00 86.56 363 LEU A N 1
ATOM 3017 C CA . LEU A 1 363 ? 37.970 24.828 -59.382 1.00 86.56 363 LEU A CA 1
ATOM 3018 C C . LEU A 1 363 ? 37.876 26.154 -60.156 1.00 86.56 363 LEU A C 1
ATOM 3020 O O . LEU A 1 363 ? 38.035 26.167 -61.378 1.00 86.56 363 LEU A O 1
ATOM 3024 N N . ALA A 1 364 ? 37.637 27.273 -59.467 1.00 86.25 364 ALA A N 1
ATOM 3025 C CA . ALA A 1 364 ? 37.659 28.603 -60.071 1.00 86.25 364 ALA A CA 1
ATOM 3026 C C . ALA A 1 364 ? 39.064 28.958 -60.588 1.00 86.25 364 ALA A C 1
ATOM 3028 O O . ALA A 1 364 ? 39.201 29.327 -61.754 1.00 86.25 364 ALA A O 1
ATOM 3029 N N . GLN A 1 365 ? 40.106 28.734 -59.782 1.00 86.75 365 GLN A N 1
ATOM 3030 C CA . GLN A 1 365 ? 41.503 28.928 -60.186 1.00 86.75 365 GLN A CA 1
ATOM 3031 C C . GLN A 1 365 ? 41.895 28.029 -61.365 1.00 86.75 365 GLN A C 1
ATOM 3033 O O . GLN A 1 365 ? 42.519 28.495 -62.313 1.00 86.75 365 GLN A O 1
ATOM 3038 N N . GLN A 1 366 ? 41.487 26.756 -61.370 1.00 83.12 366 GLN A N 1
ATOM 3039 C CA . GLN A 1 366 ? 41.719 25.860 -62.507 1.00 83.12 366 GLN A CA 1
ATOM 3040 C C . GLN A 1 366 ? 41.023 26.349 -63.777 1.00 83.12 366 GLN A C 1
ATOM 3042 O O . GLN A 1 366 ? 41.601 26.260 -64.857 1.00 83.12 366 GLN A O 1
ATOM 3047 N N . LYS A 1 367 ? 39.802 26.887 -63.673 1.00 84.12 367 LYS A N 1
ATOM 3048 C CA . LYS A 1 367 ? 39.112 27.496 -64.818 1.00 84.12 367 LYS A CA 1
ATOM 3049 C C . LYS A 1 367 ? 39.849 28.732 -65.330 1.00 84.12 367 LYS A C 1
ATOM 3051 O O . LYS A 1 367 ? 39.922 28.911 -66.542 1.00 84.12 367 LYS A O 1
ATOM 3056 N N . GLU A 1 368 ? 40.403 29.565 -64.453 1.00 80.69 368 GLU A N 1
ATOM 3057 C CA . GLU A 1 368 ? 41.226 30.708 -64.862 1.00 80.69 368 GLU A CA 1
ATOM 3058 C C . GLU A 1 368 ? 42.543 30.275 -65.507 1.00 80.69 368 GLU A C 1
ATOM 3060 O O . GLU A 1 368 ? 42.858 30.735 -66.603 1.00 80.69 368 GLU A O 1
ATOM 3065 N N . HIS A 1 369 ? 43.259 29.320 -64.912 1.00 78.12 369 HIS A N 1
ATOM 3066 C CA . HIS A 1 369 ? 44.460 28.735 -65.507 1.00 78.12 369 HIS A CA 1
ATOM 3067 C C . HIS A 1 369 ? 44.168 28.051 -66.844 1.00 78.12 369 HIS A C 1
ATOM 3069 O O . HIS A 1 369 ? 44.951 28.195 -67.775 1.00 78.12 369 HIS A O 1
ATOM 3075 N N . ALA A 1 370 ? 43.037 27.355 -66.988 1.00 76.56 370 ALA A N 1
ATOM 3076 C CA . ALA A 1 370 ? 42.618 26.761 -68.255 1.00 76.56 370 ALA A CA 1
ATOM 3077 C C . ALA A 1 370 ? 42.276 27.827 -69.303 1.00 76.56 370 ALA A C 1
ATOM 3079 O O . ALA A 1 370 ? 42.622 27.657 -70.467 1.00 76.56 370 ALA A O 1
ATOM 3080 N N . LYS A 1 371 ? 41.653 28.947 -68.910 1.00 75.75 371 LYS A N 1
ATOM 3081 C CA . LYS A 1 371 ? 41.439 30.098 -69.802 1.00 75.75 371 LYS A CA 1
ATOM 3082 C C . LYS A 1 371 ? 42.767 30.716 -70.245 1.00 75.75 371 LYS A C 1
ATOM 3084 O O . LYS A 1 371 ? 42.947 30.953 -71.434 1.00 75.75 371 LYS A O 1
ATOM 3089 N N . GLN A 1 372 ? 43.707 30.924 -69.323 1.00 72.38 372 GLN A N 1
ATOM 3090 C CA . GLN A 1 372 ? 45.044 31.451 -69.625 1.00 72.38 372 GLN A CA 1
ATOM 3091 C C . GLN A 1 372 ? 45.864 30.481 -70.494 1.00 72.38 372 GLN A C 1
ATOM 3093 O O . GLN A 1 372 ? 46.504 30.901 -71.453 1.00 72.38 372 GLN A O 1
ATOM 3098 N N . ALA A 1 373 ? 45.795 29.176 -70.223 1.00 64.00 373 ALA A N 1
ATOM 3099 C CA . ALA A 1 373 ? 46.449 28.136 -71.014 1.00 64.00 373 ALA A CA 1
ATOM 3100 C C . ALA A 1 373 ? 45.806 27.960 -72.399 1.00 64.00 373 ALA A C 1
ATOM 3102 O O . ALA A 1 373 ? 46.521 27.723 -73.366 1.00 64.00 373 ALA A O 1
ATOM 3103 N N . ALA A 1 374 ? 44.485 28.119 -72.529 1.00 60.06 374 ALA A N 1
ATOM 3104 C CA . ALA A 1 374 ? 43.808 28.158 -73.825 1.00 60.06 374 ALA A CA 1
ATOM 3105 C C . ALA A 1 374 ? 44.221 29.394 -74.645 1.00 60.06 374 ALA A C 1
ATOM 3107 O O . ALA A 1 374 ? 44.359 29.297 -75.861 1.00 60.06 374 ALA A O 1
ATOM 3108 N N . LEU A 1 375 ? 44.490 30.523 -73.980 1.00 57.94 375 LEU A N 1
ATOM 3109 C CA . LEU A 1 375 ? 45.060 31.729 -74.590 1.00 57.94 375 LEU A CA 1
ATOM 3110 C C . LEU A 1 375 ? 46.523 31.548 -75.036 1.00 57.94 375 LEU A C 1
ATOM 3112 O O . LEU A 1 375 ? 46.929 32.136 -76.032 1.00 57.94 375 LEU A O 1
ATOM 3116 N N . LEU A 1 376 ? 47.303 30.713 -74.342 1.00 56.59 376 LEU A N 1
ATOM 3117 C CA . LEU A 1 376 ? 48.722 30.446 -74.632 1.00 56.59 376 LEU A CA 1
ATOM 3118 C C . LEU A 1 376 ? 48.966 29.174 -75.477 1.00 56.59 376 LEU A C 1
ATOM 3120 O O . LEU A 1 376 ? 50.102 28.878 -75.839 1.00 56.59 376 LEU A O 1
ATOM 3124 N N . GLY A 1 377 ? 47.919 28.405 -75.787 1.00 47.22 377 GLY A N 1
ATOM 3125 C CA . GLY A 1 377 ? 48.014 26.996 -76.182 1.00 47.22 377 GLY A CA 1
ATOM 3126 C C . GLY A 1 377 ? 47.497 26.646 -77.578 1.00 47.22 377 GLY A C 1
ATOM 3127 O O . GLY A 1 377 ? 47.001 25.538 -77.770 1.00 47.22 377 GLY A O 1
ATOM 3128 N N . MET A 1 378 ? 47.633 27.523 -78.574 1.00 48.84 378 MET A N 1
ATOM 3129 C CA . MET A 1 378 ? 47.557 27.126 -79.989 1.00 48.84 378 MET A CA 1
ATOM 3130 C C . MET A 1 378 ? 48.904 26.559 -80.479 1.00 48.84 378 MET A C 1
ATOM 3132 O O . MET A 1 378 ? 49.495 27.113 -81.386 1.00 48.84 378 MET A O 1
ATOM 3136 N N . THR A 1 379 ? 49.397 25.443 -79.924 1.00 41.72 379 THR A N 1
ATOM 3137 C CA . THR A 1 379 ? 50.351 24.540 -80.619 1.00 41.72 379 THR A CA 1
ATOM 3138 C C . THR A 1 379 ? 50.535 23.207 -79.875 1.00 41.72 379 THR A C 1
ATOM 3140 O O . THR A 1 379 ? 51.008 23.176 -78.746 1.00 41.72 379 THR A O 1
ATOM 3143 N N . LYS A 1 380 ? 50.184 22.108 -80.566 1.00 43.56 380 LYS A N 1
ATOM 3144 C CA . LYS A 1 380 ? 50.639 20.694 -80.475 1.00 43.56 380 LYS A CA 1
ATOM 3145 C C . LYS A 1 380 ? 51.314 20.184 -79.177 1.00 43.56 380 LYS A C 1
ATOM 3147 O O . LYS A 1 380 ? 52.446 20.553 -78.901 1.00 43.56 380 LYS A O 1
ATOM 3152 N N . LYS A 1 381 ? 50.788 19.092 -78.590 1.00 38.53 381 LYS A N 1
ATOM 3153 C CA . LYS A 1 381 ? 51.259 17.681 -78.751 1.00 38.53 381 LYS A CA 1
ATOM 3154 C C . LYS A 1 381 ? 50.546 16.737 -77.765 1.00 38.53 381 LYS A C 1
ATOM 3156 O O . LYS A 1 381 ? 50.452 17.005 -76.575 1.00 38.53 381 LYS A O 1
ATOM 3161 N N . LYS A 1 382 ? 50.107 15.589 -78.287 1.00 49.03 382 LYS A N 1
ATOM 3162 C CA . LYS A 1 382 ? 49.576 14.418 -77.569 1.00 49.03 382 LYS A CA 1
ATOM 3163 C C . LYS A 1 382 ? 50.698 13.813 -76.704 1.00 49.03 382 LYS A C 1
ATOM 3165 O O . LYS A 1 382 ? 51.753 13.489 -77.249 1.00 49.03 382 LYS A O 1
ATOM 3170 N N . ARG A 1 383 ? 50.496 13.674 -75.388 1.00 42.44 383 ARG A N 1
ATOM 3171 C CA . ARG A 1 383 ? 51.401 12.945 -74.478 1.00 42.44 383 ARG A CA 1
ATOM 3172 C C . ARG A 1 383 ? 50.610 11.992 -73.581 1.00 42.44 383 ARG A C 1
ATOM 3174 O O . ARG A 1 383 ? 49.478 12.268 -73.202 1.00 42.44 383 ARG A O 1
ATOM 3181 N N . GLU A 1 384 ? 51.221 10.839 -73.361 1.00 44.59 384 GLU A N 1
ATOM 3182 C CA . GLU A 1 384 ? 50.651 9.581 -72.886 1.00 44.59 384 GLU A CA 1
ATOM 3183 C C . GLU A 1 384 ? 50.236 9.602 -71.409 1.00 44.59 384 GLU A C 1
ATOM 3185 O O . GLU A 1 384 ? 50.927 10.159 -70.555 1.00 44.59 384 GLU A O 1
ATOM 3190 N N . ARG A 1 385 ? 49.113 8.931 -71.118 1.00 45.00 385 ARG A N 1
ATOM 3191 C CA . ARG A 1 385 ? 48.639 8.604 -69.769 1.00 45.00 385 ARG A CA 1
ATOM 3192 C C . ARG A 1 385 ? 49.586 7.582 -69.135 1.00 45.00 385 ARG A C 1
ATOM 3194 O O . ARG A 1 385 ? 49.706 6.469 -69.641 1.00 45.00 385 ARG A O 1
ATOM 3201 N N . LYS A 1 386 ? 50.236 7.951 -68.029 1.00 44.62 386 LYS A N 1
ATOM 3202 C CA . LYS A 1 386 ? 50.994 7.032 -67.169 1.00 44.62 386 LYS A CA 1
ATOM 3203 C C . LYS A 1 386 ? 50.313 6.869 -65.806 1.00 44.62 386 LYS A C 1
ATOM 3205 O O . LYS A 1 386 ? 50.019 7.853 -65.138 1.00 44.62 386 LYS A O 1
ATOM 3210 N N . SER A 1 387 ? 50.180 5.590 -65.449 1.00 42.75 387 SER A N 1
ATOM 3211 C CA . SER A 1 387 ? 50.005 4.959 -64.133 1.00 42.75 387 SER A CA 1
ATOM 3212 C C . SER A 1 387 ? 48.729 5.232 -63.322 1.00 42.75 387 SER A C 1
ATOM 3214 O O . SER A 1 387 ? 48.744 6.018 -62.378 1.00 42.75 387 SER A O 1
ATOM 3216 N N . ASP A 1 388 ? 47.710 4.410 -63.582 1.00 47.53 388 ASP A N 1
ATOM 3217 C CA . ASP A 1 388 ? 46.579 4.121 -62.681 1.00 47.53 388 ASP A CA 1
ATOM 3218 C C . ASP A 1 388 ? 46.980 3.283 -61.439 1.00 47.53 388 ASP A C 1
ATOM 3220 O O . ASP A 1 388 ? 46.190 3.102 -60.524 1.00 47.53 388 ASP A O 1
ATOM 3224 N N . ALA A 1 389 ? 48.233 2.821 -61.327 1.00 50.91 389 ALA A N 1
ATOM 3225 C CA . ALA A 1 389 ? 48.655 1.898 -60.262 1.00 50.91 389 ALA A CA 1
ATOM 3226 C C . ALA A 1 389 ? 48.933 2.534 -58.877 1.00 50.91 389 ALA A C 1
ATOM 3228 O O . ALA A 1 389 ? 49.167 1.810 -57.914 1.00 50.91 389 ALA A O 1
ATOM 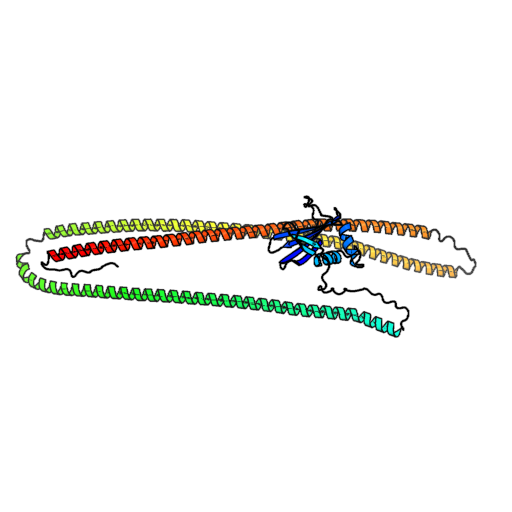3229 N N . ARG A 1 390 ? 48.960 3.872 -58.743 1.00 50.97 390 ARG A N 1
ATOM 3230 C CA . ARG A 1 390 ? 49.211 4.552 -57.446 1.00 50.97 390 ARG A CA 1
ATOM 3231 C C . ARG A 1 390 ? 47.938 4.958 -56.693 1.00 50.97 390 ARG A C 1
ATOM 3233 O O . ARG A 1 390 ? 48.003 5.108 -55.478 1.00 50.97 390 ARG A O 1
ATOM 3240 N N . MET A 1 391 ? 46.808 5.114 -57.385 1.00 50.59 391 MET A N 1
ATOM 3241 C CA . MET A 1 391 ? 45.517 5.442 -56.759 1.00 50.59 391 MET A CA 1
ATOM 3242 C C . MET A 1 391 ? 44.929 4.235 -56.013 1.00 50.59 391 MET A C 1
ATOM 3244 O O . MET A 1 391 ? 44.397 4.405 -54.918 1.00 50.59 391 MET A O 1
ATOM 3248 N N . ASP A 1 392 ? 45.148 3.019 -56.526 1.00 56.56 392 ASP A N 1
ATOM 3249 C CA . ASP A 1 392 ? 44.712 1.773 -55.876 1.00 56.56 392 ASP A CA 1
ATOM 3250 C C . ASP A 1 392 ? 45.380 1.538 -54.511 1.00 56.56 392 ASP A C 1
ATOM 3252 O O . ASP A 1 392 ? 44.753 1.005 -53.597 1.00 56.56 392 ASP A O 1
ATOM 3256 N N . ALA A 1 393 ? 46.636 1.963 -54.331 1.00 59.25 393 ALA A N 1
ATOM 3257 C CA . ALA A 1 393 ? 47.347 1.788 -53.062 1.00 59.25 393 ALA A CA 1
ATOM 3258 C C . ALA A 1 393 ? 46.787 2.691 -51.947 1.00 59.25 393 ALA A C 1
ATOM 3260 O O . ALA A 1 393 ? 46.631 2.246 -50.812 1.00 59.25 393 ALA A O 1
ATOM 3261 N N . VAL A 1 394 ? 46.434 3.937 -52.279 1.00 64.44 394 VAL A N 1
ATOM 3262 C CA . VAL A 1 394 ? 45.855 4.895 -51.322 1.00 64.44 394 VAL A CA 1
ATOM 3263 C C . VAL A 1 394 ? 44.405 4.526 -50.990 1.00 64.44 394 VAL A C 1
ATOM 3265 O O . VAL A 1 394 ? 44.013 4.585 -49.825 1.00 64.44 394 VAL A O 1
ATOM 3268 N N . GLU A 1 395 ? 43.613 4.076 -51.971 1.00 64.56 395 GLU A N 1
ATOM 3269 C CA . GLU A 1 395 ? 42.261 3.558 -51.710 1.00 64.56 395 GLU A CA 1
ATOM 3270 C C . GLU A 1 395 ? 42.275 2.275 -50.864 1.00 64.56 395 GLU A C 1
ATOM 3272 O O . GLU A 1 395 ? 41.417 2.101 -49.991 1.00 64.56 395 GLU A O 1
ATOM 3277 N N . ALA A 1 396 ? 43.261 1.394 -51.067 1.00 69.12 396 ALA A N 1
ATOM 3278 C CA . ALA A 1 396 ? 43.436 0.197 -50.249 1.00 69.12 396 ALA A CA 1
ATOM 3279 C C . ALA A 1 396 ? 43.788 0.537 -48.790 1.00 69.12 396 ALA A C 1
ATOM 3281 O O . ALA A 1 396 ? 43.222 -0.059 -47.870 1.00 69.12 396 ALA A O 1
ATOM 3282 N N . GLU A 1 397 ? 44.659 1.524 -48.562 1.00 73.00 397 GLU A N 1
ATOM 3283 C CA . GLU A 1 397 ? 45.037 1.971 -47.216 1.00 73.00 397 GLU A CA 1
ATOM 3284 C C . GLU A 1 397 ? 43.860 2.651 -46.488 1.00 73.00 397 GLU A C 1
ATOM 3286 O O . GLU A 1 397 ? 43.599 2.370 -45.315 1.00 73.00 397 GLU A O 1
ATOM 3291 N N . MET A 1 398 ? 43.057 3.453 -47.199 1.00 71.94 398 MET A N 1
ATOM 3292 C CA . MET A 1 398 ? 41.848 4.075 -46.642 1.00 71.94 398 MET A CA 1
ATOM 3293 C C . MET A 1 398 ? 40.763 3.042 -46.295 1.00 71.94 398 MET A C 1
ATOM 3295 O O . MET A 1 398 ? 40.097 3.161 -45.262 1.00 71.94 398 MET A O 1
ATOM 3299 N N . ARG A 1 399 ? 40.601 1.991 -47.115 1.00 73.75 399 ARG A N 1
ATOM 3300 C CA . ARG A 1 399 ? 39.706 0.863 -46.799 1.00 73.75 399 ARG A CA 1
ATOM 3301 C C . ARG A 1 399 ? 40.173 0.090 -45.569 1.00 73.75 399 ARG A C 1
ATOM 3303 O O . ARG A 1 399 ? 39.339 -0.243 -44.732 1.00 73.75 399 ARG A O 1
ATOM 3310 N N . GLN A 1 400 ? 41.478 -0.138 -45.413 1.00 75.88 400 GLN A N 1
ATOM 3311 C CA . GLN A 1 400 ? 42.021 -0.782 -44.213 1.00 75.88 400 GLN A CA 1
ATOM 3312 C C . GLN A 1 400 ? 41.809 0.061 -42.949 1.00 75.88 400 GLN A C 1
ATOM 3314 O O . GLN A 1 400 ? 41.462 -0.496 -41.907 1.00 75.88 400 GLN A O 1
ATOM 3319 N N . GLN A 1 401 ? 41.946 1.390 -43.027 1.00 76.75 401 GLN A N 1
ATOM 3320 C CA . GLN A 1 401 ? 41.648 2.277 -41.896 1.00 76.75 401 GLN A CA 1
ATOM 3321 C C . GLN A 1 401 ? 40.161 2.244 -41.512 1.00 76.75 401 GLN A C 1
ATOM 3323 O O . GLN A 1 401 ? 39.843 2.106 -40.331 1.00 76.75 401 GLN A O 1
ATOM 3328 N N . LEU A 1 402 ? 39.246 2.272 -42.488 1.00 75.25 402 LEU A N 1
ATOM 3329 C CA . LEU A 1 402 ? 37.803 2.163 -42.231 1.00 75.25 402 LEU A CA 1
ATOM 3330 C C . LEU A 1 402 ? 37.404 0.792 -41.664 1.00 75.25 402 LEU A C 1
ATOM 3332 O O . LEU A 1 402 ? 36.549 0.717 -40.781 1.00 75.25 402 LEU A O 1
ATOM 3336 N N . GLU A 1 403 ? 38.033 -0.296 -42.115 1.00 77.44 403 GLU A N 1
ATOM 3337 C CA . GLU A 1 403 ? 37.829 -1.623 -41.523 1.00 77.44 403 GLU A CA 1
ATOM 3338 C C . GLU A 1 403 ? 38.381 -1.714 -40.094 1.00 77.44 403 GLU A C 1
ATOM 3340 O O . GLU A 1 403 ? 37.754 -2.334 -39.230 1.00 77.44 403 GLU A O 1
ATOM 3345 N N . ALA A 1 404 ? 39.526 -1.086 -39.813 1.00 78.56 404 ALA A N 1
ATOM 3346 C CA . ALA A 1 404 ? 40.099 -1.031 -38.472 1.00 78.56 404 ALA A CA 1
ATOM 3347 C C . ALA A 1 404 ? 39.216 -0.214 -37.510 1.00 78.56 404 ALA A C 1
ATOM 3349 O O . ALA A 1 404 ? 38.920 -0.684 -36.408 1.00 78.56 404 ALA A O 1
ATOM 3350 N N . GLU A 1 405 ? 38.720 0.953 -37.936 1.00 78.62 405 GLU A N 1
ATOM 3351 C CA . GLU A 1 405 ? 37.749 1.751 -37.175 1.00 78.62 405 GLU A CA 1
ATOM 3352 C C . GLU A 1 405 ? 36.416 1.010 -36.993 1.00 78.62 405 GLU A C 1
ATOM 3354 O O . GLU A 1 405 ? 35.832 1.031 -35.906 1.00 78.62 405 GLU A O 1
ATOM 3359 N N . GLY A 1 406 ? 35.955 0.287 -38.019 1.00 78.19 406 GLY A N 1
ATOM 3360 C CA . GLY A 1 406 ? 34.774 -0.573 -37.950 1.00 78.19 406 GLY A CA 1
ATOM 3361 C C . GLY A 1 406 ? 34.908 -1.653 -36.875 1.00 78.19 406 GLY A C 1
ATOM 3362 O O . GLY A 1 406 ? 34.023 -1.792 -36.028 1.00 78.19 406 GLY A O 1
ATOM 3363 N N . LYS A 1 407 ? 36.052 -2.349 -36.835 1.00 80.56 407 LYS A N 1
ATOM 3364 C CA . LYS A 1 407 ? 36.367 -3.359 -35.808 1.00 80.56 407 LYS A CA 1
ATOM 3365 C C . LYS A 1 407 ? 36.480 -2.750 -34.408 1.00 80.56 407 LYS A C 1
ATOM 3367 O O . LYS A 1 407 ? 36.018 -3.358 -33.440 1.00 80.56 407 LYS A O 1
ATOM 3372 N N . GLN A 1 408 ? 37.051 -1.551 -34.272 1.00 78.62 408 GLN A N 1
ATOM 3373 C CA . GLN A 1 408 ? 37.109 -0.849 -32.984 1.00 78.62 408 GLN A CA 1
ATOM 3374 C C . GLN A 1 408 ? 35.715 -0.444 -32.486 1.00 78.62 408 GLN A C 1
ATOM 3376 O O . GLN A 1 408 ? 35.392 -0.691 -31.323 1.00 78.62 408 GLN A O 1
ATOM 3381 N N . ASN A 1 409 ? 34.858 0.085 -33.363 1.00 80.19 409 ASN A N 1
ATOM 3382 C CA . ASN A 1 409 ? 33.471 0.420 -33.032 1.00 80.19 409 ASN A CA 1
ATOM 3383 C C . ASN A 1 409 ? 32.637 -0.818 -32.684 1.00 80.19 409 ASN A C 1
ATOM 3385 O O . ASN A 1 409 ? 31.812 -0.774 -31.771 1.00 80.19 409 ASN A O 1
ATOM 3389 N N . GLU A 1 410 ? 32.846 -1.938 -33.375 1.00 82.25 410 GLU A N 1
ATOM 3390 C CA . GLU A 1 410 ? 32.173 -3.195 -33.049 1.00 82.25 410 GLU A CA 1
ATOM 3391 C C . GLU A 1 410 ? 32.596 -3.711 -31.664 1.00 82.25 410 GLU A C 1
ATOM 3393 O O . GLU A 1 410 ? 31.754 -4.119 -30.860 1.00 82.25 410 GLU A O 1
ATOM 3398 N N . ASN A 1 411 ? 33.887 -3.615 -31.334 1.00 81.88 411 ASN A N 1
ATOM 3399 C CA . ASN A 1 411 ? 34.402 -3.967 -30.012 1.00 81.88 411 ASN A CA 1
ATOM 3400 C C . ASN A 1 411 ? 33.903 -3.018 -28.908 1.00 81.88 411 ASN A C 1
ATOM 3402 O O . ASN A 1 411 ? 33.610 -3.485 -27.805 1.00 81.88 411 ASN A O 1
ATOM 3406 N N . ALA A 1 412 ? 33.750 -1.720 -29.190 1.00 82.38 412 ALA A N 1
ATOM 3407 C CA . ALA A 1 412 ? 33.146 -0.758 -28.267 1.00 82.38 412 ALA A CA 1
ATOM 3408 C C . ALA A 1 412 ? 31.670 -1.098 -27.991 1.00 82.38 412 ALA A C 1
ATOM 3410 O O . ALA A 1 412 ? 31.291 -1.265 -26.835 1.00 82.38 412 ALA A O 1
ATOM 3411 N N . LYS A 1 413 ? 30.873 -1.373 -29.034 1.00 84.94 413 LYS A N 1
ATOM 3412 C CA . LYS A 1 413 ? 29.475 -1.824 -28.889 1.00 84.94 413 LYS A CA 1
ATOM 3413 C C . LYS A 1 413 ? 29.355 -3.118 -28.079 1.00 84.94 413 LYS A C 1
ATOM 3415 O O . LYS A 1 413 ? 28.452 -3.254 -27.253 1.00 84.94 413 LYS A O 1
ATOM 3420 N N . LYS A 1 414 ? 30.278 -4.070 -28.269 1.00 86.88 414 LYS A N 1
ATOM 3421 C CA . LYS A 1 414 ? 30.334 -5.303 -27.461 1.00 86.88 414 LYS A CA 1
ATOM 3422 C C . LYS A 1 414 ? 30.618 -5.001 -25.985 1.00 86.88 414 LYS A C 1
ATOM 3424 O O . LYS A 1 414 ? 29.984 -5.609 -25.123 1.00 86.88 414 LYS A O 1
ATOM 3429 N N . ARG A 1 415 ? 31.504 -4.048 -25.671 1.00 85.12 415 ARG A N 1
ATOM 3430 C CA . ARG A 1 415 ? 31.767 -3.609 -24.286 1.00 85.12 415 ARG A CA 1
ATOM 3431 C C . ARG A 1 415 ? 30.559 -2.907 -23.666 1.00 85.12 415 ARG A C 1
ATOM 3433 O O . ARG A 1 415 ? 30.169 -3.292 -22.565 1.00 85.12 415 ARG A O 1
ATOM 3440 N N . ASP A 1 416 ? 29.922 -1.992 -24.390 1.00 79.94 416 ASP A N 1
ATOM 3441 C CA . ASP A 1 416 ? 28.738 -1.265 -23.912 1.00 79.94 416 ASP A CA 1
ATOM 3442 C C . ASP A 1 416 ? 27.567 -2.217 -23.656 1.00 79.94 416 ASP A C 1
ATOM 3444 O O . ASP A 1 416 ? 26.958 -2.190 -22.590 1.00 79.94 416 ASP A O 1
ATOM 3448 N N . SER A 1 417 ? 27.311 -3.161 -24.570 1.00 84.50 417 SER A N 1
ATOM 3449 C CA . SER A 1 417 ? 26.273 -4.182 -24.372 1.00 84.50 417 SER A CA 1
ATOM 3450 C C . SER A 1 417 ? 26.541 -5.076 -23.151 1.00 84.50 417 SER A C 1
ATOM 3452 O O . SER A 1 417 ? 25.613 -5.446 -22.428 1.00 84.50 417 SER A O 1
ATOM 3454 N N . LYS A 1 418 ? 27.815 -5.390 -22.867 1.00 89.12 418 LYS A N 1
ATOM 3455 C CA . LYS A 1 418 ? 28.214 -6.134 -21.665 1.00 89.12 418 LYS A CA 1
ATOM 3456 C C . LYS A 1 418 ? 27.983 -5.303 -20.403 1.00 89.12 418 LYS A C 1
ATOM 3458 O O . LYS A 1 418 ? 27.524 -5.861 -19.408 1.00 89.12 418 LYS A O 1
ATOM 3463 N N . PHE A 1 419 ? 28.263 -4.001 -20.447 1.00 86.00 419 PHE A N 1
ATOM 3464 C CA . PHE A 1 419 ? 28.039 -3.089 -19.327 1.00 86.00 419 PHE A CA 1
ATOM 3465 C C . PHE A 1 419 ? 26.545 -2.938 -19.020 1.00 86.00 419 PHE A C 1
ATOM 3467 O O . PHE A 1 419 ? 26.141 -3.194 -17.889 1.00 86.00 419 PHE A O 1
ATOM 3474 N N . ILE A 1 420 ? 25.719 -2.694 -20.044 1.00 86.19 420 ILE A N 1
ATOM 3475 C CA . ILE A 1 420 ? 24.251 -2.632 -19.932 1.00 86.19 420 ILE A CA 1
ATOM 3476 C C . ILE A 1 420 ? 23.698 -3.934 -19.341 1.00 86.19 420 ILE A C 1
ATOM 3478 O O . ILE A 1 420 ? 22.853 -3.907 -18.452 1.00 86.19 420 ILE A O 1
ATOM 3482 N N . ARG A 1 421 ? 24.205 -5.098 -19.770 1.00 87.94 421 ARG A N 1
ATOM 3483 C CA . ARG A 1 421 ? 23.763 -6.394 -19.229 1.00 87.94 421 ARG A CA 1
ATOM 3484 C C . ARG A 1 421 ? 24.164 -6.597 -17.765 1.00 87.94 421 ARG A C 1
ATOM 3486 O O . ARG A 1 421 ? 23.432 -7.245 -17.020 1.00 87.94 421 ARG A O 1
ATOM 3493 N N . ILE A 1 422 ? 25.328 -6.095 -17.350 1.00 89.50 422 ILE A N 1
ATOM 3494 C CA . ILE A 1 422 ? 25.764 -6.138 -15.946 1.00 89.50 422 ILE A CA 1
ATOM 3495 C C . ILE A 1 422 ? 24.905 -5.196 -15.098 1.00 89.50 422 ILE A C 1
ATOM 3497 O O . ILE A 1 422 ? 24.507 -5.573 -13.998 1.00 89.50 422 ILE A O 1
ATOM 3501 N N . GLU A 1 423 ? 24.603 -4.006 -15.605 1.00 86.94 423 GLU A N 1
ATOM 3502 C CA . GLU A 1 423 ? 23.776 -3.009 -14.928 1.00 86.94 423 GLU A CA 1
ATOM 3503 C C . GLU A 1 423 ? 22.322 -3.476 -14.791 1.00 86.94 423 GLU A C 1
ATOM 3505 O O . GLU A 1 423 ? 21.783 -3.444 -13.690 1.00 86.94 423 GLU A O 1
ATOM 3510 N N . ALA A 1 424 ? 21.742 -4.064 -15.842 1.00 87.69 424 ALA A N 1
ATOM 3511 C CA . ALA A 1 424 ? 20.432 -4.714 -15.782 1.00 87.69 424 ALA A CA 1
ATOM 3512 C C . ALA A 1 424 ? 20.391 -5.812 -14.704 1.00 87.69 424 ALA A C 1
ATOM 3514 O O . ALA A 1 424 ? 19.514 -5.801 -13.850 1.00 87.69 424 ALA A O 1
ATOM 3515 N N . LYS A 1 425 ? 21.409 -6.687 -14.641 1.00 90.50 425 LYS A N 1
ATOM 3516 C CA . LYS A 1 425 ? 21.508 -7.713 -13.585 1.00 90.50 425 LYS A CA 1
ATOM 3517 C C . LYS A 1 425 ? 21.643 -7.131 -12.174 1.00 90.50 425 LYS A C 1
ATOM 3519 O O . LYS A 1 425 ? 21.210 -7.769 -11.215 1.00 90.50 425 LYS A O 1
ATOM 3524 N N . LYS A 1 426 ? 22.300 -5.977 -12.013 1.00 89.12 426 LYS A N 1
ATOM 3525 C CA . LYS A 1 426 ? 22.389 -5.287 -10.715 1.00 89.12 426 LYS A CA 1
ATOM 3526 C C . LYS A 1 426 ? 21.029 -4.713 -10.324 1.00 89.12 426 LYS A C 1
ATOM 3528 O O . LYS A 1 426 ? 20.592 -4.968 -9.205 1.00 89.12 426 LYS A O 1
ATOM 3533 N N . ASN A 1 427 ? 20.349 -4.053 -11.258 1.00 85.62 427 ASN A N 1
ATOM 3534 C CA . ASN A 1 427 ? 19.009 -3.511 -11.049 1.00 85.62 427 ASN A CA 1
ATOM 3535 C C . ASN A 1 427 ? 18.000 -4.621 -10.723 1.00 85.62 427 ASN A C 1
ATOM 3537 O O . ASN A 1 427 ? 17.274 -4.495 -9.744 1.00 85.62 427 ASN A O 1
ATOM 3541 N N . ASP A 1 428 ? 18.018 -5.748 -11.440 1.00 86.06 428 ASP A N 1
ATOM 3542 C CA . ASP A 1 428 ? 17.138 -6.893 -11.159 1.00 86.06 428 ASP A CA 1
ATOM 3543 C C . ASP A 1 428 ? 17.360 -7.454 -9.747 1.00 86.06 428 ASP A C 1
ATOM 3545 O O . ASP A 1 428 ? 16.407 -7.757 -9.030 1.00 86.06 428 ASP A O 1
ATOM 3549 N N . ARG A 1 429 ? 18.621 -7.542 -9.297 1.00 90.00 429 ARG A N 1
ATOM 3550 C CA . ARG A 1 429 ? 18.953 -7.966 -7.925 1.00 90.00 429 ARG A CA 1
ATOM 3551 C C . ARG A 1 429 ? 18.466 -6.970 -6.876 1.00 90.00 429 ARG A C 1
ATOM 3553 O O . ARG A 1 429 ? 18.043 -7.390 -5.803 1.00 90.00 429 ARG A O 1
ATOM 3560 N N . GLU A 1 430 ? 18.548 -5.671 -7.145 1.00 86.56 430 GLU A N 1
ATOM 3561 C CA . GLU A 1 430 ? 18.012 -4.646 -6.243 1.00 86.56 430 GLU A CA 1
ATOM 3562 C C . GLU A 1 430 ? 16.484 -4.695 -6.185 1.00 86.56 430 GLU A C 1
ATOM 3564 O O . GLU A 1 430 ? 15.921 -4.674 -5.092 1.00 86.56 430 GLU A O 1
ATOM 3569 N N . VAL A 1 431 ? 15.818 -4.861 -7.330 1.00 86.69 431 VAL A N 1
ATOM 3570 C CA . VAL A 1 431 ? 14.364 -5.039 -7.408 1.00 86.69 431 VAL A CA 1
ATOM 3571 C C . VAL A 1 431 ? 13.933 -6.277 -6.621 1.00 86.69 431 VAL A C 1
ATOM 3573 O O . VAL A 1 431 ? 13.042 -6.167 -5.782 1.00 86.69 431 VAL A O 1
ATOM 3576 N N . GLN A 1 432 ? 14.605 -7.421 -6.787 1.00 88.38 432 GLN A N 1
ATOM 3577 C CA . GLN A 1 432 ? 14.306 -8.630 -6.010 1.00 88.38 432 GLN A CA 1
ATOM 3578 C C . GLN A 1 432 ? 14.518 -8.441 -4.503 1.00 88.38 432 GLN A C 1
ATOM 3580 O O . GLN A 1 432 ? 13.692 -8.891 -3.713 1.00 88.38 432 GLN A O 1
ATOM 3585 N N . LYS A 1 433 ? 15.573 -7.729 -4.081 1.00 90.25 433 LYS A N 1
ATOM 3586 C CA . LYS A 1 433 ? 15.776 -7.394 -2.660 1.00 90.25 433 LYS A CA 1
ATOM 3587 C C . LYS A 1 433 ? 14.648 -6.525 -2.107 1.00 90.25 433 LYS A C 1
ATOM 3589 O O . LYS A 1 433 ? 14.212 -6.744 -0.980 1.00 90.25 433 LYS A O 1
ATOM 3594 N N . VAL A 1 434 ? 14.176 -5.548 -2.881 1.00 85.62 434 VAL A N 1
ATOM 3595 C CA . VAL A 1 434 ? 13.065 -4.674 -2.477 1.00 85.62 434 VAL A CA 1
ATOM 3596 C C . VAL A 1 434 ? 11.749 -5.448 -2.417 1.00 85.62 434 VAL A C 1
ATOM 3598 O O . VAL A 1 434 ? 10.981 -5.236 -1.481 1.00 85.62 434 VAL A O 1
ATOM 3601 N N . ILE A 1 435 ? 11.493 -6.346 -3.372 1.00 85.50 435 ILE A N 1
ATOM 3602 C CA . ILE A 1 435 ? 10.313 -7.223 -3.364 1.00 85.50 435 ILE A CA 1
ATOM 3603 C C . ILE A 1 435 ? 10.342 -8.124 -2.125 1.00 85.50 435 ILE A C 1
ATOM 3605 O O . ILE A 1 435 ? 9.415 -8.050 -1.325 1.00 85.50 435 ILE A O 1
ATOM 3609 N N . GLY A 1 436 ? 11.442 -8.846 -1.885 1.00 87.56 436 GLY A N 1
ATOM 3610 C CA . GLY A 1 436 ? 11.572 -9.713 -0.709 1.00 87.56 436 GLY A CA 1
ATOM 3611 C C . GLY A 1 436 ? 11.475 -8.955 0.621 1.00 87.56 436 GLY A C 1
ATOM 3612 O O . GLY A 1 436 ? 10.879 -9.442 1.577 1.00 87.56 436 GLY A O 1
ATOM 3613 N N . TRP A 1 437 ? 11.987 -7.719 0.693 1.00 91.44 437 TRP A N 1
ATOM 3614 C CA . TRP A 1 437 ? 11.806 -6.866 1.874 1.00 91.44 437 TRP A CA 1
ATOM 3615 C C . TRP A 1 437 ? 10.342 -6.450 2.081 1.00 91.44 437 TRP A C 1
ATOM 3617 O O . TRP A 1 437 ? 9.862 -6.449 3.215 1.00 91.44 437 TRP A O 1
ATOM 3627 N N . LYS A 1 438 ? 9.615 -6.114 1.004 1.00 88.06 438 LYS A N 1
ATOM 3628 C CA . LYS A 1 438 ? 8.183 -5.786 1.073 1.00 88.06 438 LYS A CA 1
ATOM 3629 C C . LYS A 1 438 ? 7.349 -6.997 1.485 1.00 88.06 438 LYS A C 1
ATOM 3631 O O . LYS A 1 438 ? 6.498 -6.849 2.354 1.00 88.06 438 LYS A O 1
ATOM 3636 N N . GLU A 1 439 ? 7.612 -8.165 0.908 1.00 87.12 439 GLU A N 1
ATOM 3637 C CA . GLU A 1 439 ? 6.946 -9.426 1.260 1.00 87.12 439 GLU A CA 1
ATOM 3638 C C . GLU A 1 439 ? 7.188 -9.782 2.729 1.00 87.12 439 GLU A C 1
ATOM 3640 O O . GLU A 1 439 ? 6.230 -9.959 3.474 1.00 87.12 439 GLU A O 1
ATOM 3645 N N . SER A 1 440 ? 8.441 -9.725 3.195 1.00 89.56 440 SER A N 1
ATOM 3646 C CA . SER A 1 440 ? 8.775 -9.946 4.608 1.00 89.56 440 SER A CA 1
ATOM 3647 C C . SER A 1 440 ? 8.077 -8.947 5.542 1.00 89.56 440 SER A C 1
ATOM 3649 O O . SER A 1 440 ? 7.598 -9.321 6.613 1.00 89.56 440 SER A O 1
ATOM 3651 N N . LYS A 1 441 ? 7.946 -7.674 5.138 1.00 91.56 441 LYS A N 1
ATOM 3652 C CA . LYS A 1 441 ? 7.195 -6.670 5.910 1.00 91.56 441 LYS A CA 1
ATOM 3653 C C . LYS A 1 441 ? 5.693 -6.935 5.941 1.00 91.56 441 LYS A C 1
ATOM 3655 O O . LYS A 1 441 ? 5.060 -6.677 6.966 1.00 91.56 441 LYS A O 1
ATOM 3660 N N . ILE A 1 442 ? 5.130 -7.427 4.843 1.00 86.06 442 ILE A N 1
ATOM 3661 C CA . ILE A 1 442 ? 3.726 -7.829 4.752 1.00 86.06 442 ILE A CA 1
ATOM 3662 C C . ILE A 1 442 ? 3.477 -9.046 5.652 1.00 86.06 442 ILE A C 1
ATOM 3664 O O . ILE A 1 442 ? 2.546 -9.017 6.454 1.00 86.06 442 ILE A O 1
ATOM 3668 N N . GLU A 1 443 ? 4.337 -10.063 5.603 1.00 89.62 443 GLU A N 1
ATOM 3669 C CA . GLU A 1 443 ? 4.274 -11.232 6.489 1.00 89.62 443 GLU A CA 1
ATOM 3670 C C . GLU A 1 443 ? 4.389 -10.839 7.968 1.00 89.62 443 GLU A C 1
ATOM 3672 O O . GLU A 1 443 ? 3.580 -11.279 8.784 1.00 89.62 443 GLU A O 1
ATOM 3677 N N . GLU A 1 444 ? 5.323 -9.949 8.323 1.00 90.56 444 GLU A N 1
ATOM 3678 C CA . GLU A 1 444 ? 5.465 -9.429 9.690 1.00 90.56 444 GLU A CA 1
ATOM 3679 C C . GLU A 1 444 ? 4.193 -8.687 10.149 1.00 90.56 444 GLU A C 1
ATOM 3681 O O . GLU A 1 444 ? 3.767 -8.810 11.302 1.00 90.56 444 GLU A O 1
ATOM 3686 N N . ALA A 1 445 ? 3.556 -7.923 9.254 1.00 87.25 445 ALA A N 1
ATOM 3687 C CA . ALA A 1 445 ? 2.305 -7.228 9.541 1.00 87.25 445 ALA A CA 1
ATOM 3688 C C . ALA A 1 445 ? 1.132 -8.204 9.737 1.00 87.25 445 ALA A C 1
ATOM 3690 O O . ALA A 1 445 ? 0.382 -8.055 10.706 1.00 87.25 445 ALA A O 1
ATOM 3691 N N . TYR A 1 446 ? 1.008 -9.225 8.883 1.00 88.75 446 TYR A N 1
ATOM 3692 C CA . TYR A 1 446 ? 0.004 -10.282 9.030 1.00 88.75 446 TYR A CA 1
ATOM 3693 C C . TYR A 1 446 ? 0.215 -11.098 10.310 1.00 88.75 446 TYR A C 1
ATOM 3695 O O . TYR A 1 446 ? -0.751 -11.355 11.028 1.00 88.75 446 TYR A O 1
ATOM 3703 N N . ALA A 1 447 ? 1.460 -11.432 10.659 1.00 90.56 447 ALA A N 1
ATOM 3704 C CA . ALA A 1 447 ? 1.790 -12.123 11.904 1.00 90.56 447 ALA A CA 1
ATOM 3705 C C . ALA A 1 447 ? 1.381 -11.296 13.135 1.00 90.56 447 ALA A C 1
ATOM 3707 O O . ALA A 1 447 ? 0.700 -11.804 14.026 1.00 90.56 447 ALA A O 1
ATOM 3708 N N . LYS A 1 448 ? 1.692 -9.990 13.153 1.00 90.31 448 LYS A N 1
ATOM 3709 C CA . LYS A 1 448 ? 1.251 -9.077 14.225 1.00 90.31 448 LYS A CA 1
ATOM 3710 C C . LYS A 1 448 ? -0.268 -8.935 14.287 1.00 90.31 448 LYS A C 1
ATOM 3712 O O . LYS A 1 448 ? -0.825 -8.791 15.375 1.00 90.31 448 LYS A O 1
ATOM 3717 N N . GLN A 1 449 ? -0.953 -8.938 13.145 1.00 87.88 449 GLN A N 1
ATOM 3718 C CA . GLN A 1 449 ? -2.414 -8.882 13.105 1.00 87.88 449 GLN A CA 1
ATOM 3719 C C . GLN A 1 449 ? -3.036 -10.162 13.670 1.00 87.88 449 GLN A C 1
ATOM 3721 O O . GLN A 1 449 ? -3.970 -10.072 14.466 1.00 87.88 449 GLN A O 1
ATOM 3726 N N . ARG A 1 450 ? -2.484 -11.327 13.323 1.00 89.44 450 ARG A N 1
ATOM 3727 C CA . ARG A 1 450 ? -2.899 -12.623 13.865 1.00 89.44 450 ARG A CA 1
ATOM 3728 C C . ARG A 1 450 ? -2.693 -12.691 15.378 1.00 89.44 450 ARG A C 1
ATOM 3730 O O . ARG A 1 450 ? -3.633 -13.010 16.093 1.00 89.44 450 ARG A O 1
ATOM 3737 N N . GLU A 1 451 ? -1.533 -12.264 15.876 1.00 90.00 451 GLU A N 1
ATOM 3738 C CA . GLU A 1 451 ? -1.253 -12.210 17.319 1.00 90.00 451 GLU A CA 1
ATOM 3739 C C . GLU A 1 451 ? -2.237 -11.280 18.061 1.00 90.00 451 GLU A C 1
ATOM 3741 O O . GLU A 1 451 ? -2.697 -11.584 19.162 1.00 90.00 451 GLU A O 1
ATOM 3746 N N . ARG A 1 452 ? -2.615 -10.144 17.455 1.00 88.25 452 ARG A N 1
ATOM 3747 C CA . ARG A 1 452 ? -3.644 -9.248 18.014 1.00 88.25 452 ARG A CA 1
ATOM 3748 C C . ARG A 1 452 ? -5.026 -9.896 18.036 1.00 88.25 452 ARG A C 1
ATOM 3750 O O . ARG A 1 452 ? -5.747 -9.704 19.011 1.00 88.25 452 ARG A O 1
ATOM 3757 N N . GLN A 1 453 ? -5.397 -10.632 16.990 1.00 86.56 453 GLN A N 1
ATOM 3758 C CA . GLN A 1 453 ? -6.666 -11.360 16.934 1.00 86.56 453 GLN A CA 1
ATOM 3759 C C . GLN A 1 453 ? -6.711 -12.488 17.968 1.00 86.56 453 GLN A C 1
ATOM 3761 O O . GLN A 1 453 ? -7.713 -12.619 18.663 1.00 86.56 453 GLN A O 1
ATOM 3766 N N . GLU A 1 454 ? -5.619 -13.233 18.139 1.00 90.06 454 GLU A N 1
ATOM 3767 C CA . GLU A 1 454 ? -5.496 -14.280 19.159 1.00 90.06 454 GLU A CA 1
ATOM 3768 C C . GLU A 1 454 ? -5.595 -13.693 20.576 1.00 90.06 454 GLU A C 1
ATOM 3770 O O . GLU A 1 454 ? -6.382 -14.178 21.386 1.00 90.06 454 GLU A O 1
ATOM 3775 N N . LYS A 1 455 ? -4.904 -12.579 20.865 1.00 91.12 455 LYS A N 1
ATOM 3776 C CA . LYS A 1 455 ? -5.036 -11.874 22.156 1.00 91.12 455 LYS A CA 1
ATOM 3777 C C . LYS A 1 455 ? -6.444 -11.324 22.389 1.00 91.12 455 LYS A C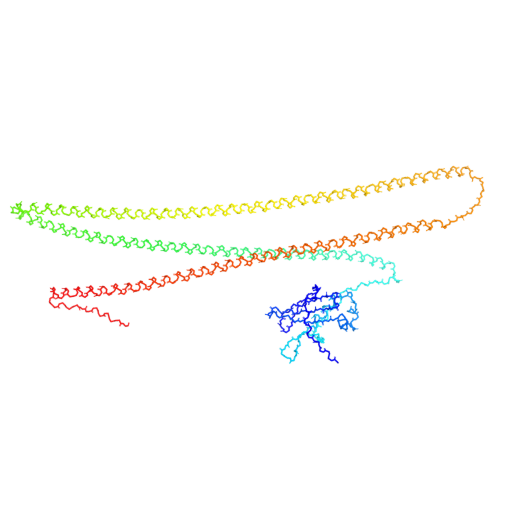 1
ATOM 3779 O O . LYS A 1 455 ? -6.937 -11.361 23.515 1.00 91.12 455 LYS A O 1
ATOM 3784 N N . ALA A 1 456 ? -7.098 -10.810 21.348 1.00 86.12 456 ALA A N 1
ATOM 3785 C CA . ALA A 1 456 ? -8.476 -10.335 21.440 1.00 86.12 456 ALA A CA 1
ATOM 3786 C C . ALA A 1 456 ? -9.461 -11.489 21.695 1.00 86.12 456 ALA A C 1
ATOM 3788 O O . ALA A 1 456 ? -10.368 -11.337 22.510 1.00 86.12 456 ALA A O 1
ATOM 3789 N N . ALA A 1 457 ? -9.256 -12.644 21.056 1.00 87.94 457 ALA A N 1
ATOM 3790 C CA . ALA A 1 457 ? -10.043 -13.851 21.291 1.00 87.94 457 ALA A CA 1
ATOM 3791 C C . ALA A 1 457 ? -9.863 -14.369 22.727 1.00 87.94 457 ALA A C 1
ATOM 3793 O O . ALA A 1 457 ? -10.859 -14.600 23.408 1.00 87.94 457 ALA A O 1
ATOM 3794 N N . GLN A 1 458 ? -8.624 -14.434 23.227 1.00 91.69 458 GLN A N 1
ATOM 3795 C CA . GLN A 1 458 ? -8.328 -14.813 24.616 1.00 91.69 458 GLN A CA 1
ATOM 3796 C C . GLN A 1 458 ? -8.985 -13.866 25.630 1.00 91.69 458 GLN A C 1
ATOM 3798 O O . GLN A 1 458 ? -9.558 -14.312 26.621 1.00 91.69 458 GLN A O 1
ATOM 3803 N N . LEU A 1 459 ? -8.955 -12.551 25.380 1.00 89.25 459 LEU A N 1
ATOM 3804 C CA . LEU A 1 459 ? -9.658 -11.580 26.224 1.00 89.25 459 LEU A CA 1
ATOM 3805 C C . LEU A 1 459 ? -11.178 -11.770 26.179 1.00 89.25 459 LEU A C 1
ATOM 3807 O O . LEU A 1 459 ? -11.832 -11.672 27.216 1.00 89.25 459 LEU A O 1
ATOM 3811 N N . ALA A 1 460 ? -11.746 -12.052 25.006 1.00 87.62 460 ALA A N 1
ATOM 3812 C CA . ALA A 1 460 ? -13.175 -12.307 24.865 1.00 87.62 460 ALA A CA 1
ATOM 3813 C C . ALA A 1 460 ? -13.607 -13.588 25.600 1.00 87.62 460 ALA A C 1
ATOM 3815 O O . ALA A 1 460 ? -14.656 -13.594 26.243 1.00 87.62 460 ALA A O 1
ATOM 3816 N N . GLU A 1 461 ? -12.798 -14.649 25.551 1.00 90.50 461 GLU A N 1
ATOM 3817 C CA . GLU A 1 461 ? -13.020 -15.872 26.330 1.00 90.50 461 GLU A CA 1
ATOM 3818 C C . GLU A 1 461 ? -12.916 -15.614 27.836 1.00 90.50 461 GLU A C 1
ATOM 3820 O O . GLU A 1 461 ? -13.833 -15.979 28.569 1.00 90.50 461 GLU A O 1
ATOM 3825 N N . ALA A 1 462 ? -11.894 -14.884 28.292 1.00 91.06 462 ALA A N 1
ATOM 3826 C CA . ALA A 1 462 ? -11.744 -14.527 29.704 1.00 91.06 462 ALA A CA 1
ATOM 3827 C C . ALA A 1 462 ? -12.917 -13.675 30.230 1.00 91.06 462 ALA A C 1
ATOM 3829 O O . ALA A 1 462 ? -13.345 -13.831 31.374 1.00 91.06 462 ALA A O 1
ATOM 3830 N N . ILE A 1 463 ? -13.471 -12.775 29.408 1.00 88.38 463 ILE A N 1
ATOM 3831 C CA . ILE A 1 463 ? -14.674 -12.003 29.762 1.00 88.38 463 ILE A CA 1
ATOM 3832 C C . ILE A 1 463 ? -15.901 -12.918 29.848 1.00 88.38 463 ILE A C 1
ATOM 3834 O O . ILE A 1 463 ? -16.681 -12.795 30.793 1.00 88.38 463 ILE A O 1
ATOM 3838 N N . LYS A 1 464 ? -16.077 -13.845 28.897 1.00 91.38 464 LYS A N 1
ATOM 3839 C CA . LYS A 1 464 ? -17.173 -14.827 28.938 1.00 91.38 464 LYS A CA 1
ATOM 3840 C C . LYS A 1 464 ? -17.097 -15.708 30.182 1.00 91.38 464 LYS A C 1
ATOM 3842 O O . LYS A 1 464 ? -18.127 -15.953 30.803 1.00 91.38 464 LYS A O 1
ATOM 3847 N N . GLU A 1 465 ? -15.901 -16.149 30.558 1.00 92.19 465 GLU A N 1
ATOM 3848 C CA . GLU A 1 465 ? -15.680 -16.955 31.758 1.00 92.19 465 GLU A CA 1
ATOM 3849 C C . GLU A 1 465 ? -16.023 -16.171 33.030 1.00 92.19 465 GLU A C 1
ATOM 3851 O O . GLU A 1 465 ? -16.809 -16.656 33.842 1.00 92.19 465 GLU A O 1
ATOM 3856 N N . LYS A 1 466 ? -15.571 -14.914 33.148 1.00 91.50 466 LYS A N 1
ATOM 3857 C CA . LYS A 1 466 ? -15.953 -14.035 34.267 1.00 91.50 466 LYS A CA 1
ATOM 3858 C C . LYS A 1 466 ? -17.459 -13.811 34.362 1.00 91.50 466 LYS A C 1
ATOM 3860 O O . LYS A 1 466 ? -18.019 -13.900 35.448 1.00 91.50 466 LYS A O 1
ATOM 3865 N N . LEU A 1 467 ? -18.134 -13.559 33.240 1.00 89.75 467 LEU A N 1
ATOM 3866 C CA . LEU A 1 467 ? -19.593 -13.409 33.224 1.00 89.75 467 LEU A CA 1
ATOM 3867 C C . LEU A 1 467 ? -20.303 -14.705 33.641 1.00 89.75 467 LEU A C 1
ATOM 3869 O O . LEU A 1 467 ? -21.311 -14.656 34.346 1.00 89.75 467 LEU A O 1
ATOM 3873 N N . ALA A 1 468 ? -19.773 -15.865 33.247 1.00 91.12 468 ALA A N 1
ATOM 3874 C CA . ALA A 1 468 ? -20.297 -17.158 33.672 1.00 91.12 468 ALA A CA 1
ATOM 3875 C C . ALA A 1 468 ? -20.067 -17.411 35.174 1.00 91.12 468 ALA A C 1
ATOM 3877 O O . ALA A 1 468 ? -20.958 -17.934 35.843 1.00 91.12 468 ALA A O 1
ATOM 3878 N N . GLU A 1 469 ? -18.917 -17.027 35.729 1.00 92.44 469 GLU A N 1
ATOM 3879 C CA . GLU A 1 469 ? -18.647 -17.083 37.171 1.00 92.44 469 GLU A CA 1
ATOM 3880 C C . GLU A 1 469 ? -19.546 -16.129 37.964 1.00 92.44 469 GLU A C 1
ATOM 3882 O O . GLU A 1 469 ? -20.113 -16.517 38.988 1.00 92.44 469 GLU A O 1
ATOM 3887 N N . GLU A 1 470 ? -19.752 -14.907 37.471 1.00 89.50 470 GLU A N 1
ATOM 3888 C CA . GLU A 1 470 ? -20.688 -13.952 38.061 1.00 89.50 470 GLU A CA 1
ATOM 3889 C C . GLU A 1 470 ? -22.117 -14.506 38.064 1.00 89.50 470 GLU A C 1
ATOM 3891 O O . GLU A 1 470 ? -22.788 -14.448 39.093 1.00 89.50 470 GLU A O 1
ATOM 3896 N N . ALA A 1 471 ? -22.569 -15.120 36.968 1.00 89.31 471 ALA A N 1
ATOM 3897 C CA . ALA A 1 471 ? -23.871 -15.781 36.915 1.00 89.31 471 ALA A CA 1
ATOM 3898 C C . ALA A 1 471 ? -23.976 -16.925 37.942 1.00 89.31 471 ALA A C 1
ATOM 3900 O O . ALA A 1 471 ? -24.930 -16.972 38.718 1.00 89.31 471 ALA A O 1
ATOM 3901 N N . ARG A 1 472 ? -22.954 -17.792 38.035 1.00 91.56 472 ARG A N 1
ATOM 3902 C CA . ARG A 1 472 ? -22.907 -18.874 39.040 1.00 91.56 472 ARG A CA 1
ATOM 3903 C C . ARG A 1 472 ? -22.928 -18.333 40.470 1.00 91.56 472 ARG A C 1
ATOM 3905 O O . ARG A 1 472 ? -23.586 -18.907 41.335 1.00 91.56 472 ARG A O 1
ATOM 3912 N N . SER A 1 473 ? -22.215 -17.241 40.742 1.00 89.62 473 SER A N 1
ATOM 3913 C CA . SER A 1 473 ? -22.185 -16.629 42.074 1.00 89.62 473 SER A CA 1
ATOM 3914 C C . SER A 1 473 ? -23.519 -15.974 42.446 1.00 89.62 473 SER A C 1
ATOM 3916 O O . SER A 1 473 ? -23.954 -16.132 43.588 1.00 89.62 473 SER A O 1
ATOM 3918 N N . ARG A 1 474 ? -24.213 -15.334 41.491 1.00 89.25 474 ARG A N 1
ATOM 3919 C CA . ARG A 1 474 ? -25.586 -14.834 41.678 1.00 89.25 474 ARG A CA 1
ATOM 3920 C C . ARG A 1 474 ? -26.552 -15.969 41.999 1.00 89.25 474 ARG A C 1
ATOM 3922 O O . ARG A 1 474 ? -27.249 -15.873 43.002 1.00 89.25 474 ARG A O 1
ATOM 3929 N N . ASP A 1 475 ? -26.510 -17.073 41.255 1.00 89.06 475 ASP A N 1
ATOM 3930 C CA . ASP A 1 475 ? -27.350 -18.250 41.524 1.00 89.06 475 ASP A CA 1
ATOM 3931 C C . ASP A 1 475 ? -27.119 -18.824 42.931 1.00 89.06 475 ASP A C 1
ATOM 3933 O O . ASP A 1 475 ? -28.060 -19.183 43.647 1.00 89.06 475 ASP A O 1
ATOM 3937 N N . VAL A 1 476 ? -25.857 -18.909 43.365 1.00 90.25 476 VAL A N 1
ATOM 3938 C CA . VAL A 1 476 ? -25.511 -19.357 44.722 1.00 90.25 476 VAL A CA 1
ATOM 3939 C C . VAL A 1 476 ? -26.038 -18.379 45.774 1.00 90.25 476 VAL A C 1
ATOM 3941 O O . VAL A 1 476 ? -26.544 -18.816 46.813 1.00 90.25 476 VAL A O 1
ATOM 3944 N N . GLN A 1 477 ? -25.937 -17.075 45.522 1.00 89.50 477 GLN A N 1
ATOM 3945 C CA . GLN A 1 477 ? -26.424 -16.044 46.433 1.00 89.50 477 GLN A CA 1
ATOM 3946 C C . GLN A 1 477 ? -27.953 -16.071 46.541 1.00 89.50 477 GLN A C 1
ATOM 3948 O O . GLN A 1 477 ? -28.475 -16.117 47.653 1.00 89.50 477 GLN A O 1
ATOM 3953 N N . GLU A 1 478 ? -28.670 -16.184 45.421 1.00 89.44 478 GLU A N 1
ATOM 3954 C CA . GLU A 1 478 ? -30.128 -16.325 45.404 1.00 89.44 478 GLU A CA 1
ATOM 3955 C C . GLU A 1 478 ? -30.598 -17.562 46.175 1.00 89.44 478 GLU A C 1
ATOM 3957 O O . GLU A 1 478 ? -31.577 -17.503 46.923 1.00 89.44 478 GLU A O 1
ATOM 3962 N N . ARG A 1 479 ? -29.888 -18.694 46.052 1.00 88.50 479 ARG A N 1
ATOM 3963 C CA . ARG A 1 479 ? -30.179 -19.897 46.850 1.00 88.50 479 ARG A CA 1
ATOM 3964 C C . ARG A 1 479 ? -29.986 -19.645 48.346 1.00 88.50 479 ARG A C 1
ATOM 3966 O O . ARG A 1 479 ? -30.820 -20.076 49.144 1.00 88.50 479 ARG A O 1
ATOM 3973 N N . LYS A 1 480 ? -28.922 -18.938 48.744 1.00 89.75 480 LYS A N 1
ATOM 3974 C CA . LYS A 1 480 ? -28.680 -18.569 50.152 1.00 89.75 480 LYS A CA 1
ATOM 3975 C C . LYS A 1 480 ? -29.748 -17.616 50.683 1.00 89.75 480 LYS A C 1
ATOM 3977 O O . LYS A 1 480 ? -30.207 -17.806 51.810 1.00 89.75 480 LYS A O 1
ATOM 3982 N N . ASP A 1 481 ? -30.171 -16.644 49.884 1.00 88.25 481 ASP A N 1
ATOM 3983 C CA . ASP A 1 481 ? -31.203 -15.680 50.266 1.00 88.25 481 ASP A CA 1
ATOM 3984 C C . ASP A 1 481 ? -32.577 -16.347 50.382 1.00 88.25 481 ASP A C 1
ATOM 3986 O O . ASP A 1 481 ? -33.272 -16.138 51.377 1.00 88.25 481 ASP A O 1
ATOM 3990 N N . LYS A 1 482 ? -32.930 -17.262 49.467 1.00 88.94 482 LYS A N 1
ATOM 3991 C CA . LYS A 1 482 ? -34.124 -18.116 49.606 1.00 88.94 482 LYS A CA 1
ATOM 3992 C C . LYS A 1 482 ? -34.091 -18.929 50.901 1.00 88.94 482 LYS A C 1
ATOM 3994 O O . LYS A 1 482 ? -35.075 -18.938 51.636 1.00 88.94 482 LYS A O 1
ATOM 3999 N N . MET A 1 483 ? -32.955 -19.551 51.229 1.00 87.38 483 MET A N 1
ATOM 4000 C CA . MET A 1 483 ? -32.795 -20.302 52.483 1.00 87.38 483 MET A CA 1
ATOM 4001 C C . MET A 1 483 ? -32.908 -19.406 53.727 1.00 87.38 483 MET A C 1
ATOM 4003 O O . MET A 1 483 ? -33.522 -19.808 54.717 1.00 87.38 483 MET A O 1
ATOM 4007 N N . ARG A 1 484 ? -32.364 -18.180 53.687 1.00 88.19 484 ARG A N 1
ATOM 4008 C CA . ARG A 1 484 ? -32.521 -17.188 54.765 1.00 88.19 484 ARG A CA 1
ATOM 4009 C C . ARG A 1 484 ? -33.973 -16.760 54.938 1.00 88.19 484 ARG A C 1
ATOM 4011 O O . ARG A 1 484 ? -34.444 -16.755 56.073 1.00 88.19 484 ARG A O 1
ATOM 4018 N N . ASN A 1 485 ? -34.671 -16.454 53.848 1.00 86.50 485 ASN A N 1
ATOM 4019 C CA . ASN A 1 485 ? -36.076 -16.049 53.882 1.00 86.50 485 ASN A CA 1
ATOM 4020 C C . ASN A 1 485 ? -36.951 -17.182 54.432 1.00 86.50 485 ASN A C 1
ATOM 4022 O O . ASN A 1 485 ? -37.689 -16.965 55.385 1.00 86.50 485 ASN A O 1
ATOM 4026 N N . MET A 1 486 ? -36.757 -18.423 53.970 1.00 85.19 486 MET A N 1
ATOM 4027 C CA . MET A 1 486 ? -37.454 -19.591 54.529 1.00 85.19 486 MET A CA 1
ATOM 4028 C C . MET A 1 486 ? -37.190 -19.785 56.031 1.00 85.19 486 MET A C 1
ATOM 4030 O O . MET A 1 486 ? -38.089 -20.166 56.784 1.00 85.19 486 MET A O 1
ATOM 4034 N N . ALA A 1 487 ? -35.961 -19.535 56.495 1.00 86.75 487 ALA A N 1
ATOM 4035 C CA . ALA A 1 487 ? -35.628 -19.612 57.916 1.00 86.75 487 ALA A CA 1
ATOM 4036 C C . ALA A 1 487 ? -36.276 -18.479 58.732 1.00 86.75 487 ALA A C 1
ATOM 4038 O O . ALA A 1 487 ? -36.704 -18.710 59.866 1.00 86.75 487 ALA A O 1
ATOM 4039 N N . GLN A 1 488 ? -36.361 -17.268 58.174 1.00 86.44 488 GLN A N 1
ATOM 4040 C CA . GLN A 1 488 ? -37.069 -16.144 58.789 1.00 86.44 488 GLN A CA 1
ATOM 4041 C C . GLN A 1 488 ? -38.572 -16.411 58.863 1.00 86.44 488 GLN A C 1
ATOM 4043 O O . GLN A 1 488 ? -39.142 -16.250 59.940 1.00 86.44 488 GLN A O 1
ATOM 4048 N N . ASP A 1 489 ? -39.180 -16.911 57.788 1.00 83.44 489 ASP A N 1
ATOM 4049 C CA . ASP A 1 489 ? -40.598 -17.275 57.736 1.00 83.44 489 ASP A CA 1
ATOM 4050 C C . ASP A 1 489 ? -40.934 -18.379 58.742 1.00 83.44 489 ASP A C 1
ATOM 4052 O O . ASP A 1 489 ? -41.930 -18.281 59.458 1.00 83.44 489 ASP A O 1
ATOM 4056 N N . ARG A 1 490 ? -40.063 -19.391 58.893 1.00 84.00 490 ARG A N 1
ATOM 4057 C CA . ARG A 1 490 ? -40.198 -20.397 59.962 1.00 84.00 490 ARG A CA 1
ATOM 4058 C C . ARG A 1 490 ? -40.187 -19.762 61.350 1.00 84.00 490 ARG A C 1
ATOM 4060 O O . ARG A 1 490 ? -41.080 -20.046 62.145 1.00 84.00 490 ARG A O 1
ATOM 4067 N N . LYS A 1 491 ? -39.222 -18.880 61.638 1.00 85.81 491 LYS A N 1
ATOM 4068 C CA . LYS A 1 491 ? -39.138 -18.178 62.933 1.00 85.81 491 LYS A CA 1
ATOM 4069 C C . LYS A 1 491 ? -40.358 -17.292 63.189 1.00 85.81 491 LYS A C 1
ATOM 4071 O O . LYS A 1 491 ? -40.845 -17.238 64.316 1.00 85.81 491 LYS A O 1
ATOM 4076 N N . LEU A 1 492 ? -40.854 -16.604 62.162 1.00 83.31 492 LEU A N 1
ATOM 4077 C CA . LEU A 1 492 ? -42.069 -15.791 62.221 1.00 83.31 492 LEU A CA 1
ATOM 4078 C C . LEU A 1 492 ? -43.295 -16.663 62.505 1.00 83.31 492 LEU A C 1
ATOM 4080 O O . LEU A 1 492 ? -44.066 -16.351 63.411 1.00 83.31 492 LEU A O 1
ATOM 4084 N N . GLY A 1 493 ? -43.420 -17.796 61.813 1.00 80.75 493 GLY A N 1
ATOM 4085 C CA . GLY A 1 493 ? -44.467 -18.787 62.047 1.00 80.75 493 GLY A CA 1
ATOM 4086 C C . GLY A 1 493 ? -44.436 -19.367 63.464 1.00 80.75 493 GLY A C 1
ATOM 4087 O O . GLY A 1 493 ? -45.483 -19.498 64.094 1.00 80.75 493 GLY A O 1
ATOM 4088 N N . GLU A 1 494 ? -43.255 -19.666 64.010 1.00 83.50 494 GLU A N 1
ATOM 4089 C CA . GLU A 1 494 ? -43.094 -20.101 65.405 1.00 83.50 494 GLU A CA 1
ATOM 4090 C C . GLU A 1 494 ? -43.479 -19.005 66.407 1.00 83.50 494 GLU A C 1
ATOM 4092 O O . GLU A 1 494 ? -44.168 -19.281 67.391 1.00 83.50 494 GLU A O 1
ATOM 4097 N N . ARG A 1 495 ? -43.084 -17.749 66.152 1.00 82.25 495 ARG A N 1
ATOM 4098 C CA . ARG A 1 495 ? -43.486 -16.596 66.974 1.00 82.25 495 ARG A CA 1
ATOM 4099 C C . ARG A 1 495 ? -45.001 -16.416 66.981 1.00 82.25 495 ARG A C 1
ATOM 4101 O O . ARG A 1 495 ? -45.577 -16.228 68.049 1.00 82.25 495 ARG A O 1
ATOM 4108 N N . MET A 1 496 ? -45.640 -16.525 65.818 1.00 75.00 496 MET A N 1
ATOM 4109 C CA . MET A 1 496 ? -47.095 -16.424 65.684 1.00 75.00 496 MET A CA 1
ATOM 4110 C C . MET A 1 496 ? -47.818 -17.551 66.424 1.00 75.00 496 MET A C 1
ATOM 4112 O O . MET A 1 496 ? -48.787 -17.280 67.125 1.00 75.00 496 MET A O 1
ATOM 4116 N N . ARG A 1 497 ? -47.306 -18.790 66.375 1.00 79.69 497 ARG A N 1
ATOM 4117 C CA . ARG A 1 497 ? -47.854 -19.907 67.169 1.00 79.69 497 ARG A CA 1
ATOM 4118 C C . ARG A 1 497 ? -47.756 -19.684 68.678 1.00 79.69 497 ARG A C 1
ATOM 4120 O O . ARG A 1 497 ? -48.628 -20.148 69.403 1.00 79.69 497 ARG A O 1
ATOM 4127 N N . ARG A 1 498 ? -46.713 -18.994 69.158 1.00 81.00 498 ARG A N 1
ATOM 4128 C CA . ARG A 1 498 ? -46.582 -18.636 70.584 1.00 81.00 498 ARG A CA 1
ATOM 4129 C C . ARG A 1 498 ? -47.542 -17.525 71.004 1.00 81.00 498 ARG A C 1
ATOM 4131 O O . ARG A 1 498 ? -48.004 -17.542 72.136 1.00 81.00 498 ARG A O 1
ATOM 4138 N N . LEU A 1 499 ? -47.805 -16.563 70.121 1.00 77.75 499 LEU A N 1
ATOM 4139 C CA . LEU A 1 499 ? -48.684 -15.425 70.407 1.00 77.75 499 LEU A CA 1
ATOM 4140 C C . LEU A 1 499 ? -50.171 -15.775 70.272 1.00 77.75 499 LEU A C 1
ATOM 4142 O O . LEU A 1 499 ? -50.990 -15.216 70.993 1.00 77.75 499 LEU A O 1
ATOM 4146 N N . VAL A 1 500 ? -50.518 -16.694 69.368 1.00 75.88 500 VAL A N 1
ATOM 4147 C CA . VAL A 1 500 ? -51.902 -17.091 69.086 1.00 75.88 500 VAL A CA 1
ATOM 4148 C C . VAL A 1 500 ? -52.018 -18.620 69.164 1.00 75.88 500 VAL A C 1
ATOM 4150 O O . VAL A 1 500 ? -51.743 -19.317 68.179 1.00 75.88 500 VAL A O 1
ATOM 4153 N N . PRO A 1 501 ? -52.418 -19.172 70.325 1.00 65.25 501 PRO A N 1
ATOM 4154 C CA . PRO A 1 501 ? -52.686 -20.598 70.472 1.00 65.25 501 PRO A CA 1
ATOM 4155 C C . PRO A 1 501 ? -53.779 -21.036 69.485 1.00 65.25 501 PRO A C 1
ATOM 4157 O O . PRO A 1 501 ? -54.903 -20.548 69.539 1.00 65.25 501 PRO A O 1
ATOM 4160 N N . GLY A 1 502 ? -53.432 -21.924 68.547 1.00 71.38 502 GLY A N 1
ATOM 4161 C CA . GLY A 1 502 ? -54.323 -22.380 67.468 1.00 71.38 502 GLY A CA 1
ATOM 4162 C C . GLY A 1 502 ? -53.991 -21.848 66.067 1.00 71.38 502 GLY A C 1
ATOM 4163 O O . GLY A 1 502 ? -54.595 -22.305 65.098 1.00 71.38 502 GLY A O 1
ATOM 4164 N N . PHE A 1 503 ? -53.005 -20.952 65.918 1.00 64.25 503 PHE A N 1
ATOM 4165 C CA . PHE A 1 503 ? -52.571 -20.460 64.606 1.00 64.25 503 PHE A CA 1
ATOM 4166 C C . PHE A 1 503 ? -51.926 -21.581 63.772 1.00 64.25 503 PHE A C 1
ATOM 4168 O O . PHE A 1 503 ? -50.771 -21.964 63.979 1.00 64.25 503 PHE A O 1
ATOM 4175 N N . LYS A 1 504 ? -52.677 -22.119 62.807 1.00 64.94 504 LYS A N 1
ATOM 4176 C CA . LYS A 1 504 ? -52.147 -22.982 61.749 1.00 64.94 504 LYS A CA 1
ATOM 4177 C C . LYS A 1 504 ? -51.642 -22.071 60.639 1.00 64.94 504 LYS A C 1
ATOM 4179 O O . LYS A 1 504 ? -52.441 -21.415 59.984 1.00 64.94 504 LYS A O 1
ATOM 4184 N N . SER A 1 505 ? -50.325 -22.018 60.429 1.00 61.59 505 SER A N 1
ATOM 4185 C CA . SER A 1 505 ? -49.801 -21.417 59.202 1.00 61.59 505 SER A CA 1
ATOM 4186 C C . SER A 1 505 ? -50.315 -22.269 58.047 1.00 61.59 505 SER A C 1
ATOM 4188 O O . SER A 1 505 ? -49.880 -23.417 57.916 1.00 61.59 505 SER A O 1
ATOM 4190 N N . GLU A 1 506 ? -51.262 -21.758 57.266 1.00 58.72 506 GLU A N 1
ATOM 4191 C CA . GLU A 1 506 ? -51.636 -22.378 55.999 1.00 58.72 506 GLU A CA 1
ATOM 4192 C C . GLU A 1 506 ? -50.354 -22.496 55.179 1.00 58.72 506 GLU A C 1
ATOM 4194 O O . GLU A 1 506 ? -49.707 -21.506 54.838 1.00 58.72 506 GLU A O 1
ATOM 4199 N N . GLY A 1 507 ? -49.876 -23.732 55.054 1.00 52.28 507 GLY A N 1
ATOM 4200 C CA . GLY A 1 507 ? -48.543 -24.004 54.559 1.00 52.28 507 GLY A CA 1
ATOM 4201 C C . GLY A 1 507 ? -48.421 -23.506 53.131 1.00 52.28 507 GLY A C 1
ATOM 4202 O O . GLY A 1 507 ? -49.147 -23.971 52.254 1.00 52.28 507 GLY A O 1
ATOM 4203 N N . SER A 1 508 ? -47.451 -22.628 52.879 1.00 48.06 508 SER A N 1
ATOM 4204 C CA . SER A 1 508 ? -46.885 -22.502 51.545 1.00 48.06 508 SER A CA 1
ATOM 4205 C C . SER A 1 508 ? -46.170 -23.821 51.236 1.00 48.06 508 SER A C 1
ATOM 4207 O O . SER A 1 508 ? -44.996 -24.042 51.535 1.00 48.06 508 SER A O 1
ATOM 4209 N N . VAL A 1 509 ? -46.934 -24.772 50.702 1.00 49.47 509 VAL A N 1
ATOM 4210 C CA . VAL A 1 509 ? -46.424 -26.022 50.145 1.00 49.47 509 VAL A CA 1
ATOM 4211 C C . VAL A 1 509 ? -45.704 -25.659 48.851 1.00 49.47 509 VAL A C 1
ATOM 4213 O O . VAL A 1 509 ? -46.234 -25.813 47.757 1.00 49.47 509 VAL A O 1
ATOM 4216 N N . PHE A 1 510 ? -44.481 -25.148 48.964 1.00 46.28 510 PHE A N 1
ATOM 4217 C CA . PHE A 1 510 ? -43.559 -25.142 47.840 1.00 46.28 510 PHE A CA 1
ATOM 4218 C C . PHE A 1 510 ? -42.921 -26.533 47.786 1.00 46.28 510 PHE A C 1
ATOM 4220 O O . PHE A 1 510 ? -41.882 -26.783 48.396 1.00 46.28 510 PHE A O 1
ATOM 4227 N N . ARG A 1 511 ? -43.607 -27.483 47.136 1.00 41.56 511 ARG A N 1
ATOM 4228 C CA . ARG A 1 511 ? -42.984 -28.740 46.699 1.00 41.56 511 ARG A CA 1
ATOM 4229 C C . ARG A 1 511 ? -42.147 -28.417 45.455 1.00 41.56 511 ARG A C 1
ATOM 4231 O O . ARG A 1 511 ? -42.740 -27.997 44.464 1.00 41.56 511 ARG A O 1
ATOM 4238 N N . PRO A 1 512 ? -40.816 -28.589 45.483 1.00 45.44 512 PRO A N 1
ATOM 4239 C CA . PRO A 1 512 ? -40.025 -28.521 44.266 1.00 45.44 512 PRO A CA 1
ATOM 4240 C C . PRO A 1 512 ? -40.296 -29.786 43.439 1.00 45.44 512 PRO A C 1
ATOM 4242 O O . PRO A 1 512 ? -40.219 -30.891 43.982 1.00 45.44 512 PRO A O 1
ATOM 4245 N N . GLN A 1 513 ? -40.669 -29.603 42.170 1.00 39.59 513 GLN A N 1
ATOM 4246 C CA . GLN A 1 513 ? -40.525 -30.633 41.136 1.00 39.59 513 GLN A CA 1
ATOM 4247 C C . GLN A 1 513 ? -39.080 -30.675 40.655 1.00 39.59 513 GLN A C 1
ATOM 4249 O O . GLN A 1 513 ? -38.463 -29.584 40.588 1.00 39.59 513 GLN A O 1
#

Secondary structure (DSSP, 8-state):
---PPP--S--S----EEEEEEEEETTEEEEEEEEEETTTTEEEEEEEETTT--EEEEEEEHHHHHHTTTT-TTTT-TT-HHHHHHHHHHHEEEEE-SSS-EEEEEPPPPTTS--------------SS--HHHHHHHHHHHHHHHHHHHHHHHHHHHHHHHHHHHHHHHHHHHHHHHHHHHHHHHHHHHHHHHHHHHHHHHHHHHHHHHHHHHHHHHHHHHHHHHHHHHHHHHHHHHHHHHHTTTSTTTSHHHHHHHHHHHHHHHHHHHHHHHHHHHHHHHHHHHHHHHHHHHHHHHHHHHHHHHHHHHHHHHHHHHHHHHHHHHHHHHHHHHHHHHHHHHHHHHHHHHHHHHHHHHHHHHHHHHHHHHHHHHHH--S--------GGGHHHHHHHHHHHHHHHHHHHHHHHHHHHHHHHHHHHHHHHHHHHHHHHHHHHHHHHHHHHHHHHHHHHHHHHHHHHHHHHHHHHHHHHHHHHHHHHHHHHHHHHHHHHHHSTT-----------